Protein 3MOI (pdb70)

Foldseek 3Di:
DAFEEEEEAFFQCGPQPQVVLQVQFPNYDDAEYEDLDPVQQVVSCVVRVHYYDHDPVVCLVPTDGAAYQYEHPQVCLLVSLLVCLVSNHAYEYEFPNHLDLVSLVSNVVSNVVSVHAYFYHQACCLFLLLVQLQVVQVVAPLADFQEKEFEFEAQVLLAQDDLLLLPVVSPHDCLGPPVLNVVVSVCSNHVFAFFKKAKAFDQPDPVSRDTFWMWMWTATDVRHIYTYIYGNNLADGLCVVAVQAAQAFAHHDDDSCPSVVCVVPDDDDSNVVSRQQSGNPHDSSPDPGFTGDGRWMWTRHPFFIWIGHRAHIWTQGPVGIDGDGGDDASTDGRSRSSVVLNVCCVVVNDGHPRGSVVSSSSSVNSVSNVVSNVPVDMGGD

Structure (mmCIF, N/CA/C/O backbone):
data_3MOI
#
_entry.id   3MOI
#
_cell.length_a   122.634
_cell.length_b   122.634
_cell.length_c   79.419
_cell.angle_alpha   90.00
_cell.angle_beta   90.00
_cell.angle_gamma   120.00
#
_symmetry.space_group_name_H-M   'P 31 2 1'
#
loop_
_entity.id
_entity.type
_entity.pdbx_description
1 polymer 'Probable dehydrogenase'
2 water water
#
loop_
_atom_site.group_PDB
_atom_site.id
_atom_site.type_symbol
_atom_site.label_atom_id
_atom_site.label_alt_id
_atom_site.label_comp_id
_atom_site.label_asym_id
_atom_site.label_entity_id
_atom_site.label_seq_id
_atom_site.pdbx_PDB_ins_code
_atom_site.Cartn_x
_atom_site.Cartn_y
_atom_site.Cartn_z
_atom_site.occupancy
_atom_site.B_iso_or_equiv
_atom_site.auth_seq_id
_atom_site.auth_comp_id
_atom_site.auth_asym_id
_atom_site.auth_atom_id
_atom_site.pdbx_PDB_model_num
ATOM 1 N N . MET A 1 1 ? 51.093 37.381 8.783 1.00 64.09 1 MET A N 1
ATOM 2 C CA . MET A 1 1 ? 49.741 37.712 8.171 1.00 64.74 1 MET A CA 1
ATOM 3 C C . MET A 1 1 ? 49.373 36.600 7.164 1.00 62.21 1 MET A C 1
ATOM 4 O O . MET A 1 1 ? 49.363 35.457 7.594 1.00 62.79 1 MET A O 1
ATOM 9 N N . LYS A 1 2 ? 49.076 36.879 5.879 1.00 58.62 2 LYS A N 1
ATOM 10 C CA . LYS A 1 2 ? 48.751 35.769 4.951 1.00 55.47 2 LYS A CA 1
ATOM 11 C C . LYS A 1 2 ? 49.955 35.267 4.126 1.00 52.38 2 LYS A C 1
ATOM 12 O O . LYS A 1 2 ? 50.561 36.004 3.353 1.00 52.92 2 LYS A O 1
ATOM 18 N N . ILE A 1 3 ? 50.281 33.997 4.291 1.00 47.99 3 ILE A N 1
ATOM 19 C CA . ILE A 1 3 ? 51.414 33.393 3.613 1.00 45.00 3 ILE A CA 1
ATOM 20 C C . ILE A 1 3 ? 50.982 32.800 2.268 1.00 41.32 3 ILE A C 1
ATOM 21 O O . ILE A 1 3 ? 50.089 31.995 2.179 1.00 39.59 3 ILE A O 1
ATOM 26 N N . ARG A 1 4 ? 51.626 33.231 1.214 1.00 38.86 4 ARG A N 1
ATOM 27 C CA . ARG A 1 4 ? 51.339 32.697 -0.084 1.00 38.70 4 ARG A CA 1
ATOM 28 C C . ARG A 1 4 ? 52.282 31.502 -0.325 1.00 36.98 4 ARG A C 1
ATOM 29 O O . ARG A 1 4 ? 53.506 31.652 -0.312 1.00 35.80 4 ARG A O 1
ATOM 37 N N . PHE A 1 5 ? 51.674 30.338 -0.504 1.00 35.86 5 PHE A N 1
ATOM 38 C CA . PHE A 1 5 ? 52.369 29.069 -0.547 1.00 36.33 5 PHE A CA 1
ATOM 39 C C . PHE A 1 5 ? 52.356 28.494 -1.920 1.00 35.64 5 PHE A C 1
ATOM 40 O O . PHE A 1 5 ? 51.335 28.563 -2.586 1.00 35.11 5 PHE A O 1
ATOM 48 N N . GLY A 1 6 ? 53.480 27.915 -2.328 1.00 35.46 6 GLY A N 1
ATOM 49 C CA . GLY A 1 6 ? 53.482 26.983 -3.461 1.00 36.21 6 GLY A CA 1
ATOM 50 C C . GLY A 1 6 ? 53.629 25.538 -2.956 1.00 36.22 6 GLY A C 1
ATOM 51 O O . GLY A 1 6 ? 54.449 25.290 -2.083 1.00 36.59 6 GLY A O 1
ATOM 52 N N . ILE A 1 7 ? 52.875 24.592 -3.506 1.00 35.54 7 ILE A N 1
ATOM 53 C CA . ILE A 1 7 ? 53.068 23.199 -3.163 1.00 36.18 7 ILE A CA 1
ATOM 54 C C . ILE A 1 7 ? 53.953 22.504 -4.148 1.00 36.98 7 ILE A C 1
ATOM 55 O O . ILE A 1 7 ? 53.721 22.5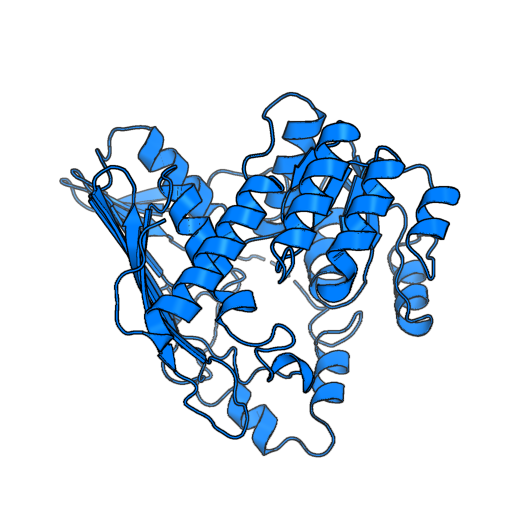70 -5.326 1.00 38.45 7 ILE A O 1
ATOM 60 N N . CYS A 1 8 ? 54.985 21.819 -3.682 1.00 38.58 8 CYS A N 1
ATOM 61 C CA . CYS A 1 8 ? 55.977 21.208 -4.604 1.00 39.83 8 CYS A CA 1
ATOM 62 C C . CYS A 1 8 ? 56.036 19.734 -4.355 1.00 39.50 8 CYS A C 1
ATOM 63 O O . CYS A 1 8 ? 56.669 19.313 -3.379 1.00 39.63 8 CYS A O 1
ATOM 66 N N . GLY A 1 9 ? 55.365 18.968 -5.226 1.00 38.75 9 GLY A N 1
ATOM 67 C CA . GLY A 1 9 ? 55.245 17.535 -5.099 1.00 37.93 9 GLY A CA 1
ATOM 68 C C . GLY A 1 9 ? 53.820 17.243 -4.689 1.00 37.88 9 GLY A C 1
ATOM 69 O O . GLY A 1 9 ? 53.425 17.598 -3.600 1.00 37.66 9 GLY A O 1
ATOM 70 N N . LEU A 1 10 ? 53.047 16.577 -5.558 1.00 37.80 10 LEU A N 1
ATOM 71 C CA . LEU A 1 10 ? 51.617 16.438 -5.361 1.00 37.49 10 LEU A CA 1
ATOM 72 C C . LEU A 1 10 ? 51.211 14.996 -5.185 1.00 38.53 10 LEU A C 1
ATOM 73 O O . LEU A 1 10 ? 50.243 14.522 -5.797 1.00 39.54 10 LEU A O 1
ATOM 78 N N . GLY A 1 11 ? 51.951 14.262 -4.375 1.00 39.06 11 GLY A N 1
ATOM 79 C CA . GLY A 1 11 ? 51.565 12.906 -4.093 1.00 38.99 11 GLY A CA 1
ATOM 80 C C . GLY A 1 11 ? 50.590 13.043 -2.943 1.00 39.60 11 GLY A C 1
ATOM 81 O O . GLY A 1 11 ? 49.963 14.072 -2.773 1.00 39.34 11 GLY A O 1
ATOM 82 N N . PHE A 1 12 ? 50.524 12.017 -2.111 1.00 40.37 12 PHE A N 1
ATOM 83 C CA . PHE A 1 12 ? 49.568 11.965 -1.030 1.00 41.10 12 PHE A CA 1
ATOM 84 C C . PHE A 1 12 ? 49.731 13.087 0.002 1.00 41.46 12 PHE A C 1
ATOM 85 O O . PHE A 1 12 ? 48.821 13.899 0.181 1.00 42.48 12 PHE A O 1
ATOM 93 N N . ALA A 1 13 ? 50.873 13.171 0.664 1.00 41.82 13 ALA A N 1
ATOM 94 C CA . ALA A 1 13 ? 51.104 14.278 1.605 1.00 42.19 13 ALA A CA 1
ATOM 95 C C . ALA A 1 13 ? 50.748 15.675 0.999 1.00 42.26 13 ALA A C 1
ATOM 96 O O . ALA A 1 13 ? 50.034 16.500 1.592 1.00 42.80 13 ALA A O 1
ATOM 98 N N . GLY A 1 14 ? 51.234 15.941 -0.186 1.00 41.91 14 GLY A N 1
ATOM 99 C CA . GLY A 1 14 ? 50.928 17.212 -0.813 1.00 42.41 14 GLY A CA 1
ATOM 100 C C . GLY A 1 14 ? 49.461 17.469 -1.133 1.00 43.28 14 GLY A C 1
ATOM 101 O O . GLY A 1 14 ? 48.864 18.420 -0.594 1.00 43.74 14 GLY A O 1
ATOM 102 N N . SER A 1 15 ? 48.891 16.657 -2.032 1.00 43.29 15 SER A N 1
ATOM 103 C CA . SER A 1 15 ? 47.598 16.968 -2.612 1.00 44.09 15 SER A CA 1
ATOM 104 C C . SER A 1 15 ? 46.474 16.657 -1.661 1.00 44.24 15 SER A C 1
ATOM 105 O O . SER A 1 15 ? 45.510 17.421 -1.597 1.00 44.28 15 SER A O 1
ATOM 108 N N . VAL A 1 16 ? 46.535 15.513 -0.963 1.00 44.27 16 VAL A N 1
ATOM 109 C CA . VAL A 1 16 ? 45.347 15.105 -0.186 1.00 43.58 16 VAL A CA 1
ATOM 110 C C . VAL A 1 16 ? 45.394 15.494 1.291 1.00 43.37 16 VAL A C 1
ATOM 111 O O . VAL A 1 16 ? 44.373 15.894 1.822 1.00 42.76 16 VAL A O 1
ATOM 115 N N . LEU A 1 17 ? 46.562 15.454 1.944 1.00 43.72 17 LEU A N 1
ATOM 116 C CA . LEU A 1 17 ? 46.655 15.906 3.354 1.00 42.88 17 LEU A CA 1
ATOM 117 C C . LEU A 1 17 ? 46.806 17.401 3.503 1.00 42.12 17 LEU A C 1
ATOM 118 O O . LEU A 1 17 ? 45.996 18.071 4.153 1.00 43.25 17 LEU A O 1
ATOM 123 N N . MET A 1 18 ? 47.830 17.967 2.891 1.00 40.63 18 MET A N 1
ATOM 124 C CA . MET A 1 18 ? 48.171 19.327 3.245 1.00 38.93 18 MET A CA 1
ATOM 125 C C . MET A 1 18 ? 47.322 20.319 2.521 1.00 38.07 18 MET A C 1
ATOM 126 O O . MET A 1 18 ? 46.865 21.291 3.113 1.00 37.74 18 MET A O 1
ATOM 131 N N . ALA A 1 19 ? 47.114 20.090 1.237 1.00 38.03 19 ALA A N 1
ATOM 132 C CA . ALA A 1 19 ? 46.378 21.081 0.390 1.00 38.03 19 ALA A CA 1
ATOM 133 C C . ALA A 1 19 ? 45.009 21.538 0.926 1.00 38.22 19 ALA A C 1
ATOM 134 O O . ALA A 1 19 ? 44.797 22.728 1.083 1.00 38.41 19 ALA A O 1
ATOM 136 N N . PRO A 1 20 ? 44.099 20.611 1.254 1.00 38.87 20 PRO A N 1
ATOM 137 C CA . PRO A 1 20 ? 42.792 21.065 1.769 1.00 39.67 20 PRO A CA 1
ATOM 138 C C . PRO A 1 20 ? 42.939 21.845 3.058 1.00 40.37 20 PRO A C 1
ATOM 139 O O . PRO A 1 20 ? 42.341 22.924 3.212 1.00 41.92 20 PRO A O 1
ATOM 143 N N . ALA A 1 21 ? 43.797 21.349 3.944 1.00 40.48 21 ALA A N 1
ATOM 144 C CA . ALA A 1 21 ? 44.113 22.047 5.200 1.00 40.33 21 ALA A CA 1
ATOM 145 C C . ALA A 1 21 ? 44.630 23.450 4.979 1.00 40.06 21 ALA A C 1
ATOM 146 O O . ALA A 1 21 ? 44.314 24.347 5.751 1.00 39.62 21 ALA A O 1
ATOM 148 N N . MET A 1 22 ? 45.415 23.650 3.920 1.00 40.96 22 MET A N 1
ATOM 149 C CA . MET A 1 22 ? 45.865 25.007 3.549 1.00 41.00 22 MET A CA 1
ATOM 150 C C . MET A 1 22 ? 44.711 25.889 3.090 1.00 42.25 22 MET A C 1
ATOM 151 O O . MET A 1 22 ? 44.670 27.064 3.472 1.00 42.58 22 MET A O 1
ATOM 156 N N . ARG A 1 23 ? 43.801 25.357 2.257 1.00 44.00 23 ARG A N 1
ATOM 157 C CA . ARG A 1 23 ? 42.656 26.173 1.774 1.00 45.96 23 ARG A CA 1
ATOM 158 C C . ARG A 1 23 ? 41.982 26.677 3.024 1.00 46.11 23 ARG A C 1
ATOM 159 O O . ARG A 1 23 ? 42.014 27.863 3.327 1.00 46.48 23 ARG A O 1
ATOM 167 N N . HIS A 1 24 ? 41.539 25.720 3.829 1.00 46.38 24 HIS A N 1
ATOM 168 C CA . HIS A 1 24 ? 40.884 26.002 5.070 1.00 46.96 24 HIS A CA 1
ATOM 169 C C . HIS A 1 24 ? 41.670 26.839 6.042 1.00 46.04 24 HIS A C 1
ATOM 170 O O . HIS A 1 24 ? 41.095 27.436 6.920 1.00 46.50 24 HIS A O 1
ATOM 177 N N . HIS A 1 25 ? 42.986 26.879 5.949 1.00 45.08 25 HIS A N 1
ATOM 178 C CA . HIS A 1 25 ? 43.715 27.712 6.895 1.00 43.66 25 HIS A CA 1
ATOM 179 C C . HIS A 1 25 ? 43.652 29.177 6.435 1.00 44.44 25 HIS A C 1
ATOM 180 O O . HIS A 1 25 ? 43.860 29.520 5.206 1.00 43.88 25 HIS A O 1
ATOM 187 N N . PRO A 1 26 ? 43.299 30.029 7.406 1.00 44.50 26 PRO A N 1
ATOM 188 C CA . PRO A 1 26 ? 43.054 31.433 7.215 1.00 44.77 26 PRO A CA 1
ATOM 189 C C . PRO A 1 26 ? 44.300 32.238 7.076 1.00 44.62 26 PRO A C 1
ATOM 190 O O . PRO A 1 26 ? 44.238 33.366 6.580 1.00 45.83 26 PRO A O 1
ATOM 194 N N . ASP A 1 27 ? 45.430 31.723 7.498 1.00 44.10 27 ASP A N 1
ATOM 195 C CA . ASP A 1 27 ? 46.648 32.497 7.285 1.00 43.96 27 ASP A CA 1
ATOM 196 C C . ASP A 1 27 ? 47.446 32.003 6.081 1.00 43.28 27 ASP A C 1
ATOM 197 O O . ASP A 1 27 ? 48.629 32.365 5.927 1.00 42.84 27 ASP A O 1
ATOM 202 N N . ALA A 1 28 ? 46.781 31.219 5.216 1.00 42.18 28 ALA A N 1
ATOM 203 C CA . ALA A 1 28 ? 47.454 30.553 4.126 1.00 41.68 28 ALA A CA 1
ATOM 204 C C . ALA A 1 28 ? 46.562 30.429 2.910 1.00 41.85 28 ALA A C 1
ATOM 205 O O . ALA A 1 28 ? 45.368 30.028 3.002 1.00 43.43 28 ALA A O 1
ATOM 207 N N . GLN A 1 29 ? 47.205 30.705 1.776 1.00 41.04 29 GLN A N 1
ATOM 208 C CA . GLN A 1 29 ? 46.644 30.657 0.452 1.00 40.28 29 GLN A CA 1
ATOM 209 C C . GLN A 1 29 ? 47.582 29.820 -0.422 1.00 38.87 29 GLN A C 1
ATOM 210 O O . GLN A 1 29 ? 48.767 30.138 -0.534 1.00 37.72 29 GLN A O 1
ATOM 216 N N . ILE A 1 30 ? 47.058 28.768 -1.042 1.00 37.74 30 ILE A N 1
ATOM 217 C CA . ILE A 1 30 ? 47.738 28.102 -2.136 1.00 37.41 30 ILE A CA 1
ATOM 218 C C . ILE A 1 30 ? 47.677 28.995 -3.395 1.00 37.51 30 ILE A C 1
ATOM 219 O O . ILE A 1 30 ? 46.629 29.482 -3.789 1.00 37.29 30 ILE A O 1
ATOM 224 N N . VAL A 1 31 ? 48.833 29.198 -4.014 1.00 36.94 31 VAL A N 1
ATOM 225 C CA . VAL A 1 31 ? 48.992 30.160 -5.034 1.00 35.84 31 VAL A CA 1
ATOM 226 C C . VAL A 1 31 ? 49.587 29.498 -6.305 1.00 36.14 31 VAL A C 1
ATOM 227 O O . VAL A 1 31 ? 49.614 30.109 -7.390 1.00 36.90 31 VAL A O 1
ATOM 231 N N . ALA A 1 32 ? 50.036 28.255 -6.195 1.00 34.70 32 ALA A N 1
ATOM 232 C CA . ALA A 1 32 ? 50.700 27.604 -7.300 1.00 34.58 32 ALA A CA 1
ATOM 233 C C . ALA A 1 32 ? 51.111 26.185 -6.865 1.00 34.79 32 ALA A C 1
ATOM 234 O O . ALA A 1 32 ? 51.194 25.903 -5.663 1.00 35.12 32 ALA A O 1
ATOM 236 N N . ALA A 1 33 ? 51.338 25.283 -7.816 1.00 34.67 33 ALA A N 1
ATOM 237 C CA . ALA A 1 33 ? 51.821 23.927 -7.482 1.00 35.06 33 ALA A CA 1
ATOM 238 C C . ALA A 1 33 ? 52.736 23.378 -8.553 1.00 35.72 33 ALA A C 1
ATOM 239 O O . ALA A 1 33 ? 52.681 23.808 -9.669 1.00 35.59 33 ALA A O 1
ATOM 241 N N . CYS A 1 34 ? 53.655 22.510 -8.191 1.00 37.84 34 CYS A N 1
ATOM 242 C CA . CYS A 1 34 ? 54.390 21.759 -9.192 1.00 39.86 34 CYS A CA 1
ATOM 243 C C . CYS A 1 34 ? 54.503 20.288 -8.852 1.00 40.26 34 CYS A C 1
ATOM 244 O O . CYS A 1 34 ? 54.274 19.862 -7.717 1.00 40.12 34 CYS A O 1
ATOM 247 N N . ASP A 1 35 ? 54.745 19.508 -9.902 1.00 41.81 35 ASP A N 1
ATOM 248 C CA . ASP A 1 35 ? 54.867 18.048 -9.850 1.00 41.98 35 ASP A CA 1
ATOM 249 C C . ASP A 1 35 ? 55.322 17.628 -11.230 1.00 42.35 35 ASP A C 1
ATOM 250 O O . ASP A 1 35 ? 54.938 18.258 -12.210 1.00 43.15 35 ASP A O 1
ATOM 255 N N . PRO A 1 36 ? 56.137 16.581 -11.319 1.00 42.86 36 PRO A N 1
ATOM 256 C CA . PRO A 1 36 ? 56.600 16.043 -12.600 1.00 42.84 36 PRO A CA 1
ATOM 257 C C . PRO A 1 36 ? 55.488 15.421 -13.447 1.00 42.93 36 PRO A C 1
ATOM 258 O O . PRO A 1 36 ? 55.617 15.343 -14.664 1.00 41.19 36 PRO A O 1
ATOM 262 N N . ASN A 1 37 ? 54.418 14.983 -12.805 1.00 43.28 37 ASN A N 1
ATOM 263 C CA . ASN A 1 37 ? 53.358 14.319 -13.516 1.00 43.86 37 ASN A CA 1
ATOM 264 C C . ASN A 1 37 ? 52.338 15.293 -14.114 1.00 44.14 37 ASN A C 1
ATOM 265 O O . ASN A 1 37 ? 51.501 15.867 -13.417 1.00 43.78 37 ASN A O 1
ATOM 270 N N . GLU A 1 38 ? 52.406 15.453 -15.422 1.00 44.78 38 GLU A N 1
ATOM 271 C CA . GLU A 1 38 ? 51.516 16.355 -16.137 1.00 45.62 38 GLU A CA 1
ATOM 272 C C . GLU A 1 38 ? 50.057 16.064 -15.794 1.00 45.49 38 GLU A C 1
ATOM 273 O O . GLU A 1 38 ? 49.258 16.927 -15.512 1.00 45.27 38 GLU A O 1
ATOM 279 N N . ASP A 1 39 ? 49.721 14.808 -15.789 1.00 45.89 39 ASP A N 1
ATOM 280 C CA . ASP A 1 39 ? 48.370 14.431 -15.483 1.00 46.27 39 ASP A CA 1
ATOM 281 C C . ASP A 1 39 ? 47.845 14.995 -14.153 1.00 45.13 39 ASP A C 1
ATOM 282 O O . ASP A 1 39 ? 46.913 15.756 -14.128 1.00 45.08 39 ASP A O 1
ATOM 287 N N . VAL A 1 40 ? 48.467 14.624 -13.054 1.00 44.97 40 VAL A N 1
ATOM 288 C CA . VAL A 1 40 ? 48.060 15.065 -11.699 1.00 44.71 40 VAL A CA 1
ATOM 289 C C . VAL A 1 40 ? 48.081 16.583 -11.466 1.00 44.74 40 VAL A C 1
ATOM 290 O O . VAL A 1 40 ? 47.193 17.167 -10.844 1.00 44.23 40 VAL A O 1
ATOM 294 N N . ARG A 1 41 ? 49.143 17.184 -11.956 1.00 44.66 41 ARG A N 1
ATOM 295 C CA . ARG A 1 41 ? 49.367 18.609 -11.889 1.00 44.89 41 ARG A CA 1
ATOM 296 C C . ARG A 1 41 ? 48.158 19.376 -12.431 1.00 45.72 41 ARG A C 1
ATOM 297 O O . ARG A 1 41 ? 47.667 20.319 -11.806 1.00 45.72 41 ARG A O 1
ATOM 305 N N . GLU A 1 42 ? 47.682 18.946 -13.593 1.00 46.32 42 GLU A N 1
ATOM 306 C CA . GLU A 1 42 ? 46.664 19.680 -14.372 1.00 47.01 42 GLU A CA 1
ATOM 307 C C . GLU A 1 42 ? 45.323 19.587 -13.652 1.00 45.75 42 GLU A C 1
ATOM 308 O O . GLU A 1 42 ? 44.629 20.572 -13.435 1.00 44.23 42 GLU A O 1
ATOM 314 N N . ARG A 1 43 ? 45.002 18.365 -13.244 1.00 45.56 43 ARG A N 1
ATOM 315 C CA . ARG A 1 43 ? 43.805 18.071 -12.454 1.00 45.18 43 ARG A CA 1
ATOM 316 C C . ARG A 1 43 ? 43.827 18.969 -11.209 1.00 44.21 43 ARG A C 1
ATOM 317 O O . ARG A 1 43 ? 42.868 19.710 -10.931 1.00 43.74 43 ARG A O 1
ATOM 325 N N . PHE A 1 44 ? 44.966 18.988 -10.525 1.00 43.23 44 PHE A N 1
ATOM 326 C CA . PHE A 1 44 ? 45.126 19.836 -9.347 1.00 42.74 44 PHE A CA 1
ATOM 327 C C . PHE A 1 44 ? 45.019 21.346 -9.642 1.00 42.57 44 PHE A C 1
ATOM 328 O O . PHE A 1 44 ? 44.367 22.097 -8.913 1.00 41.84 44 PHE A O 1
ATOM 336 N N . GLY A 1 45 ? 45.630 21.796 -10.723 1.00 42.75 45 GLY A N 1
ATOM 337 C CA . GLY A 1 45 ? 45.441 23.173 -11.144 1.00 43.09 45 GLY A CA 1
ATOM 338 C C . GLY A 1 45 ? 43.973 23.567 -11.374 1.00 43.76 45 GLY A C 1
ATOM 339 O O . GLY A 1 45 ? 43.592 24.685 -11.005 1.00 44.10 45 GLY A O 1
ATOM 340 N N . LYS A 1 46 ? 43.171 22.687 -11.999 1.00 43.83 46 LYS A N 1
ATOM 341 C CA . LYS A 1 46 ? 41.735 22.949 -12.227 1.00 44.26 46 LYS A CA 1
ATOM 342 C C . LYS A 1 46 ? 41.007 23.072 -10.893 1.00 44.05 46 LYS A C 1
ATOM 343 O O . LYS A 1 46 ? 40.342 24.053 -10.640 1.00 44.26 46 LYS A O 1
ATOM 349 N N . GLU A 1 47 ? 41.131 22.065 -10.035 1.00 43.93 47 GLU A N 1
ATOM 350 C CA . GLU A 1 47 ? 40.373 22.046 -8.769 1.00 43.37 47 GLU A CA 1
ATOM 351 C C . GLU A 1 47 ? 40.678 23.214 -7.805 1.00 42.52 47 GLU A C 1
ATOM 352 O O . GLU A 1 47 ? 39.750 23.730 -7.168 1.00 42.70 47 GLU A O 1
ATOM 358 N N . TYR A 1 48 ? 41.953 23.602 -7.677 1.00 40.64 48 TYR A N 1
ATOM 359 C CA . TYR A 1 48 ? 42.335 24.704 -6.779 1.00 39.72 48 TYR A CA 1
ATOM 360 C C . TYR A 1 48 ? 42.440 26.075 -7.488 1.00 38.31 48 TYR A C 1
ATOM 361 O O . TYR A 1 48 ? 42.686 27.080 -6.852 1.00 37.38 48 TYR A O 1
ATOM 370 N N . GLY A 1 49 ? 42.238 26.104 -8.795 1.00 37.09 49 GLY A N 1
ATOM 371 C CA . GLY A 1 49 ? 42.198 27.358 -9.509 1.00 36.39 49 GLY A CA 1
ATOM 372 C C . GLY A 1 49 ? 43.544 28.035 -9.505 1.00 36.19 49 GLY A C 1
ATOM 373 O O . GLY A 1 49 ? 43.622 29.249 -9.366 1.00 35.58 49 GLY A O 1
ATOM 374 N N . ILE A 1 50 ? 44.615 27.260 -9.677 1.00 35.02 50 ILE A N 1
ATOM 375 C CA . ILE A 1 50 ? 45.935 27.863 -9.711 1.00 34.06 50 ILE A CA 1
ATOM 376 C C . ILE A 1 50 ? 46.798 27.455 -10.899 1.00 33.46 50 ILE A C 1
ATOM 377 O O . ILE A 1 50 ? 46.565 26.401 -11.502 1.00 35.00 50 ILE A O 1
ATOM 382 N N . PRO A 1 51 ? 47.819 28.268 -11.213 1.00 32.43 51 PRO A N 1
ATOM 383 C CA . PRO A 1 51 ? 48.771 27.863 -12.238 1.00 32.03 51 PRO A CA 1
ATOM 384 C C . PRO A 1 51 ? 49.607 26.697 -11.715 1.00 32.03 51 PRO A C 1
ATOM 385 O O . PRO A 1 51 ? 49.900 26.707 -10.565 1.00 33.41 51 PRO A O 1
ATOM 389 N N . VAL A 1 52 ? 49.984 25.725 -12.544 1.00 31.35 52 VAL A N 1
ATOM 390 C CA . VAL A 1 52 ? 50.855 24.639 -12.134 1.00 31.27 52 VAL A CA 1
ATOM 391 C C . VAL A 1 52 ? 52.050 24.485 -13.063 1.00 31.78 52 VAL A C 1
ATOM 392 O O . VAL A 1 52 ? 52.072 25.105 -14.114 1.00 32.12 52 VAL A O 1
ATOM 396 N N . PHE A 1 53 ? 53.047 23.693 -12.648 1.00 31.49 53 PHE A N 1
ATOM 397 C CA . PHE A 1 53 ? 54.384 23.651 -13.265 1.00 31.79 53 PHE A CA 1
ATOM 398 C C . PHE A 1 53 ? 55.056 22.285 -13.117 1.00 33.56 53 PHE A C 1
ATOM 399 O O . PHE A 1 53 ? 54.732 21.479 -12.244 1.00 33.65 53 PHE A O 1
ATOM 407 N N . ALA A 1 54 ? 55.989 22.003 -14.012 1.00 35.35 54 ALA A N 1
ATOM 408 C CA . ALA A 1 54 ? 56.622 20.693 -13.986 1.00 35.88 54 ALA A CA 1
ATOM 409 C C . ALA A 1 54 ? 57.820 20.739 -13.037 1.00 35.70 54 ALA A C 1
ATOM 410 O O . ALA A 1 54 ? 58.154 19.742 -12.544 1.00 35.70 54 ALA A O 1
ATOM 412 N N . THR A 1 55 ? 58.443 21.892 -12.797 1.00 36.00 55 THR A N 1
ATOM 413 C CA . THR A 1 55 ? 59.601 22.000 -11.883 1.00 36.14 55 THR A CA 1
ATOM 414 C C . THR A 1 55 ? 59.482 23.148 -10.880 1.00 36.25 55 THR A C 1
ATOM 415 O O . THR A 1 55 ? 58.994 24.234 -11.207 1.00 36.83 55 THR A O 1
ATOM 419 N N . LEU A 1 56 ? 59.971 22.937 -9.670 1.00 36.14 56 LEU A N 1
ATOM 420 C CA . LEU A 1 56 ? 60.154 24.043 -8.719 1.00 35.72 56 LEU A CA 1
ATOM 421 C C . LEU A 1 56 ? 60.719 25.312 -9.371 1.00 35.18 56 LEU A C 1
ATOM 422 O O . LEU A 1 56 ? 60.209 26.393 -9.146 1.00 34.78 56 LEU A O 1
ATOM 427 N N . ALA A 1 57 ? 61.766 25.198 -10.182 1.00 35.37 57 ALA A N 1
ATOM 428 C CA . ALA A 1 57 ? 62.426 26.403 -10.734 1.00 35.37 57 ALA A CA 1
ATOM 429 C C . ALA A 1 57 ? 61.468 27.308 -11.460 1.00 35.60 57 ALA A C 1
ATOM 430 O O . ALA A 1 57 ? 61.526 28.530 -11.373 1.00 36.12 57 ALA A O 1
ATOM 432 N N . GLU A 1 58 ? 60.618 26.674 -12.233 1.00 36.63 58 GLU A N 1
ATOM 433 C CA . GLU A 1 58 ? 59.684 27.358 -13.057 1.00 37.39 58 GLU A CA 1
ATOM 434 C C . GLU A 1 58 ? 58.658 28.026 -12.145 1.00 35.98 58 GLU A C 1
ATOM 435 O O . GLU A 1 58 ? 58.242 29.140 -12.437 1.00 36.70 58 GLU A O 1
ATOM 441 N N . MET A 1 59 ? 58.175 27.332 -11.125 1.00 34.62 59 MET A N 1
ATOM 442 C CA . MET A 1 59 ? 57.150 27.919 -10.251 1.00 34.22 59 MET A CA 1
ATOM 443 C C . MET A 1 59 ? 57.740 29.186 -9.621 1.00 34.67 59 MET A C 1
ATOM 444 O O . MET A 1 59 ? 57.130 30.253 -9.658 1.00 35.98 59 MET A O 1
ATOM 449 N N . MET A 1 60 ? 58.974 29.109 -9.164 1.00 34.36 60 MET A N 1
ATOM 450 C CA . MET A 1 60 ? 59.571 30.255 -8.532 1.00 34.23 60 MET A CA 1
ATOM 451 C C . MET A 1 60 ? 59.771 31.404 -9.460 1.00 34.72 60 MET A C 1
ATOM 452 O O . MET A 1 60 ? 59.773 32.530 -9.003 1.00 35.27 60 MET A O 1
ATOM 457 N N . GLN A 1 61 ? 59.982 31.148 -10.733 1.00 36.48 61 GLN A N 1
ATOM 458 C CA . GLN A 1 61 ? 60.138 32.240 -11.699 1.00 38.77 61 GLN A CA 1
ATOM 459 C C . GLN A 1 61 ? 58.808 32.920 -12.026 1.00 37.58 61 GLN A C 1
ATOM 460 O O . GLN A 1 61 ? 58.833 34.097 -12.392 1.00 36.31 61 GLN A O 1
ATOM 466 N N . HIS A 1 62 ? 57.680 32.196 -11.895 1.00 36.72 62 HIS A N 1
ATOM 467 C CA . HIS A 1 62 ? 56.395 32.699 -12.414 1.00 37.27 62 HIS A CA 1
ATOM 468 C C . HIS A 1 62 ? 55.308 33.129 -11.420 1.00 37.33 62 HIS A C 1
ATOM 469 O O . HIS A 1 62 ? 54.323 33.683 -11.832 1.00 36.72 62 HIS A O 1
ATOM 476 N N . VAL A 1 63 ? 55.450 32.818 -10.132 1.00 38.35 63 VAL A N 1
ATOM 477 C CA . VAL A 1 63 ? 54.439 33.209 -9.151 1.00 37.93 63 VAL A CA 1
ATOM 478 C C . VAL A 1 63 ? 55.054 33.848 -7.908 1.00 38.44 63 VAL A C 1
ATOM 479 O O . VAL A 1 63 ? 55.930 33.250 -7.277 1.00 39.94 63 VAL A O 1
ATOM 483 N N . GLN A 1 64 ? 54.587 35.056 -7.578 1.00 38.15 64 GLN A N 1
ATOM 484 C CA . GLN A 1 64 ? 54.919 35.779 -6.345 1.00 37.50 64 GLN A CA 1
ATOM 485 C C . GLN A 1 64 ? 54.470 34.793 -5.264 1.00 37.25 64 GLN A C 1
ATOM 486 O O . GLN A 1 64 ? 53.340 34.300 -5.320 1.00 37.61 64 GLN A O 1
ATOM 492 N N . MET A 1 65 ? 55.402 34.366 -4.390 1.00 37.09 65 MET A N 1
ATOM 493 C CA . MET A 1 65 ? 55.058 33.487 -3.261 1.00 35.94 65 MET A CA 1
ATOM 494 C C . MET A 1 65 ? 55.966 33.743 -2.029 1.00 36.02 65 MET A C 1
ATOM 495 O O . MET A 1 65 ? 57.035 34.345 -2.162 1.00 35.41 65 MET A O 1
ATOM 500 N N . ASP A 1 66 ? 55.501 33.397 -0.817 1.00 34.89 66 ASP A N 1
ATOM 501 C CA . ASP A 1 66 ? 56.306 33.661 0.387 1.00 34.51 66 ASP A CA 1
ATOM 502 C C . ASP A 1 66 ? 57.010 32.432 0.902 1.00 34.32 66 ASP A C 1
ATOM 503 O O . ASP A 1 66 ? 58.042 32.548 1.577 1.00 34.06 66 ASP A O 1
ATOM 508 N N . ALA A 1 67 ? 56.401 31.268 0.660 1.00 33.61 67 ALA A N 1
ATOM 509 C CA . ALA A 1 67 ? 56.917 30.012 1.167 1.00 33.88 67 ALA A CA 1
ATOM 510 C C . ALA A 1 67 ? 56.650 28.837 0.175 1.00 34.46 67 ALA A C 1
ATOM 511 O O . ALA A 1 67 ? 55.834 28.950 -0.735 1.00 33.30 67 ALA A O 1
ATOM 513 N N . VAL A 1 68 ? 57.350 27.715 0.386 1.00 35.00 68 VAL A N 1
ATOM 514 C CA . VAL A 1 68 ? 57.108 26.511 -0.346 1.00 35.91 68 VAL A CA 1
ATOM 515 C C . VAL A 1 68 ? 56.837 25.359 0.628 1.00 35.16 68 VAL A C 1
ATOM 516 O O . VAL A 1 68 ? 57.533 25.216 1.647 1.00 35.89 68 VAL A O 1
ATOM 520 N N . TYR A 1 69 ? 55.845 24.551 0.314 1.00 33.97 69 TYR A N 1
ATOM 521 C CA . TYR A 1 69 ? 55.636 23.322 1.033 1.00 35.01 69 TYR A CA 1
ATOM 522 C C . TYR A 1 69 ? 56.169 22.234 0.117 1.00 35.04 69 TYR A C 1
ATOM 523 O O . TYR A 1 69 ? 55.709 22.083 -1.002 1.00 35.20 69 TYR A O 1
ATOM 532 N N . ILE A 1 70 ? 57.202 21.547 0.576 1.00 34.65 70 ILE A N 1
ATOM 533 C CA . ILE A 1 70 ? 57.974 20.625 -0.256 1.00 34.13 70 ILE A CA 1
ATOM 534 C C . ILE A 1 70 ? 57.578 19.216 0.127 1.00 33.69 70 ILE A C 1
ATOM 535 O O . ILE A 1 70 ? 57.935 18.795 1.204 1.00 33.75 70 ILE A O 1
ATOM 540 N N . ALA A 1 71 ? 56.796 18.538 -0.724 1.00 33.01 71 ALA A N 1
ATOM 541 C CA . ALA A 1 71 ? 56.315 17.209 -0.460 1.00 32.37 71 ALA A CA 1
ATOM 542 C C . ALA A 1 71 ? 56.744 16.270 -1.563 1.00 31.95 71 ALA A C 1
ATOM 543 O O . ALA A 1 71 ? 56.053 15.293 -1.844 1.00 30.73 71 ALA A O 1
ATOM 545 N N . SER A 1 72 ? 57.892 16.547 -2.158 1.00 31.62 72 SER A N 1
ATOM 546 C CA . SER A 1 72 ? 58.437 15.669 -3.182 1.00 32.38 72 SER A CA 1
ATOM 547 C C . SER A 1 72 ? 58.998 14.423 -2.551 1.00 32.34 72 SER A C 1
ATOM 548 O O . SER A 1 72 ? 59.251 14.408 -1.383 1.00 33.14 72 SER A O 1
ATOM 551 N N . PRO A 1 73 ? 59.232 13.369 -3.330 1.00 33.14 73 PRO A N 1
ATOM 552 C CA . PRO A 1 73 ? 59.945 12.186 -2.742 1.00 33.04 73 PRO A CA 1
ATOM 553 C C . PRO A 1 73 ? 61.268 12.587 -2.071 1.00 34.12 73 PRO A C 1
ATOM 554 O O . PRO A 1 73 ? 61.995 13.400 -2.628 1.00 33.78 73 PRO A O 1
ATOM 558 N N . HIS A 1 74 ? 61.605 11.984 -0.933 1.00 34.76 74 HIS A N 1
ATOM 559 C CA . HIS A 1 74 ? 62.719 12.450 -0.132 1.00 35.79 74 HIS A CA 1
ATOM 560 C C . HIS A 1 74 ? 64.043 12.642 -0.830 1.00 36.43 74 HIS A C 1
ATOM 561 O O . HIS A 1 74 ? 64.828 13.500 -0.436 1.00 38.85 74 HIS A O 1
ATOM 568 N N . GLN A 1 75 ? 64.315 11.839 -1.833 1.00 36.94 75 GLN A N 1
ATOM 569 C CA . GLN A 1 75 ? 65.543 11.922 -2.661 1.00 37.58 75 GLN A CA 1
ATOM 570 C C . GLN A 1 75 ? 65.713 13.286 -3.325 1.00 35.94 75 GLN A C 1
ATOM 571 O O . GLN A 1 75 ? 66.786 13.639 -3.780 1.00 34.92 75 GLN A O 1
ATOM 577 N N . PHE A 1 76 ? 64.613 14.002 -3.459 1.00 35.31 76 PHE A N 1
ATOM 578 C CA . PHE A 1 76 ? 64.610 15.335 -4.040 1.00 35.19 76 PHE A CA 1
ATOM 579 C C . PHE A 1 76 ? 64.622 16.448 -3.013 1.00 34.32 76 PHE A C 1
ATOM 580 O O . PHE A 1 76 ? 64.714 17.600 -3.379 1.00 35.10 76 PHE A O 1
ATOM 588 N N . HIS A 1 77 ? 64.534 16.138 -1.720 1.00 33.97 77 HIS A N 1
ATOM 589 C CA . HIS A 1 77 ? 64.412 17.207 -0.721 1.00 32.97 77 HIS A CA 1
ATOM 590 C C . HIS A 1 77 ? 65.598 18.140 -0.656 1.00 32.71 77 HIS A C 1
ATOM 591 O O . HIS A 1 77 ? 65.435 19.343 -0.606 1.00 34.27 77 HIS A O 1
ATOM 598 N N . CYS A 1 78 ? 66.786 17.611 -0.662 1.00 32.41 78 CYS A N 1
ATOM 599 C CA . CYS A 1 78 ? 67.962 18.452 -0.591 1.00 32.69 78 CYS A CA 1
ATOM 600 C C . CYS A 1 78 ? 67.976 19.547 -1.652 1.00 33.10 78 CYS A C 1
ATOM 601 O O . CYS A 1 78 ? 68.095 20.760 -1.341 1.00 32.47 78 CYS A O 1
ATOM 604 N N . GLU A 1 79 ? 67.878 19.151 -2.908 1.00 33.41 79 GLU A N 1
ATOM 605 C CA . GLU A 1 79 ? 67.971 20.172 -3.949 1.00 34.80 79 GLU A CA 1
ATOM 606 C C . GLU A 1 79 ? 66.738 21.080 -3.943 1.00 33.20 79 GLU A C 1
ATOM 607 O O . GLU A 1 79 ? 66.833 22.230 -4.277 1.00 31.48 79 GLU A O 1
ATOM 613 N N . HIS A 1 80 ? 65.593 20.550 -3.553 1.00 32.39 80 HIS A N 1
ATOM 614 C CA . HIS A 1 80 ? 64.394 21.391 -3.511 1.00 32.81 80 HIS A CA 1
ATOM 615 C C . HIS A 1 80 ? 64.571 22.460 -2.414 1.00 31.57 80 HIS A C 1
ATOM 616 O O . HIS A 1 80 ? 64.253 23.623 -2.589 1.00 31.19 80 HIS A O 1
ATOM 623 N N . VAL A 1 81 ? 65.177 22.073 -1.304 1.00 30.68 81 VAL A N 1
ATOM 624 C CA . VAL A 1 81 ? 65.390 23.006 -0.216 1.00 29.14 81 VAL A CA 1
ATOM 625 C C . VAL A 1 81 ? 66.442 24.043 -0.557 1.00 30.59 81 VAL A C 1
ATOM 626 O O . VAL A 1 81 ? 66.261 25.252 -0.294 1.00 31.61 81 VAL A O 1
ATOM 630 N N . VAL A 1 82 ? 67.543 23.613 -1.148 1.00 31.07 82 VAL A N 1
ATOM 631 C CA . VAL A 1 82 ? 68.522 24.574 -1.601 1.00 31.49 82 VAL A CA 1
ATOM 632 C C . VAL A 1 82 ? 67.942 25.528 -2.611 1.00 32.69 82 VAL A C 1
ATOM 633 O O . VAL A 1 82 ? 68.164 26.723 -2.573 1.00 33.78 82 VAL A O 1
ATOM 637 N N . GLN A 1 83 ? 67.175 25.015 -3.530 1.00 33.97 83 GLN A N 1
ATOM 638 C CA . GLN A 1 83 ? 66.656 25.876 -4.556 1.00 35.04 83 GLN A CA 1
ATOM 639 C C . GLN A 1 83 ? 65.719 26.927 -3.956 1.00 35.14 83 GLN A C 1
ATOM 640 O O . GLN A 1 83 ? 65.830 28.119 -4.287 1.00 35.90 83 GLN A O 1
ATOM 646 N N . ALA A 1 84 ? 64.802 26.514 -3.086 1.00 34.63 84 ALA A N 1
ATOM 647 C CA . ALA A 1 84 ? 63.886 27.502 -2.497 1.00 34.31 84 ALA A CA 1
ATOM 648 C C . ALA A 1 84 ? 64.647 28.536 -1.681 1.00 34.14 84 ALA A C 1
ATOM 649 O O . ALA A 1 84 ? 64.364 29.725 -1.772 1.00 32.84 84 ALA A O 1
ATOM 651 N N . SER A 1 85 ? 65.632 28.076 -0.910 1.00 34.39 85 SER A N 1
ATOM 652 C CA . SER A 1 85 ? 66.427 28.986 -0.090 1.00 35.35 85 SER A CA 1
ATOM 653 C C . SER A 1 85 ? 67.097 30.036 -0.906 1.00 36.17 85 SER A C 1
ATOM 654 O O . SER A 1 85 ? 67.198 31.177 -0.457 1.00 36.96 85 SER A O 1
ATOM 657 N N . GLU A 1 86 ? 67.608 29.635 -2.076 1.00 36.91 86 GLU A N 1
ATOM 658 C CA . GLU A 1 86 ? 68.347 30.562 -2.945 1.00 38.65 86 GLU A CA 1
ATOM 659 C C . GLU A 1 86 ? 67.395 31.636 -3.521 1.00 37.37 86 GLU A C 1
ATOM 660 O O . GLU A 1 86 ? 67.849 32.716 -3.816 1.00 36.50 86 GLU A O 1
ATOM 666 N N . GLN A 1 87 ? 66.090 31.354 -3.571 1.00 36.41 87 GLN A N 1
ATOM 667 C CA . GLN A 1 87 ? 65.128 32.386 -3.895 1.00 36.67 87 GLN A CA 1
ATOM 668 C C . GLN A 1 87 ? 64.628 33.239 -2.713 1.00 36.07 87 GLN A C 1
ATOM 669 O O . GLN A 1 87 ? 63.783 34.106 -2.931 1.00 36.16 87 GLN A O 1
ATOM 675 N N . GLY A 1 88 ? 65.133 33.028 -1.497 1.00 35.06 88 GLY A N 1
ATOM 676 C CA . GLY A 1 88 ? 64.555 33.703 -0.292 1.00 34.42 88 GLY A CA 1
ATOM 677 C C . GLY A 1 88 ? 63.100 33.293 0.070 1.00 35.27 88 GLY A C 1
ATOM 678 O O . GLY A 1 88 ? 62.297 34.124 0.540 1.00 36.05 88 GLY A O 1
ATOM 679 N N . LEU A 1 89 ? 62.741 32.024 -0.166 1.00 34.20 89 LEU A N 1
ATOM 680 C CA . LEU A 1 89 ? 61.472 31.518 0.205 1.00 33.42 89 LEU A CA 1
ATOM 681 C C . LEU A 1 89 ? 61.591 30.668 1.469 1.00 32.34 89 LEU A C 1
ATOM 682 O O . LEU A 1 89 ? 62.504 29.864 1.598 1.00 30.60 89 LEU A O 1
ATOM 687 N N . HIS A 1 90 ? 60.640 30.847 2.383 1.00 31.03 90 HIS A N 1
ATOM 688 C CA . HIS A 1 90 ? 60.561 30.040 3.595 1.00 29.64 90 HIS A CA 1
ATOM 689 C C . HIS A 1 90 ? 59.995 28.689 3.197 1.00 29.96 90 HIS A C 1
ATOM 690 O O . HIS A 1 90 ? 59.386 28.551 2.147 1.00 29.38 90 HIS A O 1
ATOM 697 N N . ILE A 1 91 ? 60.212 27.684 4.028 1.00 29.98 91 ILE A N 1
ATOM 698 C CA . ILE A 1 91 ? 59.950 26.326 3.642 1.00 29.61 91 ILE A CA 1
ATOM 699 C C . ILE A 1 91 ? 59.272 25.484 4.737 1.00 30.23 91 ILE A C 1
ATOM 700 O O . ILE A 1 91 ? 59.625 25.589 5.909 1.00 29.59 91 ILE A O 1
ATOM 705 N N . ILE A 1 92 ? 58.327 24.633 4.338 1.00 30.41 92 ILE A N 1
ATOM 706 C CA . ILE A 1 92 ? 57.954 23.508 5.142 1.00 30.57 92 ILE A CA 1
ATOM 707 C C . ILE A 1 92 ? 58.349 22.313 4.335 1.00 31.43 92 ILE A C 1
ATOM 708 O O . ILE A 1 92 ? 57.953 22.280 3.202 1.00 32.77 92 ILE A O 1
ATOM 713 N N . VAL A 1 93 ? 59.064 21.330 4.911 1.00 32.02 93 VAL A N 1
ATOM 714 C CA . VAL A 1 93 ? 59.481 20.112 4.202 1.00 32.40 93 VAL A CA 1
ATOM 715 C C . VAL A 1 93 ? 59.014 18.846 4.855 1.00 32.95 93 VAL A C 1
ATOM 716 O O . VAL A 1 93 ? 59.308 18.635 6.042 1.00 31.03 93 VAL A O 1
ATOM 720 N N . GLU A 1 94 ? 58.472 17.910 4.074 1.00 35.32 94 GLU A N 1
ATOM 721 C CA . GLU A 1 94 ? 58.033 16.626 4.689 1.00 38.27 94 GLU A CA 1
ATOM 722 C C . GLU A 1 94 ? 59.161 15.708 5.174 1.00 38.78 94 GLU A C 1
ATOM 723 O O . GLU A 1 94 ? 60.242 15.760 4.689 1.00 37.89 94 GLU A O 1
ATOM 729 N N . LYS A 1 95 ? 58.870 14.881 6.167 1.00 40.79 95 LYS A N 1
ATOM 730 C CA . LYS A 1 95 ? 59.763 13.825 6.588 1.00 41.82 95 LYS A CA 1
ATOM 731 C C . LYS A 1 95 ? 59.578 12.690 5.582 1.00 42.01 95 LYS A C 1
ATOM 732 O O . LYS A 1 95 ? 58.522 12.532 5.029 1.00 42.31 95 LYS A O 1
ATOM 738 N N . PRO A 1 96 ? 60.631 11.941 5.280 1.00 42.41 96 PRO A N 1
ATOM 739 C CA . PRO A 1 96 ? 61.962 12.112 5.825 1.00 42.51 96 PRO A CA 1
ATOM 740 C C . PRO A 1 96 ? 62.596 13.400 5.338 1.00 41.62 96 PRO A C 1
ATOM 741 O O . PRO A 1 96 ? 62.409 13.758 4.188 1.00 40.84 96 PRO A O 1
ATOM 745 N N . LEU A 1 97 ? 63.288 14.114 6.216 1.00 40.79 97 LEU A N 1
ATOM 746 C CA . LEU A 1 97 ? 64.112 15.261 5.770 1.00 40.42 97 LEU A CA 1
ATOM 747 C C . LEU A 1 97 ? 65.027 14.813 4.621 1.00 40.18 97 LEU A C 1
ATOM 748 O O . LEU A 1 97 ? 64.921 15.347 3.507 1.00 41.18 97 LEU A O 1
ATOM 753 N N . THR A 1 98 ? 65.926 13.862 4.924 1.00 38.85 98 THR A N 1
ATOM 754 C CA . THR A 1 98 ? 66.866 13.279 4.011 1.00 38.64 98 THR A CA 1
ATOM 755 C C . THR A 1 98 ? 67.296 12.009 4.699 1.00 38.69 98 THR A C 1
ATOM 756 O O . THR A 1 98 ? 67.149 11.894 5.921 1.00 37.10 98 THR A O 1
ATOM 760 N N . LEU A 1 99 ? 67.974 11.142 3.935 1.00 37.84 99 LEU A N 1
ATOM 761 C CA . LEU A 1 99 ? 68.609 9.953 4.455 1.00 37.66 99 LEU A CA 1
ATOM 762 C C . LEU A 1 99 ? 70.092 10.199 4.731 1.00 36.36 99 LEU A C 1
ATOM 763 O O . LEU A 1 99 ? 70.749 9.376 5.369 1.00 35.53 99 LEU A O 1
ATOM 768 N N . SER A 1 100 ? 70.601 11.337 4.302 1.00 34.67 100 SER A N 1
ATOM 769 C CA . SER A 1 100 ? 72.040 11.560 4.265 1.00 34.91 100 SER A CA 1
ATOM 770 C C . SER A 1 100 ? 72.542 12.760 5.167 1.00 34.87 100 SER A C 1
ATOM 771 O O . SER A 1 100 ? 72.165 13.894 4.977 1.00 34.71 100 SER A O 1
ATOM 774 N N . ARG A 1 101 ? 73.434 12.508 6.099 1.00 34.39 101 ARG A N 1
ATOM 775 C CA . ARG A 1 101 ? 73.958 13.585 6.882 1.00 34.81 101 ARG A CA 1
ATOM 776 C C . ARG A 1 101 ? 74.567 14.737 6.078 1.00 34.49 101 ARG A C 1
ATOM 777 O O . ARG A 1 101 ? 74.364 15.912 6.416 1.00 34.08 101 ARG A O 1
ATOM 785 N N . ASP A 1 102 ? 75.309 14.424 5.027 1.00 33.96 102 ASP A N 1
ATOM 786 C CA . ASP A 1 102 ? 75.882 15.439 4.175 1.00 33.88 102 ASP A CA 1
ATOM 787 C C . ASP A 1 102 ? 74.792 16.303 3.550 1.00 32.76 102 ASP A C 1
ATOM 788 O O . ASP A 1 102 ? 74.915 17.545 3.459 1.00 31.57 102 ASP A O 1
ATOM 793 N N . GLU A 1 103 ? 73.765 15.643 3.035 1.00 31.75 103 GLU A N 1
ATOM 794 C CA . GLU A 1 103 ? 72.621 16.392 2.544 1.00 32.57 103 GLU A CA 1
ATOM 795 C C . GLU A 1 103 ? 72.084 17.336 3.628 1.00 32.05 103 GLU A C 1
ATOM 796 O O . GLU A 1 103 ? 71.904 18.565 3.421 1.00 31.52 103 GLU A O 1
ATOM 802 N N . ALA A 1 104 ? 71.827 16.764 4.783 1.00 31.49 104 ALA A N 1
ATOM 803 C CA . ALA A 1 104 ? 71.299 17.559 5.863 1.00 31.78 104 ALA A CA 1
ATOM 804 C C . ALA A 1 104 ? 72.207 18.769 6.128 1.00 31.86 104 ALA A C 1
ATOM 805 O O . ALA A 1 104 ? 71.729 19.809 6.425 1.00 30.28 104 ALA A O 1
ATOM 807 N N . ASP A 1 105 ? 73.508 18.635 5.958 1.00 33.15 105 ASP A N 1
ATOM 808 C CA . ASP A 1 105 ? 74.400 19.765 6.164 1.00 34.38 105 ASP A CA 1
ATOM 809 C C . ASP A 1 105 ? 74.233 20.742 5.051 1.00 34.99 105 ASP A C 1
ATOM 810 O O . ASP A 1 105 ? 74.242 21.915 5.310 1.00 36.06 105 ASP A O 1
ATOM 815 N N . ARG A 1 106 ? 74.075 20.281 3.821 1.00 35.56 106 ARG A N 1
ATOM 816 C CA . ARG A 1 106 ? 73.896 21.226 2.729 1.00 37.00 106 ARG A CA 1
ATOM 817 C C . ARG A 1 106 ? 72.623 22.022 2.896 1.00 34.33 106 ARG A C 1
ATOM 818 O O . ARG A 1 106 ? 72.563 23.205 2.502 1.00 33.83 106 ARG A O 1
ATOM 826 N N . MET A 1 107 ? 71.621 21.388 3.476 1.00 32.35 107 MET A N 1
ATOM 827 C CA . MET A 1 107 ? 70.298 22.024 3.683 1.00 31.60 107 MET A CA 1
ATOM 828 C C . MET A 1 107 ? 70.394 23.136 4.763 1.00 32.06 107 MET A C 1
ATOM 829 O O . MET A 1 107 ? 69.944 24.288 4.560 1.00 32.12 107 MET A O 1
ATOM 834 N N . ILE A 1 108 ? 71.074 22.814 5.856 1.00 31.56 108 ILE A N 1
ATOM 835 C CA . ILE A 1 108 ? 71.278 23.736 6.954 1.00 31.91 108 ILE A CA 1
ATOM 836 C C . ILE A 1 108 ? 72.035 24.963 6.422 1.00 33.30 108 ILE A C 1
ATOM 837 O O . ILE A 1 108 ? 71.622 26.102 6.623 1.00 33.97 108 ILE A O 1
ATOM 842 N N . GLU A 1 109 ? 73.090 24.723 5.665 1.00 33.42 109 GLU A N 1
ATOM 843 C CA . GLU A 1 109 ? 73.964 25.790 5.266 1.00 33.62 109 GLU A CA 1
ATOM 844 C C . GLU A 1 109 ? 73.225 26.736 4.313 1.00 31.65 109 GLU A C 1
ATOM 845 O O . GLU A 1 109 ? 73.254 27.957 4.471 1.00 29.98 109 GLU A O 1
ATOM 851 N N . ALA A 1 110 ? 72.442 26.158 3.423 1.00 30.71 110 ALA A N 1
ATOM 852 C CA . ALA A 1 110 ? 71.647 26.961 2.493 1.00 30.21 110 ALA A CA 1
ATOM 853 C C . ALA A 1 110 ? 70.574 27.794 3.217 1.00 29.63 110 ALA A C 1
ATOM 854 O O . ALA A 1 110 ? 70.407 28.987 2.950 1.00 30.10 110 ALA A O 1
ATOM 856 N N . VAL A 1 111 ? 69.863 27.178 4.139 1.00 29.10 111 VAL A N 1
ATOM 857 C CA . VAL A 1 111 ? 68.792 27.874 4.850 1.00 29.14 111 VAL A CA 1
ATOM 858 C C . VAL A 1 111 ? 69.377 28.986 5.668 1.00 29.84 111 VAL A C 1
ATOM 859 O O . VAL A 1 111 ? 68.868 30.100 5.605 1.00 31.27 111 VAL A O 1
ATOM 863 N N . GLU A 1 112 ? 70.474 28.723 6.368 1.00 30.27 112 GLU A N 1
ATOM 864 C CA . GLU A 1 112 ? 71.069 29.714 7.271 1.00 31.13 112 GLU A CA 1
ATOM 865 C C . GLU A 1 112 ? 71.655 30.869 6.510 1.00 33.04 112 GLU A C 1
ATOM 866 O O . GLU A 1 112 ? 71.369 31.991 6.836 1.00 35.86 112 GLU A O 1
ATOM 872 N N . ARG A 1 113 ? 72.417 30.613 5.462 1.00 34.46 113 ARG A N 1
ATOM 873 C CA . ARG A 1 113 ? 72.952 31.661 4.605 1.00 35.51 113 ARG A CA 1
ATOM 874 C C . ARG A 1 113 ? 71.864 32.442 3.890 1.00 33.75 113 ARG A C 1
ATOM 875 O O . ARG A 1 113 ? 71.976 33.616 3.639 1.00 33.51 113 ARG A O 1
ATOM 883 N N . ALA A 1 114 ? 70.785 31.814 3.528 1.00 32.92 114 ALA A N 1
ATOM 884 C CA . ALA A 1 114 ? 69.724 32.621 2.959 1.00 33.05 114 ALA A CA 1
ATOM 885 C C . ALA A 1 114 ? 68.925 33.454 4.017 1.00 33.54 114 ALA A C 1
ATOM 886 O O . ALA A 1 114 ? 68.257 34.422 3.651 1.00 34.74 114 ALA A O 1
ATOM 888 N N . GLY A 1 115 ? 68.931 33.070 5.288 1.00 32.08 115 GLY A N 1
ATOM 889 C CA . GLY A 1 115 ? 68.149 33.817 6.240 1.00 32.30 115 GLY A CA 1
ATOM 890 C C . GLY A 1 115 ? 66.685 33.420 6.235 1.00 32.44 115 GLY A C 1
ATOM 891 O O . GLY A 1 115 ? 65.867 34.120 6.786 1.00 33.61 115 GLY A O 1
ATOM 892 N N . VAL A 1 116 ? 66.329 32.282 5.634 1.00 32.25 116 VAL A N 1
ATOM 893 C CA . VAL A 1 116 ? 64.928 31.896 5.575 1.00 31.05 116 VAL A CA 1
ATOM 894 C C . VAL A 1 116 ? 64.530 31.002 6.749 1.00 31.32 116 VAL A C 1
ATOM 895 O O . VAL A 1 116 ? 65.402 30.465 7.421 1.00 32.93 116 VAL A O 1
ATOM 899 N N . HIS A 1 117 ? 63.228 30.846 6.988 1.00 30.08 117 HIS A N 1
ATOM 900 C CA . HIS A 1 117 ? 62.742 29.929 7.991 1.00 29.69 117 HIS A CA 1
ATOM 901 C C . HIS A 1 117 ? 62.315 28.632 7.378 1.00 29.13 117 HIS A C 1
ATOM 902 O O . HIS A 1 117 ? 61.669 28.644 6.328 1.00 29.40 117 HIS A O 1
ATOM 909 N N . LEU A 1 118 ? 62.630 27.537 8.071 1.00 27.65 118 LEU A N 1
ATOM 910 C CA . LEU A 1 118 ? 62.289 26.201 7.649 1.00 27.49 118 LEU A CA 1
ATOM 911 C C . LEU A 1 118 ? 61.650 25.469 8.758 1.00 26.57 118 LEU A C 1
ATOM 912 O O . LEU A 1 118 ? 62.158 25.481 9.811 1.00 26.93 118 LEU A O 1
ATOM 917 N N . VAL A 1 119 ? 60.583 24.743 8.501 1.00 27.21 119 VAL A N 1
ATOM 918 C CA . VAL A 1 119 ? 60.017 23.816 9.451 1.00 26.69 119 VAL A CA 1
ATOM 919 C C . VAL A 1 119 ? 59.898 22.442 8.787 1.00 28.51 119 VAL A C 1
ATOM 920 O O . VAL A 1 119 ? 59.490 22.359 7.628 1.00 28.54 119 VAL A O 1
ATOM 924 N N . VAL A 1 120 ? 60.104 21.356 9.529 1.00 30.26 120 VAL A N 1
ATOM 925 C CA . VAL A 1 120 ? 59.745 20.017 9.021 1.00 31.55 120 VAL A CA 1
ATOM 926 C C . VAL A 1 120 ? 58.580 19.387 9.780 1.00 33.82 120 VAL A C 1
ATOM 927 O O . VAL A 1 120 ? 58.669 19.394 10.989 1.00 36.45 120 VAL A O 1
ATOM 931 N N . GLY A 1 121 ? 57.513 18.789 9.229 1.00 35.54 121 GLY A N 1
ATOM 932 C CA . GLY A 1 121 ? 57.048 18.789 7.827 1.00 38.41 121 GLY A CA 1
ATOM 933 C C . GLY A 1 121 ? 55.608 18.265 7.803 1.00 40.43 121 GLY A C 1
ATOM 934 O O . GLY A 1 121 ? 55.072 17.889 6.800 1.00 42.47 121 GLY A O 1
ATOM 935 N N . THR A 1 122 ? 54.973 18.384 8.951 1.00 42.50 122 THR A N 1
ATOM 936 C CA . THR A 1 122 ? 53.800 17.651 9.505 1.00 42.74 122 THR A CA 1
ATOM 937 C C . THR A 1 122 ? 54.223 16.381 10.216 1.00 42.85 122 THR A C 1
ATOM 938 O O . THR A 1 122 ? 53.995 15.269 9.745 1.00 43.49 122 THR A O 1
ATOM 942 N N . SER A 1 123 ? 54.888 16.556 11.353 1.00 41.64 123 SER A N 1
ATOM 943 C CA . SER A 1 123 ? 55.023 15.439 12.189 1.00 42.37 123 SER A CA 1
ATOM 944 C C . SER A 1 123 ? 53.806 15.306 13.109 1.00 41.85 123 SER A C 1
ATOM 945 O O . SER A 1 123 ? 52.990 16.240 13.309 1.00 40.32 123 SER A O 1
ATOM 948 N N . ARG A 1 124 ? 53.711 14.128 13.693 1.00 40.92 124 ARG A N 1
ATOM 949 C CA . ARG A 1 124 ? 52.695 13.894 14.695 1.00 40.34 124 ARG A CA 1
ATOM 950 C C . ARG A 1 124 ? 53.072 14.711 15.896 1.00 39.74 124 ARG A C 1
ATOM 951 O O . ARG A 1 124 ? 52.258 14.885 16.761 1.00 39.56 124 ARG A O 1
ATOM 959 N N . SER A 1 125 ? 54.299 15.249 15.971 1.00 39.47 125 SER A N 1
ATOM 960 C CA . SER A 1 125 ? 54.597 16.205 17.051 1.00 39.64 125 SER A CA 1
ATOM 961 C C . SER A 1 125 ? 53.923 17.570 16.883 1.00 38.16 125 SER A C 1
ATOM 962 O O . SER A 1 125 ? 53.814 18.358 17.835 1.00 38.24 125 SER A O 1
ATOM 965 N N . HIS A 1 126 ? 53.436 17.861 15.688 1.00 36.98 126 HIS A N 1
ATOM 966 C CA . HIS A 1 126 ? 52.545 19.018 15.554 1.00 36.43 126 HIS A CA 1
ATOM 967 C C . HIS A 1 126 ? 51.115 18.735 16.091 1.00 35.38 126 HIS A C 1
ATOM 968 O O . HIS A 1 126 ? 50.353 19.680 16.285 1.00 35.26 126 HIS A O 1
ATOM 975 N N . ASP A 1 127 ? 50.761 17.460 16.283 1.00 34.91 127 ASP A N 1
ATOM 976 C CA . ASP A 1 127 ? 49.493 17.113 16.878 1.00 35.37 127 ASP A CA 1
ATOM 977 C C . ASP A 1 127 ? 49.289 17.961 18.107 1.00 35.46 127 ASP A C 1
ATOM 978 O O . ASP A 1 127 ? 50.173 18.028 18.941 1.00 35.85 127 ASP A O 1
ATOM 983 N N . PRO A 1 128 ? 48.118 18.606 18.241 1.00 35.57 128 PRO A N 1
ATOM 984 C CA . PRO A 1 128 ? 47.928 19.420 19.458 1.00 35.75 128 PRO A CA 1
ATOM 985 C C . PRO A 1 128 ? 47.978 18.628 20.736 1.00 34.85 128 PRO A C 1
ATOM 986 O O . PRO A 1 128 ? 48.318 19.177 21.751 1.00 36.10 128 PRO A O 1
ATOM 990 N N . VAL A 1 129 ? 47.641 17.352 20.732 1.00 34.09 129 VAL A N 1
ATOM 991 C CA . VAL A 1 129 ? 47.789 16.612 21.986 1.00 33.71 129 VAL A CA 1
ATOM 992 C C . VAL A 1 129 ? 49.244 16.608 22.467 1.00 33.79 129 VAL A C 1
ATOM 993 O O . VAL A 1 129 ? 49.501 16.764 23.667 1.00 33.28 129 VAL A O 1
ATOM 997 N N . VAL A 1 130 ? 50.194 16.526 21.530 1.00 34.03 130 VAL A N 1
ATOM 998 C CA . VAL A 1 130 ? 51.613 16.569 21.865 1.00 33.70 130 VAL A CA 1
ATOM 999 C C . VAL A 1 130 ? 52.033 17.945 22.306 1.00 33.99 130 VAL A C 1
ATOM 1000 O O . VAL A 1 130 ? 52.791 18.118 23.242 1.00 34.19 130 VAL A O 1
ATOM 1004 N N . ARG A 1 131 ? 51.535 18.953 21.653 1.00 34.79 131 ARG A N 1
ATOM 1005 C CA . ARG A 1 131 ? 51.795 20.317 22.118 1.00 35.83 131 ARG A CA 1
ATOM 1006 C C . ARG A 1 131 ? 51.201 20.522 23.485 1.00 34.36 131 ARG A C 1
ATOM 1007 O O . ARG A 1 131 ? 51.803 21.166 24.361 1.00 34.58 131 ARG A O 1
ATOM 1015 N N . THR A 1 132 ? 50.035 19.937 23.698 1.00 33.84 132 THR A N 1
ATOM 1016 C CA . THR A 1 132 ? 49.397 20.050 25.014 1.00 33.71 132 THR A CA 1
ATOM 1017 C C . THR A 1 132 ? 50.205 19.369 26.069 1.00 33.14 132 THR A C 1
ATOM 1018 O O . THR A 1 132 ? 50.326 19.936 27.142 1.00 35.07 132 THR A O 1
ATOM 1022 N N . LEU A 1 133 ? 50.749 18.190 25.776 1.00 32.26 133 LEU A N 1
ATOM 1023 C CA . LEU A 1 133 ? 51.591 17.479 26.737 1.00 32.76 133 LEU A CA 1
ATOM 1024 C C . LEU A 1 133 ? 52.789 18.349 27.062 1.00 34.05 133 LEU A C 1
ATOM 1025 O O . LEU A 1 133 ? 53.140 18.469 28.224 1.00 33.81 133 LEU A O 1
ATOM 1030 N N . ARG A 1 134 ? 53.396 18.992 26.050 1.00 35.77 134 ARG A N 1
ATOM 1031 C CA . ARG A 1 134 ? 54.528 19.904 26.306 1.00 37.06 134 ARG A CA 1
ATOM 1032 C C . ARG A 1 134 ? 54.080 21.022 27.253 1.00 36.96 134 ARG A C 1
ATOM 1033 O O . ARG A 1 134 ? 54.679 21.245 28.320 1.00 36.31 134 ARG A O 1
ATOM 1041 N N . ALA A 1 135 ? 53.016 21.715 26.894 1.00 37.23 135 ALA A N 1
ATOM 1042 C CA . ALA A 1 135 ? 52.587 22.849 27.764 1.00 37.58 135 ALA A CA 1
ATOM 1043 C C . ALA A 1 135 ? 52.473 22.393 29.244 1.00 37.59 135 ALA A C 1
ATOM 1044 O O . ALA A 1 135 ? 52.999 23.036 30.161 1.00 37.16 135 ALA A O 1
ATOM 1046 N N . ILE A 1 136 ? 51.885 21.224 29.461 1.00 37.94 136 ILE A N 1
ATOM 1047 C CA . ILE A 1 136 ? 51.680 20.733 30.830 1.00 37.90 136 ILE A CA 1
ATOM 1048 C C . ILE A 1 136 ? 52.999 20.517 31.566 1.00 39.20 136 ILE A C 1
ATOM 1049 O O . ILE A 1 136 ? 53.156 20.914 32.704 1.00 41.24 136 ILE A O 1
ATOM 1054 N N . VAL A 1 137 ? 53.957 19.921 30.898 1.00 40.14 137 VAL A N 1
ATOM 1055 C CA . VAL A 1 13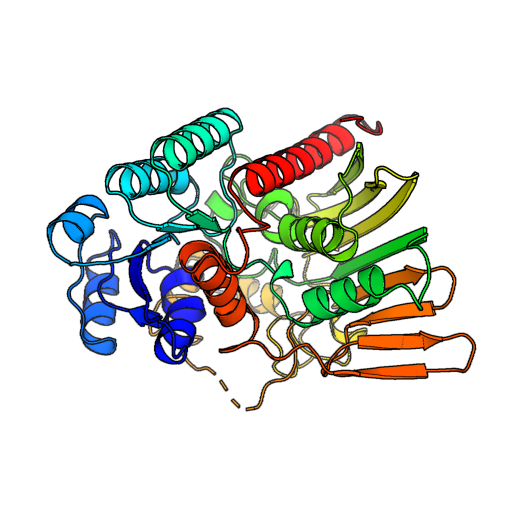7 ? 55.291 19.745 31.440 1.00 40.54 137 VAL A CA 1
ATOM 1056 C C . VAL A 1 137 ? 55.976 21.074 31.766 1.00 42.49 137 VAL A C 1
ATOM 1057 O O . VAL A 1 137 ? 56.375 21.239 32.908 1.00 43.01 137 VAL A O 1
ATOM 1061 N N . GLN A 1 138 ? 56.097 22.026 30.815 1.00 44.68 138 GLN A N 1
ATOM 1062 C CA . GLN A 1 138 ? 56.747 23.345 31.091 1.00 46.30 138 GLN A CA 1
ATOM 1063 C C . GLN A 1 138 ? 56.034 24.093 32.231 1.00 46.64 138 GLN A C 1
ATOM 1064 O O . GLN A 1 138 ? 56.660 24.741 33.096 1.00 45.40 138 GLN A O 1
ATOM 1070 N N . GLU A 1 139 ? 54.706 24.043 32.199 1.00 47.53 139 GLU A N 1
ATOM 1071 C CA . GLU A 1 139 ? 53.887 24.667 33.243 1.00 48.59 139 GLU A CA 1
ATOM 1072 C C . GLU A 1 139 ? 54.368 24.318 34.677 1.00 47.82 139 GLU A C 1
ATOM 1073 O O . GLU A 1 139 ? 54.302 25.156 35.569 1.00 48.48 139 GLU A O 1
ATOM 1079 N N . GLY A 1 140 ? 54.857 23.102 34.916 1.00 46.37 140 GLY A N 1
ATOM 1080 C CA . GLY A 1 140 ? 55.592 22.848 36.159 1.00 45.14 140 GLY A CA 1
ATOM 1081 C C . GLY A 1 140 ? 54.861 22.124 37.276 1.00 44.30 140 GLY A C 1
ATOM 1082 O O . GLY A 1 140 ? 55.509 21.590 38.170 1.00 42.96 140 GLY A O 1
ATOM 1083 N N . SER A 1 141 ? 53.534 22.073 37.231 1.00 43.57 141 SER A N 1
ATOM 1084 C CA . SER A 1 141 ? 52.784 21.654 38.428 1.00 44.27 141 SER A CA 1
ATOM 1085 C C . SER A 1 141 ? 52.894 20.182 38.580 1.00 43.31 141 SER A C 1
ATOM 1086 O O . SER A 1 141 ? 53.021 19.658 39.663 1.00 43.61 141 SER A O 1
ATOM 1089 N N . VAL A 1 142 ? 52.869 19.545 37.433 1.00 42.53 142 VAL A N 1
ATOM 1090 C CA . VAL A 1 142 ? 52.957 18.114 37.296 1.00 41.38 142 VAL A CA 1
ATOM 1091 C C . VAL A 1 142 ? 54.303 17.569 37.739 1.00 40.73 142 VAL A C 1
ATOM 1092 O O . VAL A 1 142 ? 54.417 16.378 37.951 1.00 39.63 142 VAL A O 1
ATOM 1096 N N . GLY A 1 143 ? 55.305 18.447 37.884 1.00 41.14 143 GLY A N 1
ATOM 1097 C CA . GLY A 1 143 ? 56.684 18.100 38.326 1.00 41.23 143 GLY A CA 1
ATOM 1098 C C . GLY A 1 143 ? 57.562 17.621 37.158 1.00 41.77 143 GLY A C 1
ATOM 1099 O O . GLY A 1 143 ? 57.114 17.649 36.034 1.00 40.67 143 GLY A O 1
ATOM 1100 N N . ARG A 1 144 ? 58.790 17.162 37.436 1.00 42.59 144 ARG A N 1
ATOM 1101 C CA . ARG A 1 144 ? 59.704 16.625 36.406 1.00 43.64 144 ARG A CA 1
ATOM 1102 C C . ARG A 1 144 ? 59.292 15.314 35.731 1.00 42.00 144 ARG A C 1
ATOM 1103 O O . ARG A 1 144 ? 58.760 14.389 36.377 1.00 41.94 144 ARG A O 1
ATOM 1111 N N . VAL A 1 145 ? 59.566 15.224 34.429 1.00 39.74 145 VAL A N 1
ATOM 1112 C CA . VAL A 1 145 ? 59.434 13.983 33.728 1.00 37.67 145 VAL A CA 1
ATOM 1113 C C . VAL A 1 145 ? 60.489 13.025 34.228 1.00 36.48 145 VAL A C 1
ATOM 1114 O O . VAL A 1 145 ? 61.647 13.380 34.295 1.00 36.05 145 VAL A O 1
ATOM 1118 N N . SER A 1 146 ? 60.062 11.811 34.587 1.00 35.30 146 SER A N 1
ATOM 1119 C CA . SER A 1 146 ? 60.975 10.726 34.936 1.00 34.26 146 SER A CA 1
ATOM 1120 C C . SER A 1 146 ? 61.186 9.780 33.759 1.00 32.50 146 SER A C 1
ATOM 1121 O O . SER A 1 146 ? 62.290 9.330 33.518 1.00 32.89 146 SER A O 1
ATOM 1124 N N . MET A 1 147 ? 60.133 9.496 33.026 1.00 30.77 147 MET A N 1
ATOM 1125 C CA . MET A 1 147 ? 60.198 8.515 31.978 1.00 30.48 147 MET A CA 1
ATOM 1126 C C . MET A 1 147 ? 59.005 8.677 31.072 1.00 30.56 147 MET A C 1
ATOM 1127 O O . MET A 1 147 ? 58.018 9.149 31.507 1.00 30.66 147 MET A O 1
ATOM 1132 N N . LEU A 1 148 ? 59.130 8.353 29.796 1.00 31.42 148 LEU A N 1
ATOM 1133 C CA . LEU A 1 148 ? 57.998 8.299 28.887 1.00 32.03 148 LEU A CA 1
ATOM 1134 C C . LEU A 1 148 ? 57.826 6.901 28.356 1.00 32.43 148 LEU A C 1
ATOM 1135 O O . LEU A 1 148 ? 58.795 6.191 28.195 1.00 31.88 148 LEU A O 1
ATOM 1140 N N . ASN A 1 149 ? 56.603 6.537 27.995 1.00 33.44 149 ASN A N 1
ATOM 1141 C CA . ASN A 1 149 ? 56.356 5.252 27.339 1.00 34.13 149 ASN A CA 1
ATOM 1142 C C . ASN A 1 149 ? 55.494 5.442 26.112 1.00 34.28 149 ASN A C 1
ATOM 1143 O O . ASN A 1 149 ? 54.392 5.850 26.225 1.00 35.44 149 ASN A O 1
ATOM 1148 N N . CYS A 1 150 ? 56.001 5.199 24.923 1.00 34.80 150 CYS A N 1
ATOM 1149 C CA . CYS A 1 150 ? 55.220 5.374 23.711 1.00 35.61 150 CYS A CA 1
ATOM 1150 C C . CYS A 1 150 ? 55.162 4.059 22.997 1.00 33.94 150 CYS A C 1
ATOM 1151 O O . CYS A 1 150 ? 56.215 3.471 22.786 1.00 34.27 150 CYS A O 1
ATOM 1154 N N . PHE A 1 151 ? 53.990 3.647 22.520 1.00 31.89 151 PHE A N 1
ATOM 1155 C CA . PHE A 1 151 ? 53.944 2.511 21.603 1.00 31.79 151 PHE A CA 1
ATOM 1156 C C . PHE A 1 151 ? 52.856 2.708 20.569 1.00 31.72 151 PHE A C 1
ATOM 1157 O O . PHE A 1 151 ? 51.940 3.479 20.772 1.00 33.16 151 PHE A O 1
ATOM 1165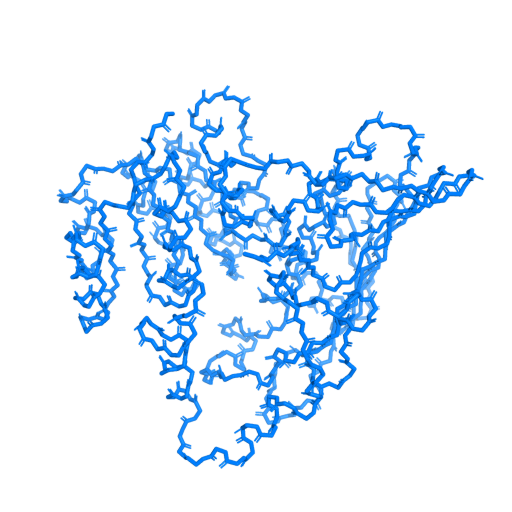 N N . ASN A 1 152 ? 52.988 2.038 19.432 1.00 31.17 152 ASN A N 1
ATOM 1166 C CA . ASN A 1 152 ? 52.034 2.131 18.346 1.00 30.50 152 ASN A CA 1
ATOM 1167 C C . ASN A 1 152 ? 52.144 0.806 17.660 1.00 30.70 152 ASN A C 1
ATOM 1168 O O . ASN A 1 152 ? 53.214 0.462 17.266 1.00 32.63 152 ASN A O 1
ATOM 1173 N N . TYR A 1 153 ? 51.088 0.028 17.620 1.00 30.82 153 TYR A N 1
ATOM 1174 C CA . TYR A 1 153 ? 50.986 -1.171 16.786 1.00 31.94 153 TYR A CA 1
ATOM 1175 C C . TYR A 1 153 ? 49.980 -0.843 15.681 1.00 32.38 153 TYR A C 1
ATOM 1176 O O . TYR A 1 153 ? 48.875 -0.314 15.955 1.00 33.34 153 TYR A O 1
ATOM 1185 N N . THR A 1 154 ? 50.314 -1.218 14.454 1.00 32.80 154 THR A N 1
ATOM 1186 C CA . THR A 1 154 ? 49.811 -0.528 13.237 1.00 31.86 154 THR A CA 1
ATOM 1187 C C . THR A 1 154 ? 49.754 -1.505 12.092 1.00 33.24 154 THR A C 1
ATOM 1188 O O . THR A 1 154 ? 50.191 -2.659 12.273 1.00 32.81 154 THR A O 1
ATOM 1192 N N . ASP A 1 155 ? 49.212 -1.077 10.931 1.00 34.08 155 ASP A N 1
ATOM 1193 C CA . ASP A 1 155 ? 49.208 -1.929 9.740 1.00 34.60 155 ASP A CA 1
ATOM 1194 C C . ASP A 1 155 ? 50.061 -1.393 8.594 1.00 34.23 155 ASP A C 1
ATOM 1195 O O . ASP A 1 155 ? 49.879 -1.795 7.415 1.00 34.86 155 ASP A O 1
ATOM 1200 N N . PHE A 1 156 ? 51.031 -0.576 8.959 1.00 32.87 156 PHE A N 1
ATOM 1201 C CA . PHE A 1 156 ? 51.820 0.218 8.054 1.00 33.61 156 PHE A CA 1
ATOM 1202 C C . PHE A 1 156 ? 52.472 -0.648 6.994 1.00 34.41 156 PHE A C 1
ATOM 1203 O O . PHE A 1 156 ? 52.414 -0.361 5.793 1.00 34.79 156 PHE A O 1
ATOM 1211 N N . LEU A 1 157 ? 53.103 -1.720 7.400 1.00 35.26 157 LEU A N 1
ATOM 1212 C CA . LEU A 1 157 ? 53.852 -2.459 6.407 1.00 36.93 157 LEU A CA 1
ATOM 1213 C C . LEU A 1 157 ? 52.909 -3.032 5.328 1.00 38.22 157 LEU A C 1
ATOM 1214 O O . LEU A 1 157 ? 53.359 -3.300 4.226 1.00 39.30 157 LEU A O 1
ATOM 1219 N N . TYR A 1 158 ? 51.623 -3.233 5.628 1.00 38.78 158 TYR A N 1
ATOM 1220 C CA . TYR A 1 158 ? 50.741 -3.842 4.658 1.00 39.85 158 TYR A CA 1
ATOM 1221 C C . TYR A 1 158 ? 49.787 -2.853 3.973 1.00 40.79 158 TYR A C 1
ATOM 1222 O O . TYR A 1 158 ? 48.846 -3.270 3.362 1.00 40.99 158 TYR A O 1
ATOM 1231 N N . ARG A 1 159 ? 50.054 -1.554 4.064 1.00 41.37 159 ARG A N 1
ATOM 1232 C CA . ARG A 1 159 ? 49.377 -0.590 3.224 1.00 41.98 159 ARG A CA 1
ATOM 1233 C C . ARG A 1 159 ? 50.024 -0.689 1.845 1.00 43.41 159 ARG A C 1
ATOM 1234 O O . ARG A 1 159 ? 51.109 -1.221 1.705 1.00 43.92 159 ARG A O 1
ATOM 1242 N N . PRO A 1 160 ? 49.338 -0.230 0.808 1.00 45.14 160 PRO A N 1
ATOM 1243 C CA . PRO A 1 160 ? 49.861 -0.367 -0.545 1.00 46.14 160 PRO A CA 1
ATOM 1244 C C . PRO A 1 160 ? 51.125 0.453 -0.826 1.00 46.51 160 PRO A C 1
ATOM 1245 O O . PRO A 1 160 ? 51.104 1.650 -0.656 1.00 45.83 160 PRO A O 1
ATOM 1249 N N . ARG A 1 161 ? 52.181 -0.202 -1.316 1.00 47.48 161 ARG A N 1
ATOM 1250 C CA . ARG A 1 161 ? 53.492 0.414 -1.461 1.00 48.13 161 ARG A CA 1
ATOM 1251 C C . ARG A 1 161 ? 54.140 0.177 -2.806 1.00 48.92 161 ARG A C 1
ATOM 1252 O O . ARG A 1 161 ? 53.945 -0.859 -3.443 1.00 48.81 161 ARG A O 1
ATOM 1260 N N . ARG A 1 162 ? 54.961 1.133 -3.204 1.00 49.97 162 ARG A N 1
ATOM 1261 C CA . ARG A 1 162 ? 55.819 0.963 -4.345 1.00 51.50 162 ARG A CA 1
ATOM 1262 C C . ARG A 1 162 ? 57.003 0.118 -3.872 1.00 52.03 162 ARG A C 1
ATOM 1263 O O . ARG A 1 162 ? 57.345 0.136 -2.688 1.00 51.84 162 ARG A O 1
ATOM 1271 N N . PRO A 1 163 ? 57.630 -0.632 -4.781 1.00 52.68 163 PRO A N 1
ATOM 1272 C CA . PRO A 1 163 ? 58.658 -1.570 -4.339 1.00 52.93 163 PRO A CA 1
ATOM 1273 C C . PRO A 1 163 ? 59.905 -0.921 -3.753 1.00 52.69 163 PRO A C 1
ATOM 1274 O O . PRO A 1 163 ? 60.521 -1.498 -2.868 1.00 53.78 163 PRO A O 1
ATOM 1278 N N . GLU A 1 164 ? 60.273 0.274 -4.169 1.00 52.65 164 GLU A N 1
ATOM 1279 C CA . GLU A 1 164 ? 61.322 0.986 -3.423 1.00 52.24 164 GLU A CA 1
ATOM 1280 C C . GLU A 1 164 ? 60.975 1.301 -1.941 1.00 50.86 164 GLU A C 1
ATOM 1281 O O . GLU A 1 164 ? 61.880 1.499 -1.113 1.00 51.24 164 GLU A O 1
ATOM 1287 N N . GLU A 1 165 ? 59.696 1.377 -1.588 1.00 48.65 165 GLU A N 1
ATOM 1288 C CA . GLU A 1 165 ? 59.344 1.611 -0.185 1.00 46.81 165 GLU A CA 1
ATOM 1289 C C . GLU A 1 165 ? 59.542 0.377 0.713 1.00 45.47 165 GLU A C 1
ATOM 1290 O O . GLU A 1 165 ? 59.393 0.500 1.944 1.00 44.60 165 GLU A O 1
ATOM 1296 N N . LEU A 1 166 ? 59.801 -0.798 0.111 1.00 43.81 166 LEU A N 1
ATOM 1297 C CA . LEU A 1 166 ? 60.174 -2.037 0.854 1.00 43.64 166 LEU A CA 1
ATOM 1298 C C . LEU A 1 166 ? 61.684 -2.356 0.755 1.00 42.67 166 LEU A C 1
ATOM 1299 O O . LEU A 1 166 ? 62.094 -3.535 0.784 1.00 42.64 166 LEU A O 1
ATOM 1304 N N . ASP A 1 167 ? 62.478 -1.293 0.615 1.00 41.32 167 ASP A N 1
ATOM 1305 C CA . ASP A 1 167 ? 63.925 -1.353 0.624 1.00 40.88 167 ASP A CA 1
ATOM 1306 C C . ASP A 1 167 ? 64.472 -0.252 1.538 1.00 39.84 167 ASP A C 1
ATOM 1307 O O . ASP A 1 167 ? 64.520 0.947 1.200 1.00 37.79 167 ASP A O 1
ATOM 1312 N N . THR A 1 168 ? 64.887 -0.673 2.714 1.00 39.20 168 THR A N 1
ATOM 1313 C CA . THR A 1 168 ? 65.466 0.261 3.665 1.00 39.33 168 THR A CA 1
ATOM 1314 C C . THR A 1 168 ? 66.555 1.125 3.017 1.00 39.71 168 THR A C 1
ATOM 1315 O O . THR A 1 168 ? 66.652 2.292 3.328 1.00 39.69 168 THR A O 1
ATOM 1319 N N . SER A 1 169 ? 67.351 0.557 2.113 1.00 39.99 169 SER A N 1
ATOM 1320 C CA . SER A 1 169 ? 68.405 1.301 1.433 1.00 40.45 169 SER 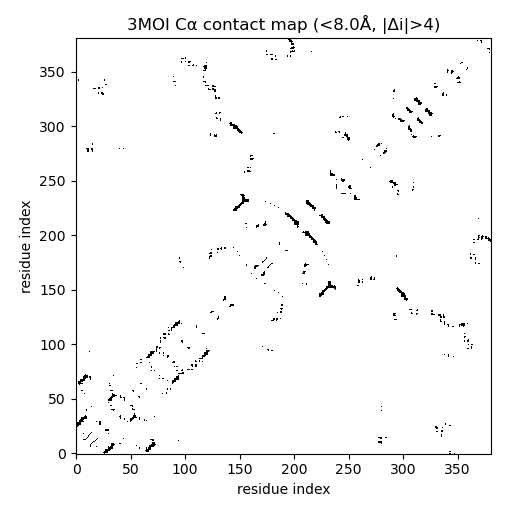A CA 1
ATOM 1321 C C . SER A 1 169 ? 67.840 2.490 0.628 1.00 40.50 169 SER A C 1
ATOM 1322 O O . SER A 1 169 ? 68.532 3.444 0.367 1.00 39.01 169 SER A O 1
ATOM 1325 N N . LYS A 1 170 ? 66.572 2.426 0.247 1.00 41.52 170 LYS A N 1
ATOM 1326 C CA . LYS A 1 170 ? 65.971 3.493 -0.550 1.00 41.89 170 LYS A CA 1
ATOM 1327 C C . LYS A 1 170 ? 65.076 4.334 0.282 1.00 40.40 170 LYS A C 1
ATOM 1328 O O . LYS A 1 170 ? 64.298 5.131 -0.256 1.00 40.68 170 LYS A O 1
ATOM 1334 N N . GLY A 1 171 ? 65.122 4.141 1.584 1.00 39.24 171 GLY A N 1
ATOM 1335 C CA . GLY A 1 171 ? 64.276 4.948 2.470 1.00 38.93 171 GLY A CA 1
ATOM 1336 C C . GLY A 1 171 ? 63.004 4.321 2.986 1.00 38.30 171 GLY A C 1
ATOM 1337 O O . GLY A 1 171 ? 62.186 4.974 3.656 1.00 39.16 171 GLY A O 1
ATOM 1338 N N . GLY A 1 172 ? 62.821 3.050 2.724 1.00 38.04 172 GLY A N 1
ATOM 1339 C CA . GLY A 1 172 ? 61.590 2.402 3.137 1.00 37.83 172 GLY A CA 1
ATOM 1340 C C . GLY A 1 172 ? 61.621 1.967 4.588 1.00 36.89 172 GLY A C 1
ATOM 1341 O O . GLY A 1 172 ? 62.683 1.949 5.231 1.00 37.44 172 GLY A O 1
ATOM 1342 N N . GLY A 1 173 ? 60.445 1.599 5.074 1.00 35.58 173 GLY A N 1
ATOM 1343 C CA . GLY A 1 173 ? 60.292 0.970 6.347 1.00 34.42 173 GLY A CA 1
ATOM 1344 C C . GLY A 1 173 ? 60.154 1.929 7.477 1.00 34.06 173 GLY A C 1
ATOM 1345 O O . GLY A 1 173 ? 60.280 3.172 7.339 1.00 33.20 173 GLY A O 1
ATOM 1346 N N . ILE A 1 174 ? 59.931 1.332 8.629 1.00 33.74 174 ILE A N 1
ATOM 1347 C CA . ILE A 1 174 ? 59.464 2.082 9.730 1.00 34.14 174 ILE A CA 1
ATOM 1348 C C . ILE A 1 174 ? 60.532 2.979 10.345 1.00 35.33 174 ILE A C 1
ATOM 1349 O O . ILE A 1 174 ? 60.164 3.916 11.048 1.00 36.87 174 ILE A O 1
ATOM 1354 N N . ILE A 1 175 ? 61.820 2.736 10.096 1.00 34.87 175 ILE A N 1
ATOM 1355 C CA . ILE A 1 175 ? 62.815 3.536 10.741 1.00 35.57 175 ILE A CA 1
ATOM 1356 C C . ILE A 1 175 ? 62.765 4.990 10.267 1.00 35.39 175 ILE A C 1
ATOM 1357 O O . ILE A 1 175 ? 62.974 5.965 11.050 1.00 35.45 175 ILE A O 1
ATOM 1362 N N . TYR A 1 176 ? 62.508 5.160 9.000 1.00 34.45 176 TYR A N 1
ATOM 1363 C CA . TYR A 1 176 ? 62.490 6.498 8.442 1.00 34.56 176 TYR A CA 1
ATOM 1364 C C . TYR A 1 176 ? 61.086 7.101 8.257 1.00 33.75 176 TYR A C 1
ATOM 1365 O O . TYR A 1 176 ? 60.932 8.306 8.054 1.00 33.35 176 TYR A O 1
ATOM 1374 N N . ASN A 1 177 ? 60.069 6.258 8.289 1.00 34.07 177 ASN A N 1
ATOM 1375 C CA . ASN A 1 177 ? 58.698 6.679 7.898 1.00 33.79 177 ASN A CA 1
ATOM 1376 C C . ASN A 1 177 ? 57.715 6.677 9.079 1.00 33.52 177 ASN A C 1
ATOM 1377 O O . ASN A 1 177 ? 56.562 7.119 8.945 1.00 34.28 177 ASN A O 1
ATOM 1382 N N . GLN A 1 178 ? 58.141 6.135 10.225 1.00 32.77 178 GLN A N 1
ATOM 1383 C CA . GLN A 1 178 ? 57.251 6.047 11.390 1.00 31.97 178 GLN A CA 1
ATOM 1384 C C . GLN A 1 178 ? 57.951 6.477 12.716 1.00 31.68 178 GLN A C 1
ATOM 1385 O O . GLN A 1 178 ? 57.494 7.354 13.458 1.00 31.14 178 GLN A O 1
ATOM 1391 N N . LEU A 1 179 ? 59.081 5.883 13.004 1.00 31.63 179 LEU A N 1
ATOM 1392 C CA . LEU A 1 179 ? 59.791 6.203 14.211 1.00 31.94 179 LEU A CA 1
ATOM 1393 C C . LEU A 1 179 ? 60.018 7.737 14.377 1.00 31.98 179 LEU A C 1
ATOM 1394 O O . LEU A 1 179 ? 59.958 8.261 15.480 1.00 31.26 179 LEU A O 1
ATOM 1399 N N . PRO A 1 180 ? 60.255 8.470 13.273 1.00 31.60 180 PRO A N 1
ATOM 1400 C CA . PRO A 1 180 ? 60.452 9.898 13.518 1.00 31.37 180 PRO A CA 1
ATOM 1401 C C . PRO A 1 180 ? 59.265 10.560 14.235 1.00 30.88 180 PRO A C 1
ATOM 1402 O O . PRO A 1 180 ? 59.454 11.491 15.027 1.00 30.31 180 PRO A O 1
ATOM 1406 N N . HIS A 1 181 ? 58.061 10.059 14.025 1.00 31.53 181 HIS A N 1
ATOM 1407 C CA . HIS A 1 181 ? 56.912 10.615 14.746 1.00 31.49 181 HIS A CA 1
ATOM 1408 C C . HIS A 1 181 ? 57.042 10.443 16.266 1.00 30.67 181 HIS A C 1
ATOM 1409 O O . HIS A 1 181 ? 56.746 11.362 17.036 1.00 31.14 181 HIS A O 1
ATOM 1416 N N . GLN A 1 182 ? 57.567 9.325 16.703 1.00 29.21 182 GLN A N 1
ATOM 1417 C CA . GLN A 1 182 ? 57.741 9.131 18.118 1.00 29.49 182 GLN A CA 1
ATOM 1418 C C . GLN A 1 182 ? 58.942 9.917 18.591 1.00 30.12 182 GLN A C 1
ATOM 1419 O O . GLN A 1 182 ? 58.911 10.558 19.638 1.00 32.22 182 GLN A O 1
ATOM 1425 N N . ILE A 1 183 ? 60.017 9.896 17.816 1.00 29.21 183 ILE A N 1
ATOM 1426 C CA . ILE A 1 183 ? 61.199 10.536 18.263 1.00 28.42 183 ILE A CA 1
ATOM 1427 C C . ILE A 1 183 ? 60.879 12.013 18.393 1.00 29.58 183 ILE A C 1
ATOM 1428 O O . ILE A 1 183 ? 61.229 12.625 19.376 1.00 28.49 183 ILE A O 1
ATOM 1433 N N . ASP A 1 184 ? 60.222 12.602 17.400 1.00 30.70 184 ASP A N 1
ATOM 1434 C CA . ASP A 1 184 ? 59.973 14.041 17.458 1.00 32.03 184 ASP A CA 1
ATOM 1435 C C . ASP A 1 184 ? 59.052 14.391 18.600 1.00 33.51 184 ASP A C 1
ATOM 1436 O O . ASP A 1 184 ? 59.189 15.462 19.202 1.00 33.43 184 ASP A O 1
ATOM 1441 N N . SER A 1 185 ? 58.121 13.479 18.920 1.00 34.49 185 SER A N 1
ATOM 1442 C CA . SER A 1 185 ? 57.193 13.752 20.005 1.00 35.21 185 SER A CA 1
ATOM 1443 C C . SER A 1 185 ? 57.925 13.727 21.329 1.00 34.06 185 SER A C 1
ATOM 1444 O O . SER A 1 185 ? 57.657 14.572 22.233 1.00 33.26 185 SER A O 1
ATOM 1447 N N . ILE A 1 186 ? 58.849 12.777 21.444 1.00 32.33 186 ILE A N 1
ATOM 1448 C CA . ILE A 1 186 ? 59.618 12.655 22.676 1.00 31.83 186 ILE A CA 1
ATOM 1449 C C . ILE A 1 186 ? 60.437 13.920 22.856 1.00 31.79 186 ILE A C 1
ATOM 1450 O O . ILE A 1 186 ? 60.377 14.539 23.878 1.00 32.86 186 ILE A O 1
ATOM 1455 N N . LYS A 1 187 ? 61.147 14.366 21.846 1.00 31.34 187 LYS A N 1
ATOM 1456 C CA . LYS A 1 187 ? 61.825 15.631 21.954 1.00 31.87 187 LYS A CA 1
ATOM 1457 C C . LYS A 1 187 ? 60.918 16.833 22.267 1.00 30.96 187 LYS A C 1
ATOM 1458 O O . LYS A 1 187 ? 61.299 17.746 23.015 1.00 29.99 187 LYS A O 1
ATOM 1464 N N . THR A 1 188 ? 59.754 16.869 21.657 1.00 30.27 188 THR A N 1
ATOM 1465 C CA . THR A 1 188 ? 58.863 17.980 21.856 1.00 30.80 188 THR A CA 1
ATOM 1466 C C . THR A 1 188 ? 58.309 18.020 23.297 1.00 32.25 188 THR A C 1
ATOM 1467 O O . THR A 1 188 ? 58.388 19.038 23.971 1.00 32.63 188 THR A O 1
ATOM 1471 N N . ILE A 1 189 ? 57.785 16.878 23.789 1.00 33.14 189 ILE A N 1
ATOM 1472 C CA . ILE A 1 189 ? 57.282 16.779 25.138 1.00 31.33 189 ILE A CA 1
ATOM 1473 C C . ILE A 1 189 ? 58.391 17.126 26.109 1.00 31.81 189 ILE A C 1
ATOM 1474 O O . ILE A 1 189 ? 58.139 17.833 27.062 1.00 32.23 189 ILE A O 1
ATOM 1479 N N . THR A 1 190 ? 59.599 16.626 25.934 1.00 30.64 190 THR A N 1
ATOM 1480 C CA . THR A 1 190 ? 60.521 16.817 27.009 1.00 31.46 190 THR A CA 1
ATOM 1481 C C . THR A 1 190 ? 61.363 18.043 26.863 1.00 32.39 190 THR A C 1
ATOM 1482 O O . THR A 1 190 ? 61.920 18.504 27.808 1.00 33.06 190 THR A O 1
ATOM 1486 N N . GLY A 1 191 ? 61.504 18.577 25.675 1.00 33.50 191 GLY A N 1
ATOM 1487 C CA . GLY A 1 191 ? 62.567 19.566 25.463 1.00 33.62 191 GLY A CA 1
ATOM 1488 C C . GLY A 1 191 ? 64.001 19.110 25.724 1.00 33.62 191 GLY A C 1
ATOM 1489 O O . GLY A 1 191 ? 64.856 19.947 25.875 1.00 33.35 191 GLY A O 1
ATOM 1490 N N . GLN A 1 192 ? 64.273 17.804 25.789 1.00 33.39 192 GLN A N 1
ATOM 1491 C CA . GLN A 1 192 ? 65.643 17.322 26.007 1.00 32.84 192 GLN A CA 1
ATOM 1492 C C . GLN A 1 192 ? 66.316 16.666 24.789 1.00 33.11 192 GLN A C 1
ATOM 1493 O O . GLN A 1 192 ? 65.688 16.065 23.945 1.00 33.66 192 GLN A O 1
ATOM 1499 N N . ARG A 1 193 ? 67.627 16.820 24.695 1.00 32.88 193 ARG A N 1
ATOM 1500 C CA . ARG A 1 193 ? 68.407 16.098 23.757 1.00 31.63 193 ARG A CA 1
ATOM 1501 C C . ARG A 1 193 ? 68.405 14.601 24.109 1.00 30.96 193 ARG A C 1
ATOM 1502 O O . ARG A 1 193 ? 68.473 14.190 25.273 1.00 31.05 193 ARG A O 1
ATOM 1510 N N . ILE A 1 194 ? 68.318 13.790 23.068 1.00 29.67 194 ILE A N 1
ATOM 1511 C CA . ILE A 1 194 ? 68.481 12.384 23.192 1.00 28.51 194 ILE A CA 1
ATOM 1512 C C . ILE A 1 194 ? 69.975 12.105 23.184 1.00 28.64 194 ILE A C 1
ATOM 1513 O O . ILE A 1 194 ? 70.632 12.368 22.197 1.00 29.58 194 ILE A O 1
ATOM 1518 N N . THR A 1 195 ? 70.508 11.568 24.255 1.00 29.19 195 THR A N 1
ATOM 1519 C CA . THR A 1 195 ? 71.975 11.354 24.390 1.00 30.16 195 THR A CA 1
ATOM 1520 C C . THR A 1 195 ? 72.393 9.903 24.291 1.00 30.08 195 THR A C 1
ATOM 1521 O O . THR A 1 195 ? 73.566 9.627 24.184 1.00 31.39 195 THR A O 1
ATOM 1525 N N . ALA A 1 196 ? 71.467 8.960 24.308 1.00 29.43 196 ALA A N 1
ATOM 1526 C CA . ALA A 1 196 ? 71.877 7.574 24.028 1.00 28.59 196 ALA A CA 1
ATOM 1527 C C . ALA A 1 196 ? 70.687 6.759 23.502 1.00 27.47 196 ALA A C 1
ATOM 1528 O O . ALA A 1 196 ? 69.546 7.077 23.778 1.00 27.47 196 ALA A O 1
ATOM 1530 N N . VAL A 1 197 ? 70.984 5.704 22.762 1.00 27.43 197 VAL A N 1
ATOM 1531 C CA . VAL A 1 197 ? 69.991 4.898 22.069 1.00 26.87 197 VAL A CA 1
ATOM 1532 C C . VAL A 1 197 ? 70.373 3.441 22.184 1.00 28.37 197 VAL A C 1
ATOM 1533 O O . VAL A 1 197 ? 71.460 3.044 21.699 1.00 29.47 197 VAL A O 1
ATOM 1537 N N . ARG A 1 198 ? 69.482 2.662 22.806 1.00 28.63 198 ARG A N 1
ATOM 1538 C CA . ARG A 1 198 ? 69.508 1.231 22.710 1.00 29.44 198 ARG A CA 1
ATOM 1539 C C . ARG A 1 198 ? 68.258 0.782 21.955 1.00 30.58 198 ARG A C 1
ATOM 1540 O O . ARG A 1 198 ? 67.132 1.016 22.441 1.00 30.84 198 ARG A O 1
ATOM 1548 N N . ALA A 1 199 ? 68.434 0.123 20.802 1.00 31.04 199 ALA A N 1
ATOM 1549 C CA . ALA A 1 199 ? 67.282 -0.357 20.008 1.00 31.42 199 ALA A CA 1
ATOM 1550 C C . ALA A 1 199 ? 67.545 -1.707 19.327 1.00 32.49 199 ALA A C 1
ATOM 1551 O O . ALA A 1 199 ? 68.683 -2.057 19.106 1.00 33.25 199 ALA A O 1
ATOM 1553 N N . MET A 1 200 ? 66.471 -2.418 18.991 1.00 34.00 200 MET A N 1
ATOM 1554 C CA . MET A 1 200 ? 66.470 -3.707 18.288 1.00 35.22 200 MET A CA 1
ATOM 1555 C C . MET A 1 200 ? 65.441 -3.484 17.222 1.00 35.53 200 MET A C 1
ATOM 1556 O O . MET A 1 200 ? 64.404 -2.933 17.538 1.00 37.61 200 MET A O 1
ATOM 1561 N N . THR A 1 201 ? 65.675 -3.902 15.987 1.00 35.14 201 THR A N 1
ATOM 1562 C CA . THR A 1 201 ? 64.640 -3.837 14.929 1.00 34.44 201 THR A CA 1
ATOM 1563 C C . THR A 1 201 ? 64.426 -5.245 14.363 1.00 34.41 201 THR A C 1
ATOM 1564 O O . THR A 1 201 ? 65.297 -6.046 14.447 1.00 32.89 201 THR A O 1
ATOM 1568 N N . GLY A 1 202 ? 63.259 -5.503 13.790 1.00 35.03 202 GLY A N 1
ATOM 1569 C CA . GLY A 1 202 ? 62.959 -6.745 13.086 1.00 36.08 202 GLY A CA 1
ATOM 1570 C C . GLY A 1 202 ? 62.387 -6.466 11.710 1.00 38.10 202 GLY A C 1
ATOM 1571 O O . GLY A 1 202 ? 61.834 -5.368 11.418 1.00 37.96 202 GLY A O 1
ATOM 1572 N N . ARG A 1 203 ? 62.569 -7.452 10.845 1.00 39.70 203 ARG A N 1
ATOM 1573 C CA . ARG A 1 203 ? 62.045 -7.458 9.482 1.00 39.55 203 ARG A CA 1
ATOM 1574 C C . ARG A 1 203 ? 61.375 -8.790 9.358 1.00 38.18 203 ARG A C 1
ATOM 1575 O O . ARG A 1 203 ? 61.823 -9.677 8.662 1.00 37.33 203 ARG A O 1
ATOM 1583 N N . LEU A 1 204 ? 60.270 -8.928 10.049 1.00 37.45 204 LEU A N 1
ATOM 1584 C CA . LEU A 1 204 ? 59.675 -10.225 10.190 1.00 37.60 204 LEU A CA 1
ATOM 1585 C C . LEU A 1 204 ? 59.014 -10.822 8.948 1.00 37.88 204 LEU A C 1
ATOM 1586 O O . LEU A 1 204 ? 58.556 -11.939 9.006 1.00 37.31 204 LEU A O 1
ATOM 1591 N N . ASP A 1 205 ? 58.960 -10.082 7.844 1.00 38.80 205 ASP A N 1
ATOM 1592 C CA . ASP A 1 205 ? 58.387 -10.587 6.597 1.00 39.48 205 ASP A CA 1
ATOM 1593 C C . ASP A 1 205 ? 59.429 -10.447 5.477 1.00 39.91 205 ASP A C 1
ATOM 1594 O O . ASP A 1 205 ? 59.750 -9.347 5.005 1.00 39.44 205 ASP A O 1
ATOM 1599 N N . PRO A 1 206 ? 59.958 -11.580 5.035 1.00 40.82 206 PRO A N 1
ATOM 1600 C CA . PRO A 1 206 ? 60.975 -11.552 3.996 1.00 41.46 206 PRO A CA 1
ATOM 1601 C C . PRO A 1 206 ? 60.438 -11.201 2.632 1.00 41.83 206 PRO A C 1
ATOM 1602 O O . PRO A 1 206 ? 61.228 -10.848 1.777 1.00 42.14 206 PRO A O 1
ATOM 1606 N N . LYS A 1 207 ? 59.125 -11.288 2.409 1.00 42.43 207 LYS A N 1
ATOM 1607 C CA . LYS A 1 207 ? 58.555 -10.786 1.129 1.00 43.28 207 LYS A CA 1
ATOM 1608 C C . LYS A 1 207 ? 58.508 -9.258 1.087 1.00 42.51 207 LYS A C 1
ATOM 1609 O O . LYS A 1 207 ? 58.365 -8.654 0.031 1.00 40.72 207 LYS A O 1
ATOM 1615 N N . ARG A 1 208 ? 58.600 -8.646 2.257 1.00 42.59 208 ARG A N 1
ATOM 1616 C CA . ARG A 1 208 ? 58.572 -7.198 2.352 1.00 42.77 208 ARG A CA 1
ATOM 1617 C C . ARG A 1 208 ? 59.703 -6.758 3.283 1.00 41.20 208 ARG A C 1
ATOM 1618 O O . ARG A 1 208 ? 59.448 -6.291 4.360 1.00 40.65 208 ARG A O 1
ATOM 1626 N N . PRO A 1 209 ? 60.949 -6.863 2.823 1.00 40.07 209 PRO A N 1
ATOM 1627 C CA . PRO A 1 209 ? 62.080 -6.964 3.726 1.00 39.81 209 PRO A CA 1
ATOM 1628 C C . PRO A 1 209 ? 62.641 -5.637 4.154 1.00 38.41 209 PRO A C 1
ATOM 1629 O O . PRO A 1 209 ? 63.798 -5.338 3.905 1.00 39.15 209 PRO A O 1
ATOM 1633 N N . THR A 1 210 ? 61.814 -4.844 4.807 1.00 36.36 210 THR A N 1
ATOM 1634 C CA . THR A 1 210 ? 62.278 -3.660 5.421 1.00 34.93 210 THR A CA 1
ATOM 1635 C C . THR A 1 210 ? 61.853 -3.767 6.882 1.00 34.43 210 THR A C 1
ATOM 1636 O O . THR A 1 210 ? 61.168 -4.674 7.260 1.00 34.42 210 THR A O 1
ATOM 1640 N N . GLU A 1 211 ? 62.271 -2.826 7.709 1.00 33.39 211 GLU A N 1
ATOM 1641 C CA . GLU A 1 211 ? 61.979 -2.904 9.101 1.00 32.32 211 GLU A CA 1
ATOM 1642 C C . GLU A 1 211 ? 60.492 -2.695 9.314 1.00 31.34 211 GLU A C 1
ATOM 1643 O O . GLU A 1 211 ? 59.943 -1.699 8.898 1.00 31.43 211 GLU A O 1
ATOM 1649 N N . GLY A 1 212 ? 59.851 -3.640 9.965 1.00 30.74 212 GLY A N 1
ATOM 1650 C CA . GLY A 1 212 ? 58.504 -3.454 10.436 1.00 30.91 212 GLY A CA 1
ATOM 1651 C C . GLY A 1 212 ? 58.277 -3.313 11.927 1.00 31.19 212 GLY A C 1
ATOM 1652 O O . GLY A 1 212 ? 57.203 -2.854 12.314 1.00 31.67 212 GLY A O 1
ATOM 1653 N N . ASN A 1 213 ? 59.243 -3.686 12.782 1.00 31.35 213 ASN A N 1
ATOM 1654 C CA . ASN A 1 213 ? 59.113 -3.388 14.228 1.00 30.60 213 ASN A CA 1
ATOM 1655 C C . ASN A 1 213 ? 60.368 -2.939 14.917 1.00 31.24 213 ASN A C 1
ATOM 1656 O O . ASN A 1 213 ? 61.487 -3.296 14.559 1.00 32.85 213 ASN A O 1
ATOM 1661 N N . CYS A 1 214 ? 60.188 -2.256 16.022 1.00 31.21 214 CYS A N 1
ATOM 1662 C CA . CYS A 1 214 ? 61.328 -1.769 16.732 1.00 30.79 214 CYS A CA 1
ATOM 1663 C C . CYS A 1 214 ? 61.025 -1.627 18.160 1.00 30.30 214 CYS A C 1
ATOM 1664 O O . CYS A 1 214 ? 59.991 -1.104 18.484 1.00 30.31 214 CYS A O 1
ATOM 1667 N N . ALA A 1 215 ? 61.977 -2.009 19.007 1.00 29.65 215 ALA A N 1
ATOM 1668 C CA . ALA A 1 215 ? 61.904 -1.715 20.417 1.00 30.11 215 ALA A CA 1
ATOM 1669 C C . ALA A 1 215 ? 63.129 -0.895 20.789 1.00 30.09 215 ALA A C 1
ATOM 1670 O O . ALA A 1 215 ? 64.257 -1.304 20.458 1.00 29.10 215 ALA A O 1
ATOM 1672 N N . ALA A 1 216 ? 62.897 0.236 21.466 1.00 30.26 216 ALA A N 1
ATOM 1673 C CA . ALA A 1 216 ? 63.992 1.150 21.849 1.00 31.48 216 ALA A CA 1
ATOM 1674 C C . ALA A 1 216 ? 63.822 1.816 23.179 1.00 32.10 216 ALA A C 1
ATOM 1675 O O . ALA A 1 216 ? 62.710 2.132 23.585 1.00 32.69 216 ALA A O 1
ATOM 1677 N N . MET A 1 217 ? 64.965 2.065 23.817 1.00 32.64 217 MET A N 1
ATOM 1678 C CA . MET A 1 217 ? 65.047 2.867 24.982 1.00 32.88 217 MET A CA 1
ATOM 1679 C C . MET A 1 217 ? 65.965 4.042 24.661 1.00 33.30 217 MET A C 1
ATOM 1680 O O . MET A 1 217 ? 67.192 3.876 24.352 1.00 34.63 217 MET A O 1
ATOM 1685 N N . LEU A 1 218 ? 65.396 5.221 24.812 1.00 31.33 218 LEU A N 1
ATOM 1686 C CA . LEU A 1 218 ? 66.092 6.444 24.516 1.00 31.04 218 LEU A CA 1
ATOM 1687 C C . LEU A 1 218 ? 66.510 7.098 25.820 1.00 31.02 218 LEU A C 1
ATOM 1688 O O . LEU A 1 218 ? 65.645 7.391 26.692 1.00 31.30 218 LEU A O 1
ATOM 1693 N N . THR A 1 219 ? 67.794 7.345 25.987 1.00 29.90 219 THR A N 1
ATOM 1694 C CA . THR A 1 219 ? 68.216 8.065 27.171 1.00 30.27 219 THR A CA 1
ATOM 1695 C C . THR A 1 219 ? 68.220 9.596 26.899 1.00 31.71 219 THR A C 1
ATOM 1696 O O . THR A 1 219 ? 68.798 10.064 25.938 1.00 32.36 219 THR A O 1
ATOM 1700 N N . LEU A 1 220 ? 67.574 10.359 27.760 1.00 32.44 220 LEU A N 1
ATOM 1701 C CA . LEU A 1 220 ? 67.548 11.778 27.615 1.00 33.10 220 LEU A CA 1
ATOM 1702 C C . LEU A 1 220 ? 68.612 12.360 28.539 1.00 34.86 220 LEU A C 1
ATOM 1703 O O . LEU A 1 220 ? 69.356 11.699 29.229 1.00 36.50 220 LEU A O 1
ATOM 1708 N N . GLU A 1 221 ? 68.706 13.639 28.543 1.00 37.42 221 GLU A N 1
ATOM 1709 C CA . GLU A 1 221 ? 69.960 14.264 28.849 1.00 39.21 221 GLU A CA 1
ATOM 1710 C C . GLU A 1 221 ? 70.022 14.517 30.326 1.00 39.41 221 GLU A C 1
ATOM 1711 O O . GLU A 1 221 ? 71.121 14.508 30.883 1.00 40.21 221 GLU A O 1
ATOM 1717 N N . ASP A 1 222 ? 68.876 14.717 30.988 1.00 39.33 222 ASP A N 1
ATOM 1718 C CA . ASP A 1 222 ? 68.909 14.898 32.456 1.00 39.61 222 ASP A CA 1
ATOM 1719 C C . ASP A 1 222 ? 68.821 13.551 33.174 1.00 38.29 222 ASP A C 1
ATOM 1720 O O . ASP A 1 222 ? 68.704 13.521 34.368 1.00 37.55 222 ASP A O 1
ATOM 1725 N N . GLY A 1 223 ? 68.865 12.441 32.437 1.00 38.03 223 GLY A N 1
ATOM 1726 C CA . GLY A 1 223 ? 68.770 11.097 33.030 1.00 37.70 223 GLY A CA 1
ATOM 1727 C C . GLY A 1 223 ? 67.398 10.477 32.826 1.00 37.45 223 GLY A C 1
ATOM 1728 O O . GLY A 1 223 ? 67.254 9.254 32.910 1.00 38.04 223 GLY A O 1
ATOM 1729 N N . ALA A 1 224 ? 66.383 11.294 32.522 1.00 36.38 224 ALA A N 1
ATOM 1730 C CA . ALA A 1 224 ? 65.087 10.740 32.125 1.00 35.64 224 ALA A CA 1
ATOM 1731 C C . ALA A 1 224 ? 65.282 9.807 30.909 1.00 34.69 224 ALA A C 1
ATOM 1732 O O . ALA A 1 224 ? 66.190 10.022 30.113 1.00 34.06 224 ALA A O 1
ATOM 1734 N N . CYS A 1 225 ? 64.464 8.768 30.794 1.00 34.14 225 CYS A N 1
ATOM 1735 C CA . CYS A 1 225 ? 64.410 7.945 29.560 1.00 34.16 225 CYS A CA 1
ATOM 1736 C C . CYS A 1 225 ? 63.020 7.798 28.946 1.00 32.91 225 CYS A C 1
ATOM 1737 O O . CYS A 1 225 ? 62.032 7.926 29.627 1.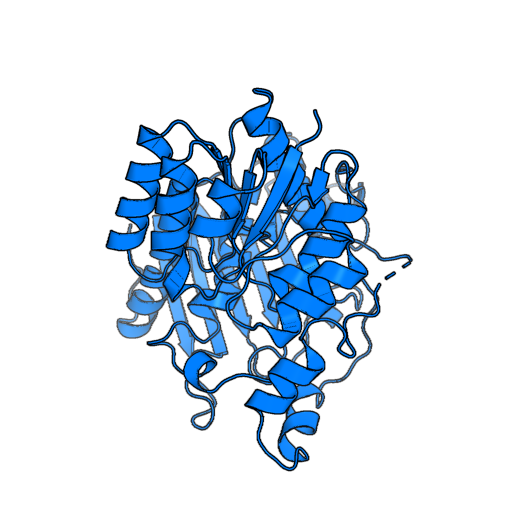00 32.71 225 CYS A O 1
ATOM 1740 N N . ALA A 1 226 ? 62.981 7.514 27.651 1.00 31.93 226 ALA A N 1
ATOM 1741 C CA . ALA A 1 226 ? 61.776 7.240 26.909 1.00 31.72 226 ALA A CA 1
ATOM 1742 C C . ALA A 1 226 ? 61.861 5.845 26.275 1.00 32.42 226 ALA A C 1
ATOM 1743 O O . ALA A 1 226 ? 62.819 5.505 25.628 1.00 33.56 226 ALA A O 1
ATOM 1745 N N . VAL A 1 227 ? 60.863 5.020 26.474 1.00 32.38 227 VAL A N 1
ATOM 1746 C CA . VAL A 1 227 ? 60.774 3.770 25.753 1.00 31.42 227 VAL A CA 1
ATOM 1747 C C . VAL A 1 227 ? 59.913 4.024 24.535 1.00 31.52 227 VAL A C 1
ATOM 1748 O O . VAL A 1 227 ? 58.874 4.653 24.648 1.00 31.94 227 VAL A O 1
ATOM 1752 N N . MET A 1 228 ? 60.319 3.492 23.386 1.00 31.10 228 MET A N 1
ATOM 1753 C CA . MET A 1 228 ? 59.617 3.677 22.113 1.00 30.98 228 MET A CA 1
ATOM 1754 C C . MET A 1 228 ? 59.513 2.273 21.518 1.00 30.72 228 MET A C 1
ATOM 1755 O O . MET A 1 228 ? 60.529 1.573 21.383 1.00 30.69 228 MET A O 1
ATOM 1760 N N . VAL A 1 229 ? 58.286 1.853 21.230 1.00 30.18 229 VAL A N 1
ATOM 1761 C CA . VAL A 1 229 ? 58.004 0.573 20.632 1.00 29.79 229 VAL A CA 1
ATOM 1762 C C . VAL A 1 229 ? 57.063 0.770 19.456 1.00 30.71 229 VAL A C 1
ATOM 1763 O O . VAL A 1 229 ? 56.079 1.500 19.546 1.00 31.94 229 VAL A O 1
ATOM 1767 N N . TYR A 1 230 ? 57.331 0.089 18.353 1.00 31.42 230 TYR A N 1
ATOM 1768 C CA . TYR A 1 230 ? 56.531 0.244 17.099 1.00 31.01 230 TYR A CA 1
ATOM 1769 C C . TYR A 1 230 ? 56.481 -1.091 16.411 1.00 31.41 230 TYR A C 1
ATOM 1770 O O . TYR A 1 230 ? 57.523 -1.755 16.280 1.00 31.14 230 TYR A O 1
ATOM 1779 N N . SER A 1 231 ? 55.297 -1.472 15.946 1.00 31.95 231 SER A N 1
ATOM 1780 C CA . SER A 1 231 ? 55.133 -2.674 15.096 1.00 33.20 231 SER A CA 1
ATOM 1781 C C . SER A 1 231 ? 54.032 -2.431 14.055 1.00 34.33 231 SER A C 1
ATOM 1782 O O . SER A 1 231 ? 52.978 -1.838 14.368 1.00 35.19 231 SER A O 1
ATOM 1785 N N . GLY A 1 232 ? 54.288 -2.858 12.820 1.00 35.05 232 GLY A N 1
ATOM 1786 C CA . GLY A 1 232 ? 53.476 -2.459 11.661 1.00 35.26 232 GLY A CA 1
ATOM 1787 C C . GLY A 1 232 ? 52.925 -3.625 10.874 1.00 35.51 232 GLY A C 1
ATOM 1788 O O . GLY A 1 232 ? 52.502 -3.456 9.747 1.00 35.19 232 GLY A O 1
ATOM 1789 N N . TYR A 1 233 ? 52.901 -4.814 11.481 1.00 36.16 233 TYR A N 1
ATOM 1790 C CA . TYR A 1 233 ? 52.590 -6.043 10.736 1.00 35.92 233 TYR A CA 1
ATOM 1791 C C . TYR A 1 233 ? 51.086 -6.314 10.635 1.00 36.48 233 TYR A C 1
ATOM 1792 O O . TYR A 1 233 ? 50.674 -7.372 10.151 1.00 36.70 233 TYR A O 1
ATOM 1801 N N . ASP A 1 234 ? 50.264 -5.358 11.074 1.00 36.42 234 ASP A N 1
ATOM 1802 C CA . ASP A 1 234 ? 48.814 -5.480 10.999 1.00 36.48 234 ASP A CA 1
ATOM 1803 C C . ASP A 1 234 ? 48.275 -6.594 11.895 1.00 36.79 234 ASP A C 1
ATOM 1804 O O . ASP A 1 234 ? 47.287 -7.301 11.539 1.00 35.44 234 ASP A O 1
ATOM 1809 N N . HIS A 1 235 ? 48.912 -6.754 13.059 1.00 36.51 235 HIS A N 1
ATOM 1810 C CA . HIS A 1 235 ? 48.469 -7.741 14.027 1.00 36.42 235 HIS A CA 1
ATOM 1811 C C . HIS A 1 235 ? 47.776 -6.957 15.117 1.00 36.72 235 HIS A C 1
ATOM 1812 O O . HIS A 1 235 ? 46.683 -6.487 14.901 1.00 37.22 235 HIS A O 1
ATOM 1819 N N . PHE A 1 236 ? 48.372 -6.770 16.297 1.00 37.53 236 PHE A N 1
ATOM 1820 C CA . PHE A 1 236 ? 47.668 -5.988 17.326 1.00 36.21 236 PHE A CA 1
ATOM 1821 C C . PHE A 1 236 ? 47.415 -4.606 16.733 1.00 36.16 236 PHE A C 1
ATOM 1822 O O . PHE A 1 236 ? 48.164 -4.153 15.852 1.00 34.70 236 PHE A O 1
ATOM 1830 N N . ASP A 1 237 ? 46.341 -3.967 17.193 1.00 36.60 237 ASP A N 1
ATOM 1831 C CA . ASP A 1 237 ? 46.034 -2.615 16.756 1.00 37.43 237 ASP A CA 1
ATOM 1832 C C . ASP A 1 237 ? 45.776 -1.791 17.963 1.00 36.96 237 ASP A C 1
ATOM 1833 O O . ASP A 1 237 ? 44.764 -1.984 18.638 1.00 37.25 237 ASP A O 1
ATOM 1838 N N . SER A 1 238 ? 46.680 -0.844 18.199 1.00 36.62 238 SER A N 1
ATOM 1839 C CA . SER A 1 238 ? 46.746 -0.146 19.473 1.00 36.57 238 SER A CA 1
ATOM 1840 C C . SER A 1 238 ? 45.739 0.980 19.589 1.00 35.91 238 SER A C 1
ATOM 1841 O O . SER A 1 238 ? 45.612 1.589 20.636 1.00 35.29 238 SER A O 1
ATOM 1844 N N . ASP A 1 239 ? 44.990 1.263 18.540 1.00 35.87 239 ASP A N 1
ATOM 1845 C CA . ASP A 1 239 ? 43.906 2.213 18.712 1.00 35.72 239 ASP A CA 1
ATOM 1846 C C . ASP A 1 239 ? 42.872 1.661 19.730 1.00 36.27 239 ASP A C 1
ATOM 1847 O O . ASP A 1 239 ? 42.146 2.425 20.381 1.00 36.08 239 ASP A O 1
ATOM 1852 N N . GLU A 1 240 ? 42.854 0.337 19.937 1.00 36.83 240 GLU A N 1
ATOM 1853 C CA . GLU A 1 240 ? 42.101 -0.232 21.053 1.00 36.58 240 GLU A CA 1
ATOM 1854 C C . GLU A 1 240 ? 42.472 0.393 22.394 1.00 36.27 240 GLU A C 1
ATOM 1855 O O . GLU A 1 240 ? 41.662 0.448 23.291 1.00 36.81 240 GLU A O 1
ATOM 1861 N N . MET A 1 241 ? 43.715 0.836 22.565 1.00 36.23 241 MET A N 1
ATOM 1862 C CA . MET A 1 241 ? 44.124 1.390 23.852 1.00 34.87 241 MET A CA 1
ATOM 1863 C C . MET A 1 241 ? 44.066 2.890 23.787 1.00 34.96 241 MET A C 1
ATOM 1864 O O . MET A 1 241 ? 44.390 3.572 24.750 1.00 33.89 241 MET A O 1
ATOM 1869 N N . HIS A 1 242 ? 43.590 3.413 22.659 1.00 35.99 242 HIS A N 1
ATOM 1870 C CA . HIS A 1 242 ? 43.331 4.837 22.517 1.00 36.55 242 HIS A CA 1
ATOM 1871 C C . HIS A 1 242 ? 41.899 5.075 21.974 1.00 38.18 242 HIS A C 1
ATOM 1872 O O . HIS A 1 242 ? 41.702 5.571 20.859 1.00 39.28 242 HIS A O 1
ATOM 1879 N N . PHE A 1 243 ? 40.905 4.677 22.767 1.00 39.83 243 PHE A N 1
ATOM 1880 C CA . PHE A 1 243 ? 39.463 5.003 22.556 1.00 40.11 243 PHE A CA 1
ATOM 1881 C C . PHE A 1 243 ? 38.918 4.663 21.175 1.00 40.55 243 PHE A C 1
ATOM 1882 O O . PHE A 1 243 ? 37.879 5.205 20.755 1.00 40.86 243 PHE A O 1
ATOM 1890 N N . TRP A 1 244 ? 39.601 3.742 20.480 1.00 40.63 244 TRP A N 1
ATOM 1891 C CA . TRP A 1 244 ? 39.261 3.379 19.095 1.00 40.23 244 TRP A CA 1
ATOM 1892 C C . TRP A 1 244 ? 39.115 4.630 18.207 1.00 40.84 244 TRP A C 1
ATOM 1893 O O . TRP A 1 244 ? 38.192 4.705 17.398 1.00 41.71 244 TRP A O 1
ATOM 1904 N N . LEU A 1 245 ? 40.017 5.612 18.393 1.00 41.46 245 LEU A N 1
ATOM 1905 C CA . LEU A 1 245 ? 40.316 6.655 17.394 1.00 41.34 245 LEU A CA 1
ATOM 1906 C C . LEU A 1 245 ? 41.436 6.275 16.429 1.00 41.06 245 LEU A C 1
ATOM 1907 O O . LEU A 1 245 ? 42.476 5.819 16.845 1.00 41.17 245 LEU A O 1
ATOM 1912 N N . ALA A 1 246 ? 41.292 6.569 15.139 1.00 41.52 246 ALA A N 1
ATOM 1913 C CA . ALA A 1 246 ? 42.459 6.487 14.250 1.00 40.63 246 ALA A CA 1
ATOM 1914 C C . ALA A 1 246 ? 43.408 7.635 14.481 1.00 40.24 246 ALA A C 1
ATOM 1915 O O . ALA A 1 246 ? 43.071 8.653 15.078 1.00 38.75 246 ALA A O 1
ATOM 1917 N N . GLU A 1 247 ? 44.616 7.392 13.993 1.00 40.67 247 GLU A N 1
ATOM 1918 C CA . GLU A 1 247 ? 45.702 8.307 13.967 1.00 41.33 247 GLU A CA 1
ATOM 1919 C C . GLU A 1 247 ? 45.248 9.721 13.614 1.00 42.06 247 GLU A C 1
ATOM 1920 O O . GLU A 1 247 ? 45.634 10.667 14.310 1.00 42.20 247 GLU A O 1
ATOM 1926 N N . GLY A 1 248 ? 44.436 9.849 12.553 1.00 42.38 248 GLY A N 1
ATOM 1927 C CA . GLY A 1 248 ? 43.957 11.154 12.069 1.00 42.88 248 GLY A CA 1
ATOM 1928 C C . GLY A 1 248 ? 42.737 11.758 12.787 1.00 43.49 248 GLY A C 1
ATOM 1929 O O . GLY A 1 248 ? 42.207 12.785 12.375 1.00 42.55 248 GLY A O 1
ATOM 1930 N N . GLY A 1 249 ? 42.258 11.113 13.839 1.00 44.69 249 GLY A N 1
ATOM 1931 C CA . GLY A 1 249 ? 41.190 11.681 14.654 1.00 45.54 249 GLY A CA 1
ATOM 1932 C C . GLY A 1 249 ? 39.802 11.148 14.396 1.00 46.45 249 GLY A C 1
ATOM 1933 O O . GLY A 1 249 ? 38.953 11.308 15.249 1.00 47.09 249 GLY A O 1
ATOM 1934 N N . ARG A 1 250 ? 39.542 10.541 13.236 1.00 47.81 250 ARG A N 1
ATOM 1935 C CA . ARG A 1 250 ? 38.186 10.035 12.937 1.00 48.69 250 ARG A CA 1
ATOM 1936 C C . ARG A 1 250 ? 38.041 8.676 13.601 1.00 49.66 250 ARG A C 1
ATOM 1937 O O . ARG A 1 250 ? 39.006 7.935 13.719 1.00 50.36 250 ARG A O 1
ATOM 1939 N N . ALA A 1 251 ? 36.858 8.350 14.095 1.00 50.63 251 ALA A N 1
ATOM 1940 C CA . ALA A 1 251 ? 36.669 7.077 14.804 1.00 50.99 251 ALA A CA 1
ATOM 1941 C C . ALA A 1 251 ? 37.083 5.883 13.922 1.00 51.66 251 ALA A C 1
ATOM 1942 O O . ALA A 1 251 ? 36.934 5.944 12.718 1.00 52.12 251 ALA A O 1
ATOM 1944 N N . LYS A 1 252 ? 37.615 4.816 14.523 1.00 52.03 252 LYS A N 1
ATOM 1945 C CA . LYS A 1 252 ? 38.144 3.663 13.762 1.00 52.34 252 LYS A CA 1
ATOM 1946 C C . LYS A 1 252 ? 37.302 2.446 14.021 1.00 52.49 252 LYS A C 1
ATOM 1947 O O . LYS A 1 252 ? 36.711 2.296 15.104 1.00 52.10 252 LYS A O 1
ATOM 1953 N N . GLN A 1 253 ? 37.294 1.555 13.034 1.00 52.55 253 GLN A N 1
ATOM 1954 C CA . GLN A 1 253 ? 36.563 0.310 13.157 1.00 52.91 253 GLN A CA 1
ATOM 1955 C C . GLN A 1 253 ? 37.594 -0.809 13.172 1.00 51.61 253 GLN A C 1
ATOM 1956 O O . GLN A 1 253 ? 38.555 -0.808 12.401 1.00 51.39 253 GLN A O 1
ATOM 1962 N N . PRO A 1 254 ? 37.409 -1.767 14.074 1.00 49.73 254 PRO A N 1
ATOM 1963 C CA . PRO A 1 254 ? 38.342 -2.858 14.016 1.00 49.01 254 PRO A CA 1
ATOM 1964 C C . PRO A 1 254 ? 38.400 -3.507 12.623 1.00 48.48 254 PRO A C 1
ATOM 1965 O O . PRO A 1 254 ? 37.359 -3.786 12.037 1.00 49.02 254 PRO A O 1
ATOM 1969 N N . ASN A 1 255 ? 39.603 -3.740 12.109 1.00 47.95 255 ASN A N 1
ATOM 1970 C CA . ASN A 1 255 ? 39.816 -4.428 10.826 1.00 47.94 255 ASN A CA 1
ATOM 1971 C C . ASN A 1 255 ? 41.193 -5.165 10.783 1.00 47.75 255 ASN A C 1
ATOM 1972 O O . ASN A 1 255 ? 42.023 -4.971 9.898 1.00 47.49 255 ASN A O 1
ATOM 1977 N N . HIS A 1 256 ? 41.412 -6.055 11.729 1.00 47.56 256 HIS A N 1
ATOM 1978 C CA . HIS A 1 256 ? 42.717 -6.640 11.909 1.00 47.52 256 HIS A CA 1
ATOM 1979 C C . HIS A 1 256 ? 43.296 -7.361 10.676 1.00 47.84 256 HIS A C 1
ATOM 1980 O O . HIS A 1 256 ? 44.405 -7.121 10.239 1.00 46.83 256 HIS A O 1
ATOM 1987 N N . GLY A 1 257 ? 42.556 -8.245 10.073 1.00 49.63 257 GLY A N 1
ATOM 1988 C CA . GLY A 1 257 ? 42.991 -8.718 8.739 1.00 50.93 257 GLY A CA 1
ATOM 1989 C C . GLY A 1 257 ? 43.384 -7.551 7.810 1.00 50.93 257 GLY A C 1
ATOM 1990 O O . GLY A 1 257 ? 44.413 -7.576 7.121 1.00 50.85 257 GLY A O 1
ATOM 1991 N N . GLY A 1 258 ? 42.547 -6.524 7.843 1.00 51.10 258 GLY A N 1
ATOM 1992 C CA . GLY A 1 258 ? 42.568 -5.379 6.927 1.00 51.25 258 GLY A CA 1
ATOM 1993 C C . GLY A 1 258 ? 43.506 -5.296 5.746 1.00 51.07 258 GLY A C 1
ATOM 1994 O O . GLY A 1 258 ? 43.178 -5.749 4.657 1.00 51.33 258 GLY A O 1
ATOM 1995 N N . ALA A 1 259 ? 44.667 -4.695 5.974 1.00 50.56 259 ALA A N 1
ATOM 1996 C CA . ALA A 1 259 ? 45.522 -4.278 4.892 1.00 50.16 259 ALA A CA 1
ATOM 1997 C C . ALA A 1 259 ? 46.179 -5.459 4.228 1.00 49.74 259 ALA A C 1
ATOM 1998 O O . ALA A 1 259 ? 46.473 -5.410 3.045 1.00 49.90 259 ALA A O 1
ATOM 2000 N N . ARG A 1 260 ? 46.431 -6.504 5.001 1.00 50.33 260 ARG A N 1
ATOM 2001 C CA . ARG A 1 260 ? 46.976 -7.750 4.478 1.00 51.09 260 ARG A CA 1
ATOM 2002 C C . ARG A 1 260 ? 45.944 -8.523 3.595 1.00 51.46 260 ARG A C 1
ATOM 2003 O O . ARG A 1 260 ? 46.320 -9.108 2.578 1.00 51.32 260 ARG A O 1
ATOM 2011 N N . LYS A 1 261 ? 44.667 -8.525 3.988 1.00 51.83 261 LYS A N 1
ATOM 2012 C CA . LYS A 1 261 ? 43.587 -9.091 3.160 1.00 52.83 261 LYS A CA 1
ATOM 2013 C C . LYS A 1 261 ? 43.558 -8.379 1.817 1.00 51.87 261 LYS A C 1
ATOM 2014 O O . LYS A 1 261 ? 43.714 -9.000 0.774 1.00 51.17 261 LYS A O 1
ATOM 2020 N N . VAL A 1 262 ? 43.400 -7.065 1.855 1.00 51.61 262 VAL A N 1
ATOM 2021 C CA . VAL A 1 262 ? 43.368 -6.275 0.626 1.00 51.51 262 VAL A CA 1
ATOM 2022 C C . VAL A 1 262 ? 44.520 -6.670 -0.312 1.00 52.67 262 VAL A C 1
ATOM 2023 O O . VAL A 1 262 ? 44.313 -6.816 -1.507 1.00 53.03 262 VAL A O 1
ATOM 2027 N N . LEU A 1 263 ? 45.715 -6.896 0.212 1.00 53.92 263 LEU A N 1
ATOM 2028 C CA . LEU A 1 263 ? 46.851 -7.181 -0.668 1.00 55.15 263 LEU A CA 1
ATOM 2029 C C . LEU A 1 263 ? 46.855 -8.603 -1.207 1.00 56.30 263 LEU A C 1
ATOM 2030 O O . LEU A 1 263 ? 47.273 -8.820 -2.330 1.00 57.10 263 LEU A O 1
ATOM 2035 N N . ARG A 1 264 ? 46.391 -9.569 -0.423 1.00 57.73 264 ARG A N 1
ATOM 2036 C CA . ARG A 1 264 ? 46.446 -10.984 -0.811 1.00 58.65 264 ARG A CA 1
ATOM 2037 C C . ARG A 1 264 ? 45.488 -11.267 -2.001 1.00 59.33 264 ARG A C 1
ATOM 2038 O O . ARG A 1 264 ? 45.827 -11.994 -2.958 1.00 59.28 264 ARG A O 1
ATOM 2046 N N . GLN A 1 265 ? 44.298 -10.673 -1.920 1.00 59.69 265 GLN A N 1
ATOM 2047 C CA . GLN A 1 265 ? 43.263 -10.792 -2.945 1.00 59.97 265 GLN A CA 1
ATOM 2048 C C . GLN A 1 265 ? 43.548 -9.921 -4.149 1.00 60.02 265 GLN A C 1
ATOM 2049 O O . GLN A 1 265 ? 43.043 -10.186 -5.242 1.00 60.13 265 GLN A O 1
ATOM 2055 N N . LEU A 1 266 ? 44.333 -8.870 -3.943 1.00 60.00 266 LEU A N 1
ATOM 2056 C CA . LEU A 1 266 ? 44.704 -7.978 -5.023 1.00 60.14 266 LEU A CA 1
ATOM 2057 C C . LEU A 1 266 ? 45.164 -8.783 -6.213 1.00 60.14 266 LEU A C 1
ATOM 2058 O O . LEU A 1 266 ? 46.067 -9.615 -6.092 1.00 60.48 266 LEU A O 1
ATOM 2063 N N . GLU A 1 267 ? 44.522 -8.510 -7.344 1.00 59.79 267 GLU A N 1
ATOM 2064 C CA . GLU A 1 267 ? 44.931 -8.962 -8.660 1.00 59.71 267 GLU A CA 1
ATOM 2065 C C . GLU A 1 267 ? 45.500 -7.742 -9.477 1.00 59.95 267 GLU A C 1
ATOM 2066 O O . GLU A 1 267 ? 44.852 -6.673 -9.630 1.00 59.38 267 GLU A O 1
ATOM 2072 N N . GLY A 1 268 ? 46.730 -7.903 -9.970 1.00 59.59 268 GLY A N 1
ATOM 2073 C CA . GLY A 1 268 ? 47.437 -6.826 -10.672 1.00 59.24 268 GLY A CA 1
ATOM 2074 C C . GLY A 1 268 ? 48.707 -6.445 -9.912 1.00 58.97 268 GLY A C 1
ATOM 2075 O O . GLY A 1 268 ? 49.350 -7.301 -9.289 1.00 58.80 268 GLY A O 1
ATOM 2076 N N . ASP A 1 269 ? 49.067 -5.161 -9.974 1.00 58.28 269 ASP A N 1
ATOM 2077 C CA . ASP A 1 269 ? 50.322 -4.654 -9.435 1.00 57.84 269 ASP A CA 1
ATOM 2078 C C . ASP A 1 269 ? 49.971 -3.700 -8.289 1.00 56.96 269 ASP A C 1
ATOM 2079 O O . ASP A 1 269 ? 49.170 -2.766 -8.456 1.00 56.67 269 ASP A O 1
ATOM 2084 N N . GLU A 1 270 ? 50.580 -3.964 -7.134 1.00 55.80 270 GLU A N 1
ATOM 2085 C CA . GLU A 1 270 ? 50.394 -3.171 -5.906 1.00 55.16 270 GLU A CA 1
ATOM 2086 C C . GLU A 1 270 ? 50.749 -1.656 -6.012 1.00 54.43 270 GLU A C 1
ATOM 2087 O O . GLU A 1 270 ? 50.087 -0.800 -5.423 1.00 52.96 270 GLU A O 1
ATOM 2093 N N . ALA A 1 271 ? 51.801 -1.342 -6.756 1.00 54.62 271 ALA A N 1
ATOM 2094 C CA . ALA A 1 271 ? 52.191 0.043 -6.993 1.00 55.00 271 ALA A CA 1
ATOM 2095 C C . ALA A 1 271 ? 50.981 0.850 -7.540 1.00 55.87 271 ALA A C 1
ATOM 2096 O O . ALA A 1 271 ? 50.743 1.982 -7.110 1.00 56.06 271 ALA A O 1
ATOM 2098 N N . GLU A 1 272 ? 50.211 0.241 -8.457 1.00 56.34 272 GLU A N 1
ATOM 2099 C CA . GLU A 1 272 ? 48.981 0.843 -9.011 1.00 56.73 272 GLU A CA 1
ATOM 2100 C C . GLU A 1 272 ? 47.910 1.073 -7.957 1.00 56.40 272 GLU A C 1
ATOM 2101 O O . GLU A 1 272 ? 47.237 2.107 -7.972 1.00 55.86 272 GLU A O 1
ATOM 2107 N N . LEU A 1 273 ? 47.706 0.097 -7.078 1.00 56.16 273 LEU A N 1
ATOM 2108 C CA . LEU A 1 273 ? 46.722 0.292 -6.038 1.00 56.56 273 LEU A CA 1
ATOM 2109 C C . LEU A 1 273 ? 47.153 1.515 -5.226 1.00 57.35 273 LEU A C 1
ATOM 2110 O O . LEU A 1 273 ? 46.310 2.343 -4.840 1.00 57.55 273 LEU A O 1
ATOM 2115 N N . ARG A 1 274 ? 48.470 1.630 -5.015 1.00 57.66 274 ARG A N 1
ATOM 2116 C CA . ARG A 1 274 ? 49.043 2.694 -4.223 1.00 58.41 274 ARG A CA 1
ATOM 2117 C C . ARG A 1 274 ? 48.674 4.065 -4.826 1.00 59.18 274 ARG A C 1
ATOM 2118 O O . ARG A 1 274 ? 47.982 4.887 -4.200 1.00 58.35 274 ARG A O 1
ATOM 2126 N N . ARG A 1 275 ? 49.087 4.296 -6.061 1.00 60.27 275 ARG A N 1
ATOM 2127 C CA . ARG A 1 275 ? 48.853 5.599 -6.654 1.00 61.41 275 ARG A CA 1
ATOM 2128 C C . ARG A 1 275 ? 47.399 5.882 -7.023 1.00 61.61 275 ARG A C 1
ATOM 2129 O O . ARG A 1 275 ? 47.036 7.042 -7.117 1.00 61.18 275 ARG A O 1
ATOM 2137 N N . SER A 1 276 ? 46.575 4.848 -7.198 1.00 62.34 276 SER A N 1
ATOM 2138 C CA . SER A 1 276 ? 45.144 5.052 -7.523 1.00 63.40 276 SER A CA 1
ATOM 2139 C C . SER A 1 276 ? 44.276 5.255 -6.274 1.00 64.06 276 SER A C 1
ATOM 2140 O O . SER A 1 276 ? 43.177 5.806 -6.372 1.00 64.08 276 SER A O 1
ATOM 2143 N N . ARG A 1 277 ? 44.745 4.797 -5.113 1.00 65.08 277 ARG A N 1
ATOM 2144 C CA . ARG A 1 277 ? 43.973 4.967 -3.880 1.00 65.78 277 ARG A CA 1
ATOM 2145 C C . ARG A 1 277 ? 44.380 6.231 -3.131 1.00 65.93 277 ARG A C 1
ATOM 2146 O O . ARG A 1 277 ? 43.534 6.966 -2.611 1.00 65.99 277 ARG A O 1
ATOM 2154 N N . TYR A 1 278 ? 45.683 6.462 -3.065 1.00 66.11 278 TYR A N 1
ATOM 2155 C CA . TYR A 1 278 ? 46.224 7.572 -2.283 1.00 66.57 278 TYR A CA 1
ATOM 2156 C C . TYR A 1 278 ? 46.582 8.812 -3.164 1.00 65.94 278 TYR A C 1
ATOM 2157 O O . TYR A 1 278 ? 46.988 9.853 -2.657 1.00 65.63 278 TYR A O 1
ATOM 2166 N N . GLY A 1 279 ? 46.401 8.704 -4.475 1.00 65.36 279 GLY A N 1
ATOM 2167 C CA . GLY A 1 279 ? 46.616 9.839 -5.363 1.00 65.13 279 GLY A CA 1
ATOM 2168 C C . GLY A 1 279 ? 45.552 10.923 -5.240 1.00 64.77 279 GLY A C 1
ATOM 2169 O O . GLY A 1 279 ? 44.550 10.774 -4.508 1.00 64.35 279 GLY A O 1
ATOM 2170 N N . PHE A 1 280 ? 45.779 12.020 -5.964 1.00 64.39 280 PHE A N 1
ATOM 2171 C CA . PHE A 1 280 ? 44.850 13.157 -5.950 1.00 64.02 280 PHE A CA 1
ATOM 2172 C C . PHE A 1 280 ? 43.579 12.850 -6.738 1.00 64.32 280 PHE A C 1
ATOM 2173 O O . PHE A 1 280 ? 43.659 12.509 -7.918 1.00 63.69 280 PHE A O 1
ATOM 2181 N N . GLY A 1 281 ? 42.421 13.009 -6.092 1.00 64.89 281 GLY A N 1
ATOM 2182 C CA . GLY A 1 281 ? 41.140 12.689 -6.732 1.00 65.71 281 GLY A CA 1
ATOM 2183 C C . GLY A 1 281 ? 40.801 11.200 -6.704 1.00 66.51 281 GLY A C 1
ATOM 2184 O O . GLY A 1 281 ? 39.850 10.773 -7.344 1.00 65.90 281 GLY A O 1
ATOM 2185 N N . GLY A 1 282 ? 41.593 10.409 -5.977 1.00 67.72 282 GLY A N 1
ATOM 2186 C CA . GLY A 1 282 ? 41.272 9.028 -5.709 1.00 68.83 282 GLY A CA 1
ATOM 2187 C C . GLY A 1 282 ? 40.318 8.944 -4.525 1.00 70.21 282 GLY A C 1
ATOM 2188 O O . GLY A 1 282 ? 39.853 9.982 -4.033 1.00 69.70 282 GLY A O 1
ATOM 2189 N N . PRO A 1 283 ? 40.025 7.704 -4.061 1.00 72.06 283 PRO A N 1
ATOM 2190 C CA . PRO A 1 283 ? 39.077 7.413 -2.980 1.00 73.11 283 PRO A CA 1
ATOM 2191 C C . PRO A 1 283 ? 39.250 8.299 -1.766 1.00 74.42 283 PRO A C 1
ATOM 2192 O O . PRO A 1 283 ? 38.287 8.932 -1.340 1.00 74.43 283 PRO A O 1
ATOM 2196 N N . ILE A 1 284 ? 40.472 8.364 -1.238 1.00 76.21 284 ILE A N 1
ATOM 2197 C CA . ILE A 1 284 ? 40.713 8.978 0.079 1.00 77.57 284 ILE A CA 1
ATOM 2198 C C . ILE A 1 284 ? 40.664 10.516 0.021 1.00 78.54 284 ILE A C 1
ATOM 2199 O O . ILE A 1 284 ? 40.463 11.165 1.044 1.00 78.45 284 ILE A O 1
ATOM 2204 N N . SER A 1 285 ? 40.788 11.109 -1.162 1.00 79.97 285 SER A N 1
ATOM 2205 C CA . SER A 1 285 ? 40.189 12.432 -1.354 1.00 81.51 285 SER A CA 1
ATOM 2206 C C . SER A 1 285 ? 38.658 12.311 -1.102 1.00 83.02 285 SER A C 1
ATOM 2207 O O . SER A 1 285 ? 37.845 12.247 -2.044 1.00 83.12 285 SER A O 1
ATOM 2210 N N . LYS A 1 286 ? 38.296 12.234 0.186 1.00 84.46 286 LYS A N 1
ATOM 2211 C CA . LYS A 1 286 ? 36.897 12.258 0.675 1.00 85.24 286 LYS A CA 1
ATOM 2212 C C . LYS A 1 286 ? 37.001 12.373 2.212 1.00 86.30 286 LYS A C 1
ATOM 2213 O O . LYS A 1 286 ? 37.143 11.387 2.942 1.00 86.07 286 LYS A O 1
ATOM 2219 N N . SER A 1 287 ? 36.998 13.623 2.672 1.00 87.69 287 SER A N 1
ATOM 2220 C CA . SER A 1 287 ? 37.452 13.977 4.024 1.00 88.51 287 SER A CA 1
ATOM 2221 C C . SER A 1 287 ? 36.802 15.292 4.465 1.00 88.67 287 SER A C 1
ATOM 2222 O O . SER A 1 287 ? 36.858 16.294 3.743 1.00 88.69 287 SER A O 1
ATOM 2225 N N . ASP A 1 294 ? 33.991 16.996 11.823 1.00 56.34 294 ASP A N 1
ATOM 2226 C CA . ASP A 1 294 ? 33.377 16.225 12.896 1.00 56.62 294 ASP A CA 1
ATOM 2227 C C . ASP A 1 294 ? 34.384 15.241 13.562 1.00 55.84 294 ASP A C 1
ATOM 2228 O O . ASP A 1 294 ? 34.001 14.240 14.205 1.00 55.28 294 ASP A O 1
ATOM 2233 N N . ARG A 1 295 ? 35.677 15.543 13.420 1.00 54.62 295 ARG A N 1
ATOM 2234 C CA . ARG A 1 295 ? 36.722 14.672 13.952 1.00 53.40 295 ARG A CA 1
ATOM 2235 C C . ARG A 1 295 ? 37.296 15.111 15.312 1.00 51.19 295 ARG A C 1
ATOM 2236 O O . ARG A 1 295 ? 37.158 16.261 15.744 1.00 49.60 295 ARG A O 1
ATOM 2244 N N . LYS A 1 296 ? 37.942 14.159 15.979 1.00 49.11 296 LYS A N 1
ATOM 2245 C CA . LYS A 1 296 ? 38.537 14.395 17.289 1.00 47.98 296 LYS A CA 1
ATOM 2246 C C . LYS A 1 296 ? 40.081 14.622 17.145 1.00 46.31 296 LYS A C 1
ATOM 2247 O O . LYS A 1 296 ? 40.583 14.806 16.034 1.00 44.80 296 LYS A O 1
ATOM 2253 N N . GLN A 1 297 ? 40.829 14.625 18.258 1.00 44.78 297 GLN A N 1
ATOM 2254 C CA . GLN A 1 297 ? 42.271 14.902 18.215 1.00 43.45 297 GLN A CA 1
ATOM 2255 C C . GLN A 1 297 ? 43.088 13.768 17.598 1.00 42.52 297 GLN A C 1
ATOM 2256 O O . GLN A 1 297 ? 42.887 12.625 17.902 1.00 42.17 297 GLN A O 1
ATOM 2262 N N . PRO A 1 298 ? 44.036 14.102 16.732 1.00 41.74 298 PRO A N 1
ATOM 2263 C CA . PRO A 1 298 ? 44.938 13.107 16.173 1.00 41.31 298 PRO A CA 1
ATOM 2264 C C . PRO A 1 298 ? 45.945 12.659 17.200 1.00 40.08 298 PRO A C 1
ATOM 2265 O O . PRO A 1 298 ? 46.145 13.353 18.202 1.00 40.71 298 PRO A O 1
ATOM 2269 N N . HIS A 1 299 ? 46.591 11.532 16.945 1.00 38.78 299 HIS A N 1
ATOM 2270 C CA . HIS A 1 299 ? 47.462 10.878 17.974 1.00 38.12 299 HIS A CA 1
ATOM 2271 C C . HIS A 1 299 ? 48.397 9.876 17.291 1.00 37.01 299 HIS A C 1
ATOM 2272 O O . HIS A 1 299 ? 48.168 9.512 16.146 1.00 36.85 299 HIS A O 1
ATOM 2279 N N . PHE A 1 300 ? 49.429 9.414 17.961 1.00 36.34 300 PHE A N 1
ATOM 2280 C CA . PHE A 1 300 ? 50.256 8.369 17.343 1.00 36.66 300 PHE A CA 1
ATOM 2281 C C . PHE A 1 300 ? 50.532 7.257 18.342 1.00 36.42 300 PHE A C 1
ATOM 2282 O O . PHE A 1 300 ? 51.426 7.349 19.194 1.00 37.39 300 PHE A O 1
ATOM 2290 N N . GLY A 1 301 ? 49.756 6.202 18.257 1.00 36.57 301 GLY A N 1
ATOM 2291 C CA . GLY A 1 301 ? 49.778 5.166 19.302 1.00 35.75 301 GLY A CA 1
ATOM 2292 C C . GLY A 1 301 ? 49.438 5.851 20.611 1.00 34.92 301 GLY A C 1
ATOM 2293 O O . GLY A 1 301 ? 48.795 6.927 20.630 1.00 34.91 301 GLY A O 1
ATOM 2294 N N . VAL A 1 302 ? 49.913 5.270 21.698 1.00 33.72 302 VAL A N 1
ATOM 2295 C CA . VAL A 1 302 ? 49.729 5.876 22.975 1.00 33.45 302 VAL A CA 1
ATOM 2296 C C . VAL A 1 302 ? 51.020 6.367 23.546 1.00 33.63 302 VAL A C 1
ATOM 2297 O O . VAL A 1 302 ? 52.066 5.861 23.251 1.00 34.53 302 VAL A O 1
ATOM 2301 N N . MET A 1 303 ? 50.930 7.382 24.382 1.00 34.61 303 MET A N 1
ATOM 2302 C CA . MET A 1 303 ? 52.079 8.066 24.880 1.00 34.98 303 MET A CA 1
ATOM 2303 C C . MET A 1 303 ? 51.804 8.393 26.334 1.00 34.94 303 MET A C 1
ATOM 2304 O O . MET A 1 303 ? 50.972 9.246 26.604 1.00 35.62 303 MET A O 1
ATOM 2309 N N . LEU A 1 304 ? 52.488 7.694 27.246 1.00 34.46 304 LEU A N 1
ATOM 2310 C CA . LEU A 1 304 ? 52.316 7.815 28.691 1.00 35.01 304 LEU A CA 1
ATOM 2311 C C . LEU A 1 304 ? 53.505 8.500 29.393 1.00 34.57 304 LEU A C 1
ATOM 2312 O O . LEU A 1 304 ? 54.595 7.937 29.486 1.00 34.74 304 LEU A O 1
ATOM 2317 N N . VAL A 1 305 ? 53.300 9.701 29.913 1.00 34.11 305 VAL A N 1
ATOM 2318 C CA . VAL A 1 305 ? 54.432 10.492 30.409 1.00 32.90 305 VAL A CA 1
ATOM 2319 C C . VAL A 1 305 ? 54.376 10.426 31.880 1.00 33.77 305 VAL A C 1
ATOM 2320 O O . VAL A 1 305 ? 53.425 10.908 32.441 1.00 34.99 305 VAL A O 1
ATOM 2324 N N . THR A 1 306 ? 55.349 9.842 32.545 1.00 33.65 306 THR A N 1
ATOM 2325 C CA . THR A 1 306 ? 55.173 9.763 33.947 1.00 34.03 306 THR A CA 1
ATOM 2326 C C . THR A 1 306 ? 56.039 10.804 34.668 1.00 35.56 306 THR A C 1
ATOM 2327 O O . THR A 1 306 ? 57.274 10.810 34.620 1.00 35.47 306 THR A O 1
ATOM 2331 N N . CYS A 1 307 ? 55.351 11.761 35.285 1.00 37.05 307 CYS A N 1
ATOM 2332 C CA . CYS A 1 307 ? 56.004 12.802 36.044 1.00 37.43 307 CYS A CA 1
ATOM 2333 C C . CYS A 1 307 ? 55.881 12.583 37.540 1.00 38.50 307 CYS A C 1
ATOM 2334 O O . CYS A 1 307 ? 55.187 11.705 37.969 1.00 39.17 307 CYS A O 1
ATOM 2337 N N . GLU A 1 308 ? 56.605 13.385 38.316 1.00 40.33 308 GLU A N 1
ATOM 2338 C CA . GLU A 1 308 ? 56.567 13.338 39.775 1.00 41.66 308 GLU A CA 1
ATOM 2339 C C . GLU A 1 308 ? 55.118 13.388 40.314 1.00 41.02 308 GLU A C 1
ATOM 2340 O O . GLU A 1 308 ? 54.765 12.632 41.180 1.00 40.14 308 GLU A O 1
ATOM 2346 N N . HIS A 1 309 ? 54.286 14.282 39.801 1.00 40.31 309 HIS A N 1
ATOM 2347 C CA . HIS A 1 309 ? 52.966 14.457 40.419 1.00 40.36 309 HIS A CA 1
ATOM 2348 C C . HIS A 1 309 ? 51.810 13.959 39.543 1.00 39.89 309 HIS A C 1
ATOM 2349 O O . HIS A 1 309 ? 50.651 14.130 39.899 1.00 40.42 309 HIS A O 1
ATOM 2356 N N . ALA A 1 310 ? 52.116 13.234 38.471 1.00 39.05 310 ALA A N 1
ATOM 2357 C CA . ALA A 1 310 ? 51.071 12.765 37.582 1.00 38.77 310 ALA A CA 1
ATOM 2358 C C . ALA A 1 310 ? 51.605 11.873 36.475 1.00 38.63 310 ALA A C 1
ATOM 2359 O O . ALA A 1 310 ? 52.782 11.967 36.150 1.00 39.01 310 ALA A O 1
ATOM 2361 N N . ASP A 1 311 ? 50.741 11.016 35.922 1.00 37.70 311 ASP A N 1
ATOM 2362 C CA . ASP A 1 311 ? 50.958 10.446 34.614 1.00 38.31 311 ASP A CA 1
ATOM 2363 C C . ASP A 1 311 ? 50.086 11.219 33.650 1.00 37.66 311 ASP A C 1
ATOM 2364 O O . ASP A 1 311 ? 48.977 11.611 34.009 1.00 37.34 311 ASP A O 1
ATOM 2369 N N . LEU A 1 312 ? 50.604 11.439 32.431 1.00 36.86 312 LEU A N 1
ATOM 2370 C CA . LEU A 1 312 ? 49.926 12.171 31.401 1.00 36.38 312 LEU A CA 1
ATOM 2371 C C . LEU A 1 312 ? 49.655 11.227 30.239 1.00 36.11 312 LEU A C 1
ATOM 2372 O O . LEU A 1 312 ? 50.497 10.398 29.919 1.00 35.10 312 LEU A O 1
ATOM 2377 N N . ARG A 1 313 ? 48.514 11.399 29.571 1.00 36.31 313 ARG A N 1
ATOM 2378 C CA . ARG A 1 313 ? 48.142 10.570 28.428 1.00 36.86 313 ARG A CA 1
ATOM 2379 C C . ARG A 1 313 ? 47.252 11.333 27.447 1.00 37.38 313 ARG A C 1
ATOM 2380 O O . ARG A 1 313 ? 46.388 12.096 27.857 1.00 36.79 313 ARG A O 1
ATOM 2388 N N . ALA A 1 314 ? 47.471 11.139 26.149 1.00 37.87 314 ALA A N 1
ATOM 2389 C CA . ALA A 1 314 ? 46.712 11.883 25.153 1.00 38.09 314 ALA A CA 1
ATOM 2390 C C . ALA A 1 314 ? 45.323 11.309 25.135 1.00 39.00 314 ALA A C 1
ATOM 2391 O O . ALA A 1 314 ? 45.171 10.115 25.316 1.00 39.64 314 ALA A O 1
ATOM 2393 N N . SER A 1 315 ? 44.320 12.168 24.952 1.00 39.44 315 SER A N 1
ATOM 2394 C CA . SER A 1 315 ? 42.939 11.741 24.836 1.00 39.87 315 SER A CA 1
ATOM 2395 C C . SER A 1 315 ? 42.365 12.227 23.518 1.00 40.44 315 SER A C 1
ATOM 2396 O O . SER A 1 315 ? 43.004 13.014 22.782 1.00 40.50 315 SER A O 1
ATOM 2399 N N . PRO A 1 316 ? 41.139 11.816 23.227 1.00 40.38 316 PRO A N 1
ATOM 2400 C CA . PRO A 1 316 ? 40.456 12.357 22.051 1.00 41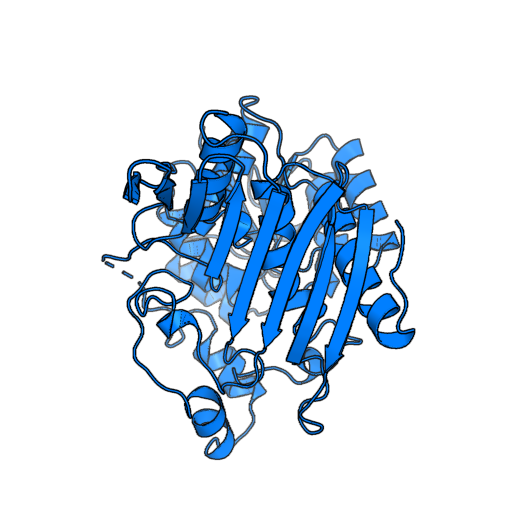.25 316 PRO A CA 1
ATOM 2401 C C . PRO A 1 316 ? 40.178 13.862 22.091 1.00 40.96 316 PRO A C 1
ATOM 2402 O O . PRO A 1 316 ? 39.951 14.451 21.062 1.00 41.20 316 PRO A O 1
ATOM 2406 N N . GLU A 1 317 ? 40.188 14.463 23.272 1.00 41.07 317 GLU A N 1
ATOM 2407 C CA . GLU A 1 317 ? 39.894 15.879 23.430 1.00 41.11 317 GLU A CA 1
ATOM 2408 C C . GLU A 1 317 ? 41.103 16.698 23.949 1.00 40.12 317 GLU A C 1
ATOM 2409 O O . GLU A 1 317 ? 41.056 17.923 23.969 1.00 40.66 317 GLU A O 1
ATOM 2415 N N . GLY A 1 318 ? 42.183 16.055 24.378 1.00 38.57 318 GLY A N 1
ATOM 2416 C CA . GLY A 1 318 ? 43.245 16.808 25.019 1.00 37.30 318 GLY A CA 1
ATOM 2417 C C . GLY A 1 318 ? 44.140 15.879 25.773 1.00 37.22 318 GLY A C 1
ATOM 2418 O O . GLY A 1 318 ? 44.579 14.852 25.230 1.00 37.99 318 GLY A O 1
ATOM 2419 N N . VAL A 1 319 ? 44.420 16.208 27.025 1.00 36.60 319 VAL A N 1
ATOM 2420 C CA . VAL A 1 319 ? 45.254 15.337 27.828 1.00 36.32 319 VAL A CA 1
ATOM 2421 C C . VAL A 1 319 ? 44.585 14.893 29.117 1.00 36.68 319 VAL A C 1
ATOM 2422 O O . VAL A 1 319 ? 44.045 15.702 29.892 1.00 37.12 319 VAL A O 1
ATOM 2426 N N . LEU A 1 320 ? 44.675 13.594 29.371 1.00 36.41 320 LEU A N 1
ATOM 2427 C CA . LEU A 1 320 ? 44.165 13.013 30.589 1.00 36.20 320 LEU A CA 1
ATOM 2428 C C . LEU A 1 320 ? 45.300 13.121 31.612 1.00 35.66 320 LEU A C 1
ATOM 2429 O O . LEU A 1 320 ? 46.372 12.597 31.360 1.00 36.41 320 LEU A O 1
ATOM 2434 N N . VAL A 1 321 ? 45.081 13.863 32.708 1.00 34.69 321 VAL A N 1
ATOM 2435 C CA . VAL A 1 321 ? 46.069 14.015 33.785 1.00 33.32 321 VAL A CA 1
ATOM 2436 C C . VAL A 1 321 ? 45.676 13.156 34.969 1.00 33.80 321 VAL A C 1
ATOM 2437 O O . VAL A 1 321 ? 44.749 13.505 35.704 1.00 33.82 321 VAL A O 1
ATOM 2441 N N . TYR A 1 322 ? 46.399 12.050 35.174 1.00 34.07 322 TYR A N 1
ATOM 2442 C CA . TYR A 1 322 ? 46.141 11.164 36.321 1.00 33.61 322 TYR A CA 1
ATOM 2443 C C . TYR A 1 322 ? 46.916 11.652 37.505 1.00 33.85 322 TYR A C 1
ATOM 2444 O O . TYR A 1 322 ? 48.081 11.339 37.646 1.00 31.38 322 TYR A O 1
ATOM 2453 N N . GLY A 1 323 ? 46.259 12.412 38.384 1.00 35.27 323 GLY A N 1
ATOM 2454 C CA . GLY A 1 323 ? 46.985 13.115 39.432 1.00 36.51 323 GLY A CA 1
ATOM 2455 C C . GLY A 1 323 ? 46.952 12.389 40.740 1.00 38.53 323 GLY A C 1
ATOM 2456 O O . GLY A 1 323 ? 46.382 11.314 40.847 1.00 37.19 323 GLY A O 1
ATOM 2457 N N . ASP A 1 324 ? 47.583 13.008 41.735 1.00 42.11 324 ASP A N 1
ATOM 2458 C CA . ASP A 1 324 ? 47.508 12.582 43.131 1.00 44.75 324 ASP A CA 1
ATOM 2459 C C . ASP A 1 324 ? 46.041 12.484 43.590 1.00 45.76 324 ASP A C 1
ATOM 2460 O O . ASP A 1 324 ? 45.675 11.661 44.416 1.00 45.09 324 ASP A O 1
ATOM 2465 N N . GLU A 1 325 ? 45.218 13.348 43.022 1.00 47.70 325 GLU A N 1
ATOM 2466 C CA . GLU A 1 325 ? 43.861 13.589 43.518 1.00 49.39 325 GLU A CA 1
ATOM 2467 C C . GLU A 1 325 ? 42.872 12.739 42.751 1.00 49.00 325 GLU A C 1
ATOM 2468 O O . GLU A 1 325 ? 41.697 12.718 43.113 1.00 48.74 325 GLU A O 1
ATOM 2474 N N . GLY A 1 326 ? 43.345 12.080 41.683 1.00 47.81 326 GLY A N 1
ATOM 2475 C CA . GLY A 1 326 ? 42.471 11.435 40.709 1.00 47.20 326 GLY A CA 1
ATOM 2476 C C . GLY A 1 326 ? 42.635 12.095 39.346 1.00 46.81 326 GLY A C 1
ATOM 2477 O O . GLY A 1 326 ? 43.452 12.976 39.182 1.00 47.19 326 GLY A O 1
ATOM 2478 N N . VAL A 1 327 ? 41.815 11.675 38.390 1.00 46.13 327 VAL A N 1
ATOM 2479 C CA . VAL A 1 327 ? 41.882 12.086 37.016 1.00 45.72 327 VAL A CA 1
ATOM 2480 C C . VAL A 1 327 ? 41.289 13.467 36.788 1.00 46.17 327 VAL A C 1
ATOM 2481 O O . VAL A 1 327 ? 40.384 13.867 37.471 1.00 46.31 327 VAL A O 1
ATOM 2485 N N . ARG A 1 328 ? 41.823 14.193 35.814 1.00 46.57 328 ARG A N 1
ATOM 2486 C CA . ARG A 1 328 ? 41.134 15.332 35.217 1.00 47.19 328 ARG A CA 1
ATOM 2487 C C . ARG A 1 328 ? 41.634 15.500 33.775 1.00 46.22 328 ARG A C 1
ATOM 2488 O O . ARG A 1 328 ? 42.674 14.947 33.421 1.00 46.79 328 ARG A O 1
ATOM 2496 N N . GLU A 1 329 ? 40.879 16.237 32.959 1.00 45.04 329 GLU A N 1
ATOM 2497 C CA . GLU A 1 329 ? 41.127 16.395 31.522 1.00 44.10 329 GLU A CA 1
ATOM 2498 C C . GLU A 1 329 ? 41.490 17.849 31.210 1.00 43.08 329 GLU A C 1
ATOM 2499 O O . GLU A 1 329 ? 40.955 18.772 31.810 1.00 42.21 329 GLU A O 1
ATOM 2505 N N . VAL A 1 330 ? 42.448 18.036 30.299 1.00 42.37 330 VAL A N 1
ATOM 2506 C CA . VAL A 1 330 ? 42.827 19.354 29.798 1.00 41.55 330 VAL A CA 1
ATOM 2507 C C . VAL A 1 330 ? 42.558 19.409 28.305 1.00 41.37 330 VAL A C 1
ATOM 2508 O O . VAL A 1 330 ? 43.124 18.644 27.569 1.00 41.80 330 VAL A O 1
ATOM 2512 N N . PRO A 1 331 ? 41.696 20.314 27.847 1.00 41.61 331 PRO A N 1
ATOM 2513 C CA . PRO A 1 331 ? 41.527 20.432 26.400 1.00 41.74 331 PRO A CA 1
ATOM 2514 C C . PRO A 1 331 ? 42.806 20.779 25.614 1.00 41.56 331 PRO A C 1
ATOM 2515 O O . PRO A 1 331 ? 43.678 21.491 26.097 1.00 40.96 331 PRO A O 1
ATOM 2519 N N . ALA A 1 332 ? 42.873 20.267 24.400 1.00 41.68 332 ALA A N 1
ATOM 2520 C CA . ALA A 1 332 ? 43.964 20.505 23.503 1.00 42.38 332 ALA A CA 1
ATOM 2521 C C . ALA A 1 332 ? 44.099 21.978 23.107 1.00 43.70 332 ALA A C 1
ATOM 2522 O O . ALA A 1 332 ? 43.150 22.617 22.627 1.00 43.11 332 ALA A O 1
ATOM 2524 N N . ILE A 1 333 ? 45.299 22.502 23.272 1.00 45.28 333 ILE A N 1
ATOM 2525 C CA . ILE A 1 333 ? 45.583 23.836 22.821 1.00 46.80 333 ILE A CA 1
ATOM 2526 C C . ILE A 1 333 ? 45.037 24.110 21.396 1.00 48.47 333 ILE A C 1
ATOM 2527 O O . ILE A 1 333 ? 45.334 23.389 20.456 1.00 48.38 333 ILE A O 1
ATOM 2532 N N . THR A 1 334 ? 44.142 25.112 21.308 1.00 50.79 334 THR A N 1
ATOM 2533 C CA . THR A 1 334 ? 43.546 25.518 20.053 1.00 52.17 334 THR A CA 1
ATOM 2534 C C . THR A 1 334 ? 44.674 25.930 19.121 1.00 51.38 334 THR A C 1
ATOM 2535 O O . THR A 1 334 ? 45.500 26.762 19.473 1.00 51.65 334 THR A O 1
ATOM 2539 N N . GLY A 1 335 ? 44.728 25.338 17.946 1.00 50.93 335 GLY A N 1
ATOM 2540 C CA . GLY A 1 335 ? 45.529 25.936 16.865 1.00 50.51 335 GLY A CA 1
ATOM 2541 C C . GLY A 1 335 ? 44.651 26.817 15.983 1.00 49.41 335 GLY A C 1
ATOM 2542 O O . GLY A 1 335 ? 43.428 26.786 16.035 1.00 48.77 335 GLY A O 1
ATOM 2543 N N . ARG A 1 336 ? 45.271 27.565 15.117 1.00 49.00 336 ARG A N 1
ATOM 2544 C CA . ARG A 1 336 ? 44.501 28.519 14.308 1.00 49.30 336 ARG A CA 1
ATOM 2545 C C . ARG A 1 336 ? 43.749 27.892 13.110 1.00 47.84 336 ARG A C 1
ATOM 2546 O O . ARG A 1 336 ? 42.815 28.493 12.586 1.00 48.16 336 ARG A O 1
ATOM 2554 N N . GLY A 1 337 ? 44.153 26.691 12.702 1.00 46.40 337 GLY A N 1
ATOM 2555 C CA . GLY A 1 337 ? 43.610 26.024 11.512 1.00 45.02 337 GLY A CA 1
ATOM 2556 C C . GLY A 1 337 ? 43.343 24.560 11.803 1.00 44.00 337 GLY A C 1
ATOM 2557 O O . GLY A 1 337 ? 43.053 24.191 12.936 1.00 43.54 337 GLY A O 1
ATOM 2558 N N . PRO A 1 338 ? 43.411 23.703 10.789 1.00 42.44 338 PRO A N 1
ATOM 2559 C CA . PRO A 1 338 ? 43.123 22.320 11.167 1.00 42.62 338 PRO A CA 1
ATOM 2560 C C . PRO A 1 338 ? 44.218 21.664 11.982 1.00 42.87 338 PRO A C 1
ATOM 2561 O O . PRO A 1 338 ? 45.291 22.218 12.151 1.00 42.47 338 PRO A O 1
ATOM 2565 N N . PHE A 1 339 ? 43.924 20.469 12.465 1.00 43.79 339 PHE A N 1
ATOM 2566 C CA . PHE A 1 339 ? 44.676 19.873 13.562 1.00 44.03 339 PHE A CA 1
ATOM 2567 C C . PHE A 1 339 ? 46.160 19.654 13.344 1.00 44.25 339 PHE A C 1
ATOM 2568 O O . PHE A 1 339 ? 46.960 20.315 14.007 1.00 45.15 339 PHE A O 1
ATOM 2576 N N . SER A 1 340 ? 46.649 18.808 12.471 1.00 43.88 340 SER A N 1
ATOM 2577 C CA . SER A 1 340 ? 48.156 18.731 12.521 1.00 43.09 340 SER A CA 1
ATOM 2578 C C . SER A 1 340 ? 48.764 19.627 11.516 1.00 41.47 340 SER A C 1
ATOM 2579 O O . SER A 1 340 ? 49.649 20.426 11.798 1.00 39.77 340 SER A O 1
ATOM 2582 N N . GLN A 1 341 ? 48.235 19.434 10.320 1.00 40.93 341 GLN A N 1
ATOM 2583 C CA . GLN A 1 341 ? 48.542 20.201 9.163 1.00 40.24 341 GLN A CA 1
ATOM 2584 C C . GLN A 1 341 ? 48.476 21.701 9.466 1.00 39.67 341 GLN A C 1
ATOM 2585 O O . GLN A 1 341 ? 49.419 22.424 9.170 1.00 39.92 341 GLN A O 1
ATOM 2591 N N . GLY A 1 342 ? 47.418 22.165 10.126 1.00 38.63 342 GLY A N 1
ATOM 2592 C CA . GLY A 1 342 ? 47.325 23.565 10.433 1.00 37.69 342 GLY A CA 1
ATOM 2593 C C . GLY A 1 342 ? 48.411 24.007 11.393 1.00 37.02 342 GLY A C 1
ATOM 2594 O O . GLY A 1 342 ? 48.994 25.075 11.262 1.00 37.33 342 GLY A O 1
ATOM 2595 N N . ASP A 1 343 ? 48.671 23.224 12.395 1.00 36.40 343 ASP A N 1
ATOM 2596 C CA . ASP A 1 343 ? 49.694 23.617 13.332 1.00 37.46 343 ASP A CA 1
ATOM 2597 C C . ASP A 1 343 ? 51.091 23.703 12.713 1.00 36.69 343 ASP A C 1
ATOM 2598 O O . ASP A 1 343 ? 51.906 24.528 13.147 1.00 36.70 343 ASP A O 1
ATOM 2603 N N . THR A 1 344 ? 51.384 22.842 11.738 1.00 35.45 344 THR A N 1
ATOM 2604 C CA . THR A 1 344 ? 52.603 22.984 10.994 1.00 34.79 344 THR A CA 1
ATOM 2605 C C . THR A 1 344 ? 52.661 24.424 10.385 1.00 34.96 344 THR A C 1
ATOM 2606 O O . THR A 1 344 ? 53.672 25.125 10.511 1.00 36.24 344 THR A O 1
ATOM 2610 N N . ILE A 1 345 ? 51.579 24.874 9.756 1.00 33.07 345 ILE A N 1
ATOM 2611 C CA . ILE A 1 345 ? 51.557 26.197 9.173 1.00 32.61 345 ILE A CA 1
ATOM 2612 C C . ILE A 1 345 ? 51.780 27.262 10.230 1.00 33.49 345 ILE A C 1
ATOM 2613 O O . ILE A 1 345 ? 52.564 28.185 10.030 1.00 34.80 345 ILE A O 1
ATOM 2618 N N . ASP A 1 346 ? 51.117 27.136 11.375 1.00 33.78 346 ASP A N 1
ATOM 2619 C CA . ASP A 1 346 ? 51.279 28.121 12.446 1.00 34.16 346 ASP A CA 1
ATOM 2620 C C . ASP A 1 346 ? 52.748 28.258 12.870 1.00 34.08 346 ASP A C 1
ATOM 2621 O O . ASP A 1 346 ? 53.234 29.375 13.106 1.00 34.08 346 ASP A O 1
ATOM 2626 N N . GLU A 1 347 ? 53.469 27.137 12.949 1.00 33.76 347 GLU A N 1
ATOM 2627 C CA . GLU A 1 347 ? 54.844 27.226 13.376 1.00 33.50 347 GLU A CA 1
ATOM 2628 C C . GLU A 1 347 ? 55.631 28.084 12.384 1.00 33.15 347 GLU A C 1
ATOM 2629 O O . GLU A 1 347 ? 56.342 28.954 12.792 1.00 33.68 347 GLU A O 1
ATOM 2635 N N . LEU A 1 348 ? 55.436 27.915 11.089 1.00 32.91 348 LEU A N 1
ATOM 2636 C CA . LEU A 1 348 ? 56.130 28.816 10.137 1.00 33.50 348 LEU A CA 1
ATOM 2637 C C . LEU A 1 348 ? 55.704 30.2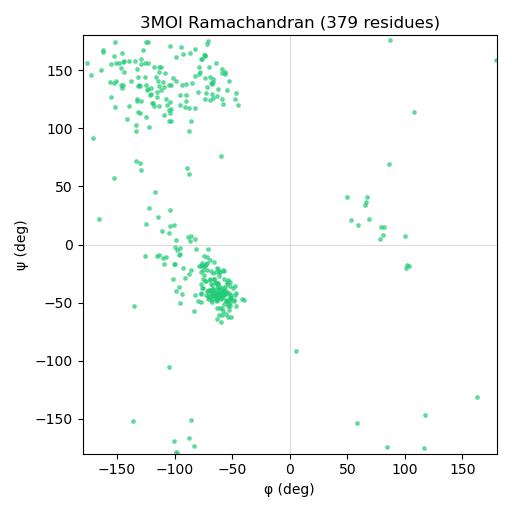86 10.238 1.00 33.21 348 LEU A C 1
ATOM 2638 O O . LEU A 1 348 ? 56.572 31.189 10.297 1.00 32.67 348 LEU A O 1
ATOM 2643 N N . ARG A 1 349 ? 54.381 30.518 10.263 1.00 33.45 349 ARG A N 1
ATOM 2644 C CA . ARG A 1 349 ? 53.840 31.895 10.341 1.00 33.75 349 ARG A CA 1
ATOM 2645 C C . ARG A 1 349 ? 54.486 32.599 11.480 1.00 32.78 349 ARG A C 1
ATOM 2646 O O . ARG A 1 349 ? 54.983 33.698 11.333 1.00 33.20 349 ARG A O 1
ATOM 2654 N N . ASP A 1 350 ? 54.460 31.942 12.619 1.00 32.72 350 ASP A N 1
ATOM 2655 C CA . ASP A 1 350 ? 55.042 32.459 13.818 1.00 33.61 350 ASP A CA 1
ATOM 2656 C C . ASP A 1 350 ? 56.497 32.817 13.661 1.00 33.42 350 ASP A C 1
ATOM 2657 O O . ASP A 1 350 ? 56.947 33.844 14.172 1.00 34.15 350 ASP A O 1
ATOM 2662 N N . ALA A 1 351 ? 57.234 31.989 12.932 1.00 32.99 351 ALA A N 1
ATOM 2663 C CA . ALA A 1 351 ? 58.620 32.248 12.670 1.00 31.95 351 ALA A CA 1
ATOM 2664 C C . ALA A 1 351 ? 58.811 33.448 11.761 1.00 31.84 351 ALA A C 1
ATOM 2665 O O . ALA A 1 351 ? 59.622 34.335 12.022 1.00 30.21 351 ALA A O 1
ATOM 2667 N N . ILE A 1 352 ? 58.050 33.484 10.672 1.00 32.52 352 ILE A N 1
ATOM 2668 C CA . ILE A 1 352 ? 58.180 34.575 9.704 1.00 31.82 352 ILE A CA 1
ATOM 2669 C C . ILE A 1 352 ? 57.777 35.860 10.380 1.00 32.92 352 ILE A C 1
ATOM 2670 O O . ILE A 1 352 ? 58.400 36.881 10.168 1.00 33.39 352 ILE A O 1
ATOM 2675 N N . ALA A 1 353 ? 56.702 35.807 11.187 1.00 33.64 353 ALA A N 1
ATOM 2676 C CA . ALA A 1 353 ? 56.193 36.986 11.888 1.00 34.40 353 ALA A CA 1
ATOM 2677 C C . ALA A 1 353 ? 57.067 37.456 13.043 1.00 35.37 353 ALA A C 1
ATOM 2678 O O . ALA A 1 353 ? 56.835 38.506 13.579 1.00 35.83 353 ALA A O 1
ATOM 2680 N N . GLY A 1 354 ? 58.065 36.691 13.464 1.00 36.73 354 GLY A N 1
ATOM 2681 C CA . GLY A 1 354 ? 58.908 37.148 14.575 1.00 37.07 354 GLY A CA 1
ATOM 2682 C C . GLY A 1 354 ? 58.234 36.934 15.917 1.00 37.66 354 GLY A C 1
ATOM 2683 O O . GLY A 1 354 ? 58.645 37.521 16.895 1.00 39.40 354 GLY A O 1
ATOM 2684 N N . VAL A 1 355 ? 57.184 36.114 15.952 1.00 37.15 355 VAL A N 1
ATOM 2685 C CA . VAL A 1 355 ? 56.516 35.763 17.166 1.00 36.70 355 VAL A CA 1
ATOM 2686 C C . VAL A 1 355 ? 57.309 34.677 17.889 1.00 36.87 355 VAL A C 1
ATOM 2687 O O . VAL A 1 355 ? 57.494 34.747 19.074 1.00 38.40 355 VAL A O 1
ATOM 2691 N N . ALA A 1 356 ? 57.700 33.626 17.183 1.00 35.63 356 ALA A N 1
ATOM 2692 C CA . ALA A 1 356 ? 58.487 32.552 17.769 1.00 34.51 356 ALA A CA 1
ATOM 2693 C C . ALA A 1 356 ? 59.291 31.854 16.633 1.00 33.75 356 ALA A C 1
ATOM 2694 O O . ALA A 1 356 ? 58.724 31.453 15.621 1.00 33.41 356 ALA A O 1
ATOM 2696 N N . PRO A 1 357 ? 60.601 31.737 16.804 1.00 33.31 357 PRO A N 1
ATOM 2697 C CA . PRO A 1 357 ? 61.418 31.064 15.823 1.00 33.93 357 PRO A CA 1
ATOM 2698 C C . PRO A 1 357 ? 61.017 29.617 15.755 1.00 33.88 357 PRO A C 1
ATOM 2699 O O . PRO A 1 357 ? 60.420 29.128 16.667 1.00 34.23 357 PRO A O 1
ATOM 2703 N N . ALA A 1 358 ? 61.275 28.942 14.656 1.00 33.86 358 ALA A N 1
ATOM 2704 C CA . ALA A 1 358 ? 60.816 27.577 14.509 1.00 34.00 358 ALA A CA 1
ATOM 2705 C C . ALA A 1 358 ? 61.552 26.621 15.488 1.00 34.38 358 ALA A C 1
ATOM 2706 O O . ALA A 1 358 ? 62.723 26.731 15.675 1.00 35.92 358 ALA A O 1
ATOM 2708 N N . LEU A 1 359 ? 60.854 25.692 16.113 1.00 34.04 359 LEU A N 1
ATOM 2709 C CA . LEU A 1 359 ? 61.472 24.617 16.905 1.00 32.77 359 LEU A CA 1
ATOM 2710 C C . LEU A 1 359 ? 62.047 23.518 15.989 1.00 32.83 359 LEU A C 1
ATOM 2711 O O . LEU A 1 359 ? 63.188 23.083 16.177 1.00 32.38 359 LEU A O 1
ATOM 2716 N N . ARG A 1 360 ? 61.232 23.056 15.033 1.00 31.82 360 ARG A N 1
ATOM 2717 C CA . ARG A 1 360 ? 61.609 21.984 14.175 1.00 31.96 360 ARG A CA 1
ATOM 2718 C C . ARG A 1 360 ? 62.335 22.469 12.905 1.00 31.56 360 ARG A C 1
ATOM 2719 O O . ARG A 1 360 ? 61.868 22.317 11.746 1.00 29.65 360 ARG A O 1
ATOM 2727 N N . ASP A 1 361 ? 63.515 23.022 13.124 1.00 30.80 361 ASP A N 1
ATOM 2728 C CA . ASP A 1 361 ? 64.237 23.594 12.021 1.00 31.20 361 ASP A CA 1
ATOM 2729 C C . ASP A 1 361 ? 65.096 22.498 11.356 1.00 30.07 361 ASP A C 1
ATOM 2730 O O . ASP A 1 361 ? 64.928 21.301 11.589 1.00 29.45 361 ASP A O 1
ATOM 2735 N N . ALA A 1 362 ? 66.018 22.909 10.508 1.00 30.30 362 ALA A N 1
ATOM 2736 C CA . ALA A 1 362 ? 66.819 21.912 9.757 1.00 29.82 362 ALA A CA 1
ATOM 2737 C C . ALA A 1 362 ? 67.726 21.148 10.738 1.00 29.61 362 ALA A C 1
ATOM 2738 O O . ALA A 1 362 ? 67.882 19.943 10.566 1.00 30.30 362 ALA A O 1
ATOM 2740 N N . ARG A 1 363 ? 68.232 21.810 11.801 1.00 28.92 363 ARG A N 1
ATOM 2741 C CA . ARG A 1 363 ? 69.098 21.140 12.759 1.00 27.89 363 ARG A CA 1
ATOM 2742 C C . ARG A 1 363 ? 68.334 20.134 13.577 1.00 28.31 363 ARG A C 1
ATOM 2743 O O . ARG A 1 363 ? 68.885 19.162 13.979 1.00 30.16 363 ARG A O 1
ATOM 2751 N N . TRP A 1 364 ? 67.057 20.356 13.808 1.00 28.36 364 TRP A N 1
ATOM 2752 C CA . TRP A 1 364 ? 66.273 19.458 14.571 1.00 28.13 364 TRP A CA 1
ATOM 2753 C C . TRP A 1 364 ? 66.045 18.248 13.720 1.00 28.54 364 TRP A C 1
ATOM 2754 O O . TRP A 1 364 ? 66.129 17.135 14.181 1.00 29.36 364 TRP A O 1
ATOM 2765 N N . GLY A 1 365 ? 65.739 18.469 12.460 1.00 28.76 365 GLY A N 1
ATOM 2766 C CA . GLY A 1 365 ? 65.637 17.391 11.463 1.00 28.64 365 GLY A CA 1
ATOM 2767 C C . GLY A 1 365 ? 66.880 16.505 11.378 1.00 28.94 365 GLY A C 1
ATOM 2768 O O . GLY A 1 365 ? 66.770 15.250 11.506 1.00 27.83 365 GLY A O 1
ATOM 2769 N N . LYS A 1 366 ? 68.061 17.129 11.236 1.00 28.53 366 LYS A N 1
ATOM 2770 C CA . LYS A 1 366 ? 69.300 16.319 11.161 1.00 29.12 366 LYS A CA 1
ATOM 2771 C C . LYS A 1 366 ? 69.418 15.476 12.403 1.00 28.76 366 LYS A C 1
ATOM 2772 O O . LYS A 1 366 ? 69.732 14.277 12.323 1.00 29.44 366 LYS A O 1
ATOM 2778 N N . ASP A 1 367 ? 69.142 16.105 13.527 1.00 28.27 367 ASP A N 1
ATOM 2779 C CA . ASP A 1 367 ? 69.164 15.443 14.794 1.00 28.88 367 ASP A CA 1
ATOM 2780 C C . ASP A 1 367 ? 68.236 14.235 14.858 1.00 29.75 367 ASP A C 1
ATOM 2781 O O . ASP A 1 367 ? 68.650 13.144 15.303 1.00 29.62 367 ASP A O 1
ATOM 2786 N N . THR A 1 368 ? 67.030 14.357 14.316 1.00 30.11 368 THR A N 1
ATOM 2787 C CA . THR A 1 368 ? 66.155 13.197 14.250 1.00 29.68 368 THR A CA 1
ATOM 2788 C C . THR A 1 368 ? 66.733 12.155 13.293 1.00 30.89 368 THR A C 1
ATOM 2789 O O . THR A 1 368 ? 66.700 10.904 13.544 1.00 32.64 368 THR A O 1
ATOM 2793 N N . LEU A 1 369 ? 67.287 12.609 12.185 1.00 31.03 369 LEU A N 1
ATOM 2794 C CA . LEU A 1 369 ? 67.933 11.630 11.288 1.00 30.92 369 LEU A CA 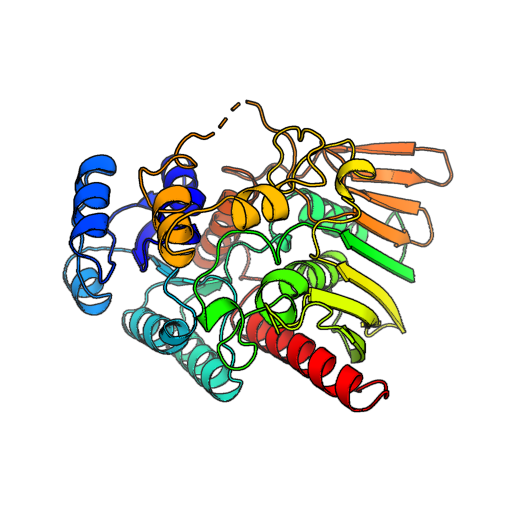1
ATOM 2795 C C . LEU A 1 369 ? 69.011 10.899 12.098 1.00 31.72 369 LEU A C 1
ATOM 2796 O O . LEU A 1 369 ? 69.049 9.677 12.057 1.00 32.38 369 LEU A O 1
ATOM 2801 N N . GLU A 1 370 ? 69.795 11.590 12.948 1.00 31.25 370 GLU A N 1
ATOM 2802 C CA . GLU A 1 370 ? 70.896 10.871 13.630 1.00 30.63 370 GLU A CA 1
ATOM 2803 C C . GLU A 1 370 ? 70.361 9.894 14.596 1.00 31.18 370 GLU A C 1
ATOM 2804 O O . GLU A 1 370 ? 70.938 8.843 14.786 1.00 31.68 370 GLU A O 1
ATOM 2810 N N . VAL A 1 371 ? 69.235 10.221 15.219 1.00 31.52 371 VAL A N 1
ATOM 2811 C CA . VAL A 1 371 ? 68.651 9.273 16.156 1.00 30.22 371 VAL A CA 1
ATOM 2812 C C . VAL A 1 371 ? 68.164 8.023 15.404 1.00 30.40 371 VAL A C 1
ATOM 2813 O O . VAL A 1 371 ? 68.422 6.914 15.827 1.00 28.46 371 VAL A O 1
ATOM 2817 N N . CYS A 1 372 ? 67.491 8.196 14.277 1.00 30.87 372 CYS A N 1
ATOM 2818 C CA . CYS A 1 372 ? 67.209 7.031 13.434 1.00 31.94 372 CYS A CA 1
ATOM 2819 C C . CYS A 1 372 ? 68.470 6.206 13.105 1.00 32.18 372 CYS A C 1
ATOM 2820 O O . CYS A 1 372 ? 68.452 4.968 13.208 1.00 33.24 372 CYS A O 1
ATOM 2823 N N . LEU A 1 373 ? 69.568 6.856 12.720 1.00 31.31 373 LEU A N 1
ATOM 2824 C CA . LEU A 1 373 ? 70.794 6.094 12.379 1.00 30.90 373 LEU A CA 1
ATOM 2825 C C . LEU A 1 373 ? 71.291 5.326 13.587 1.00 30.96 373 LEU A C 1
ATOM 2826 O O . LEU A 1 373 ? 71.795 4.212 13.446 1.00 33.21 373 LEU A O 1
ATOM 2831 N N . ALA A 1 374 ? 71.103 5.878 14.772 1.00 30.08 374 ALA A N 1
ATOM 2832 C CA . ALA A 1 374 ? 71.607 5.252 15.969 1.00 29.87 374 ALA A CA 1
ATOM 2833 C C . ALA A 1 374 ? 70.750 4.026 16.303 1.00 30.03 374 ALA A C 1
ATOM 2834 O O . ALA A 1 374 ? 71.259 3.007 16.811 1.00 31.20 374 ALA A O 1
ATOM 2836 N N . VAL A 1 375 ? 69.470 4.074 15.958 1.00 30.48 375 VAL A N 1
ATOM 2837 C CA . VAL A 1 375 ? 68.607 2.887 16.056 1.00 29.79 375 VAL A CA 1
ATOM 2838 C C . VAL A 1 375 ? 69.129 1.783 15.126 1.00 31.41 375 VAL A C 1
ATOM 2839 O O . VAL A 1 375 ? 69.230 0.604 15.527 1.00 32.05 375 VAL A O 1
ATOM 2843 N N . LEU A 1 376 ? 69.498 2.142 13.898 1.00 31.50 376 LEU A N 1
ATOM 2844 C CA . LEU A 1 376 ? 70.039 1.138 13.001 1.00 31.97 376 LEU A CA 1
ATOM 2845 C C . LEU A 1 376 ? 71.348 0.574 13.558 1.00 32.11 376 LEU A C 1
ATOM 2846 O O . LEU A 1 376 ? 71.476 -0.647 13.589 1.00 31.86 376 LEU A O 1
ATOM 2851 N N . GLU A 1 377 ? 72.278 1.421 14.040 1.00 31.79 377 GLU A N 1
ATOM 2852 C CA . GLU A 1 377 ? 73.522 0.914 14.594 1.00 31.82 377 GLU A CA 1
ATOM 2853 C C . GLU A 1 377 ? 73.311 0.040 15.832 1.00 32.52 377 GLU A C 1
ATOM 2854 O O . GLU A 1 377 ? 73.934 -1.033 15.947 1.00 33.48 377 GLU A O 1
ATOM 2860 N N . SER A 1 378 ? 72.483 0.506 16.778 1.00 31.97 378 SER A N 1
ATOM 2861 C CA . SER A 1 378 ? 72.324 -0.198 18.047 1.00 31.60 378 SER A CA 1
ATOM 2862 C C . SER A 1 378 ? 71.758 -1.586 17.785 1.00 32.69 378 SER A C 1
ATOM 2863 O O . SER A 1 378 ? 72.118 -2.540 18.441 1.00 32.60 378 SER A O 1
ATOM 2866 N N . SER A 1 379 ? 70.902 -1.679 16.786 1.00 33.17 379 SER A N 1
ATOM 2867 C CA . SER A 1 379 ? 70.254 -2.907 16.481 1.00 34.63 379 SER A CA 1
ATOM 2868 C C . SER A 1 379 ? 71.224 -3.865 15.789 1.00 34.64 379 SER A C 1
ATOM 2869 O O . SER A 1 379 ? 71.127 -5.047 15.933 1.00 35.60 379 SER A O 1
ATOM 2872 N N . ALA A 1 380 ? 72.182 -3.361 15.056 1.00 34.56 380 ALA A N 1
ATOM 2873 C CA . ALA A 1 380 ? 73.157 -4.233 14.380 1.00 34.03 380 ALA A CA 1
ATOM 2874 C C . ALA A 1 380 ? 74.135 -4.768 15.411 1.00 34.24 380 ALA A C 1
ATOM 2875 O O . ALA A 1 380 ? 74.535 -5.938 15.346 1.00 34.75 380 ALA A O 1
ATOM 2877 N N . THR A 1 381 ? 74.507 -3.934 16.387 1.00 34.00 381 THR A N 1
ATOM 2878 C CA . THR A 1 381 ? 75.620 -4.269 17.273 1.00 33.27 381 THR A CA 1
ATOM 2879 C C . THR A 1 381 ? 75.176 -4.827 18.628 1.00 33.83 381 THR A C 1
ATOM 2880 O O . THR A 1 381 ? 75.973 -5.384 19.336 1.00 33.48 381 THR A O 1
ATOM 2884 N N . GLY A 1 382 ? 73.910 -4.646 19.025 1.00 33.74 382 GLY A N 1
ATOM 2885 C CA . GLY A 1 382 ? 73.485 -5.016 20.382 1.00 32.90 382 GLY A CA 1
ATOM 2886 C C . GLY A 1 382 ? 73.870 -4.038 21.488 1.00 33.06 382 GLY A C 1
ATOM 2887 O O . GLY A 1 382 ? 73.584 -4.296 22.647 1.00 32.85 382 GLY A O 1
ATOM 2888 N N . ARG A 1 383 ? 74.465 -2.890 21.162 1.00 32.70 383 ARG A N 1
ATOM 2889 C CA . ARG A 1 383 ? 75.062 -2.037 22.205 1.00 32.82 383 ARG A CA 1
ATOM 2890 C C . ARG A 1 383 ? 74.248 -0.737 22.281 1.00 32.06 383 ARG A C 1
ATOM 2891 O O . ARG A 1 383 ? 73.665 -0.290 21.304 1.00 31.77 383 ARG A O 1
ATOM 2899 N N . GLN A 1 384 ? 74.154 -0.154 23.468 1.00 32.09 384 GLN A N 1
ATOM 2900 C CA . GLN A 1 384 ? 73.707 1.217 23.602 1.00 31.89 384 GLN A CA 1
ATOM 2901 C C . GLN A 1 384 ? 74.686 2.122 22.894 1.00 32.31 384 GLN A C 1
ATOM 2902 O O . GLN A 1 384 ? 75.873 1.991 23.044 1.00 31.95 384 GLN A O 1
ATOM 2908 N N . VAL A 1 385 ? 74.165 3.042 22.118 1.00 33.19 385 VAL A N 1
ATOM 2909 C CA . VAL A 1 385 ? 74.981 3.923 21.309 1.00 33.81 385 VAL A CA 1
ATOM 2910 C C . VAL A 1 385 ? 74.964 5.333 21.961 1.00 35.22 385 VAL A C 1
ATOM 2911 O O . VAL A 1 385 ? 73.935 5.916 22.130 1.00 34.08 385 VAL A O 1
ATOM 2915 N N . GLU A 1 386 ? 76.108 5.865 22.349 1.00 37.27 386 GLU A N 1
ATOM 2916 C CA . GLU A 1 386 ? 76.158 7.221 22.932 1.00 38.48 386 GLU A CA 1
ATOM 2917 C C . GLU A 1 386 ? 76.236 8.289 21.869 1.00 38.26 386 GLU A C 1
ATOM 2918 O O . GLU A 1 386 ? 76.993 8.161 20.957 1.00 38.12 386 GLU A O 1
ATOM 2924 N N . ARG A 1 387 ? 75.530 9.389 22.003 1.00 39.48 387 ARG A N 1
ATOM 2925 C CA . ARG A 1 387 ? 75.783 10.472 21.035 1.00 40.80 387 ARG A CA 1
ATOM 2926 C C . ARG A 1 387 ? 75.821 11.913 21.539 1.00 41.18 387 ARG A C 1
ATOM 2927 O O . ARG A 1 387 ? 75.578 12.129 22.725 1.00 42.84 387 ARG A O 1
#

Nearest PDB structures (foldseek):
  3moi-assembly1_A-2  TM=1.003E+00  e=6.839E-88  Bordetella bronchiseptica
  2glx-assembly6_F  TM=8.371E-01  e=1.504E-25  Ensifer adhaerens
  3q2k-assembly2_L  TM=7.871E-01  e=3.267E-22  Bordetella pertussis Tohama I
  6nor-assembly1_A  TM=8.017E-01  e=2.935E-21  Micromonospora echinospora
  6z3b-assembly1_B  TM=7.445E-01  e=8.667E-22  Mediterraneibacter gnavus

Sequence (381 aa):
MKIRFGICGLGFAGSVLMAPAMRHHPDAQIVAACDPNEDVRERFGKEYGIPVFATLAEMMQHVQMDAVYIASPHQFHCEHVVQASEQGLHIIVEKPLTLSRDEADRMIEAVERAGVHLVVGTSRSHDPVVRTLRAIVQEGSVGRVSMLNCFNYTDFLYRPRRPEELDTSKGGGIIYNQLPHQIDSIKTITGQRITAVRAMTGRLDPKRPTEGNCAAMLTLEDGACAVMVYSGYDHFDSDEMHFWLAEGGRAKQPNHGGARKVLRQLEGDEAELRRSRYGFGGPISKSDRKQPHFGVMLVTCEHADLRASPEGVLVYGDEGVREVPAITGRGPFSQGDTIDELRDAIAGVAPALRDARWGKDTLEVCLAVLESSATGRQVER

Secondary structure (DSSP, 8-state):
-PEEEEEE--SIIIIIIIHHHHHH-TTEEEEEEE-S-HHHHHHHHHHHT--EESSHHHHHHHS--SEEEE-S-GGGHHHHHHHHHHTT-EEEEPSP--S-HHHHHHHHHHHHHHT--EEE---GGGSHHHHHHHHHHHH-TT--EEEEEEEEE--GGGS---GGGG-GGGT-SHHHHTHHHHHHHHHHHH---EEEEEEEEE---TTS-S--EEEEEEEETTS-EEEEEEE-SSSS-GGGGTTTB-TTSSB----SSHHHHHHHH--S-HHHHHHHHHSTTSTT----------SEEEEEESSEEEEE-SSEEEEEETTEEEEEE----SSSTHHHHHHHHHHHHHTTSS--SS-HHHHHHHHHHHHHHHHHHHHSS-EE-

Radius of gyration: 20.17 Å; Cα contacts (8 Å, |Δi|>4): 879; chains: 1; bounding box: 43×49×60 Å

B-factor: mean 40.31, std 10.23, range [18.52, 88.69]

Solvent-accessible surface area: 16740 Å² total; per-residue (Å²): 195,110,10,88,0,0,0,1,6,4,40,62,28,0,1,9,75,1,0,35,9,0,112,128,2,64,14,0,80,8,31,0,0,3,18,112,65,114,91,31,35,102,101,0,8,191,110,31,64,24,69,30,28,39,67,4,53,74,0,23,126,134,27,150,16,42,0,0,1,0,14,8,75,34,115,83,2,6,86,26,0,16,57,0,1,126,98,44,15,33,0,0,0,19,46,19,10,3,45,39,118,115,55,0,49,131,0,11,94,5,12,92,183,42,56,14,57,4,0,9,1,12,2,31,1,7,0,2,2,4,112,1,0,54,35,18,26,130,108,43,76,6,14,165,14,72,105,2,54,0,34,6,70,16,40,13,1,18,68,5,22,93,97,79,47,27,48,23,91,121,5,2,2,0,0,17,32,9,0,10,10,0,0,6,0,0,12,2,2,18,56,27,105,0,36,2,0,88,2,90,28,12,132,125,22,115,184,16,68,1,7,0,26,2,44,8,90,0,33,2,106,73,54,8,34,0,54,0,37,1,22,0,13,11,120,77,14,0,12,91,99,0,87,71,6,26,47,33,0,60,81,73,147,83,94,80,34,4,14,76,92,59,31,174,125,58,166,70,90,41,26,88,38,41,125,48,73,33,20,27,58,17,81,47,46,148,144,188,100,87,15,0,2,6,3,5,6,58,0,29,12,118,99,9,62,0,47,5,0,25,109,0,0,28,3,79,28,125,173,39,88,144,85,38,101,17,60,120,22,142,21,35,60,0,22,0,13,0,0,15,24,1,33,33,4,55,55,67,105,43,117,22,66,19,45,4,136,30,4,36,25,10,8,35,0,2,55,8,0,46,94,0,32,91,78,41,155,68,21,125,62

InterPro domains:
  IPR000683 Gfo/Idh/MocA-like oxidoreductase, N-terminal [PF01408] (3-121)
  IPR036291 NAD(P)-binding domain superfamily [SSF51735] (2-151)
  IPR050463 Gfo/Idh/MocA family oxidoreductases and glycosidases [PTHR43818] (2-239)
  IPR055170 GFO/IDH/MocA-like oxidoreductase domain [PF22725] (130-237)

CATH classification: 3.40.50.720 (+1 more: 3.30.360.10)

Organism: Bordetella bronchiseptica (strain ATCC BAA-588 / NCTC 13252 / RB50) (NCBI:txid257310)